Protein AF-0000000081660671 (afdb_homodimer)

Radius of gyration: 21.44 Å; Cα contacts (8 Å, |Δi|>4): 767; chains: 2; bounding box: 51×61×55 Å

InterPro domains:
  IPR004045 Glutathione S-transferase, N-terminal [PF02798] (5-84)
  IPR004045 Glutathione S-transferase, N-terminal [PS50404] (2-91)
  IPR004046 Glutathione S-transferase, C-terminal [PF14497] (116-215)
  IPR010987 Glutathione S-transferase, C-terminal-like [PS50405] (93-224)
  IPR036249 Thioredoxin-like superfamily [SSF52833] (4-87)
  IPR036282 Glutathione S-transferase, C-terminal domain superfamily [SSF47616] (89-216)
  IPR040079 Glutathione transferase family [SFLDS00019] (1-221)
  IPR050213 Glutathione S-transferase superfamily [PTHR11571] (1-218)

Organism: Saccoglossus kowalevskii (NCBI:txid10224)

Sequence (456 aa):
MSRYTLHYFDVPARGEAIRLAFYIGGIEYEDRIVSFSDLTEWQLMKQDVLTGKDKDVGKMPFLPWLEKDGKFISQSGAILRYIGRETGLCGANSWETAQVDNISDTIDDLITLGLSKVYHATSEEKPKVALTFFEGDFKNIVGALEKVLSANYGGKKFCVGKKLTYADLMVFVYLNMFDTMVAPHLKGKDPYKTIPLTKSLRDRVGSLPKVKEYYTVRENNNKPNSLTMSRYTLHYFDVPARGEAIRLAFYIGGIEYEDRIVSFSDLTEWQLMKQDVLTGKDKDVGKMPFLPWLEKDGKFISQSGAILRYIGRETGLCGANSWETAQVDNISDTIDDLITLGLSKVYHATSEEKPKVALTFFEGDFKNIVGALEKVLSANYGGKKFCVGKKLTYADLMVFVYLNMFDTMVAPHLKGKDPYKTIPLTKSLRDRVGSLPKVKEYYTVRENNNKPNSLT

Nearest PDB structures (foldseek):
  4q5r-assembly3_F  TM=8.660E-01  e=2.901E-11  Blattella germanica
  3vpq-assembly1_A  TM=8.264E-01  e=6.900E-11  Bombyx mori
  7dw2-assembly1_A  TM=7.382E-01  e=1.011E-07  Salix babylonica
  7dw4-assembly1_A  TM=7.381E-01  e=2.404E-07  Salix babylonica
  5g5e-assembly1_A  TM=7.511E-01  e=4.212E-07  Mangifera indica

Structure (mmCIF, N/CA/C/O backbone):
data_AF-0000000081660671-model_v1
#
loop_
_entity.id
_entity.type
_entity.pdbx_description
1 polymer 'S-crystallin 4-like'
#
loop_
_atom_site.group_PDB
_atom_site.id
_atom_site.type_symbol
_atom_site.label_atom_id
_atom_site.label_alt_id
_atom_site.label_comp_id
_atom_site.label_asym_id
_atom_site.label_entity_id
_atom_site.label_seq_id
_atom_site.pdbx_PDB_ins_code
_atom_site.Cartn_x
_atom_site.Cartn_y
_atom_site.Cartn_z
_atom_site.occupancy
_atom_site.B_iso_or_equiv
_atom_site.auth_seq_id
_atom_site.auth_comp_id
_atom_site.auth_asym_id
_atom_site.auth_atom_id
_atom_site.pdbx_PDB_model_num
ATOM 1 N N . MET A 1 1 ? 17.562 12.68 -21.531 1 57.34 1 MET A N 1
ATOM 2 C CA . MET A 1 1 ? 16.969 12.547 -20.219 1 57.34 1 MET A CA 1
ATOM 3 C C . MET A 1 1 ? 15.602 11.875 -20.297 1 57.34 1 MET A C 1
ATOM 5 O O . MET A 1 1 ? 14.891 12.031 -21.297 1 57.34 1 MET A O 1
ATOM 9 N N . SER A 1 2 ? 15.258 10.805 -19.375 1 71.5 2 SER A N 1
ATOM 10 C CA . SER A 1 2 ? 14.016 10.07 -19.547 1 71.5 2 SER A CA 1
ATOM 11 C C . SER A 1 2 ? 12.805 11 -19.453 1 71.5 2 SER A C 1
ATOM 13 O O . SER A 1 2 ? 12.836 11.992 -18.719 1 71.5 2 SER A O 1
ATOM 15 N N . ARG A 1 3 ? 12.008 10.867 -20.359 1 89.19 3 ARG A N 1
ATOM 16 C CA . ARG A 1 3 ? 10.766 11.633 -20.375 1 89.19 3 ARG A CA 1
ATOM 17 C C . ARG A 1 3 ? 9.703 10.953 -19.5 1 89.19 3 ARG A C 1
ATOM 19 O O . ARG A 1 3 ? 9.438 9.758 -19.672 1 89.19 3 ARG A O 1
ATOM 26 N N . TYR A 1 4 ? 9.234 11.688 -18.469 1 97.62 4 TYR A N 1
ATOM 27 C CA . TYR A 1 4 ? 8.18 11.203 -17.594 1 97.62 4 TYR A CA 1
ATOM 28 C C . TYR A 1 4 ? 6.84 11.836 -17.938 1 97.62 4 TYR A C 1
ATOM 30 O O . TYR A 1 4 ? 6.773 13.031 -18.25 1 97.62 4 TYR A O 1
ATOM 38 N N . THR A 1 5 ? 5.805 11 -17.969 1 98.31 5 THR A N 1
ATOM 39 C CA . THR A 1 5 ? 4.438 11.508 -18.031 1 98.31 5 THR A CA 1
ATOM 40 C C . THR A 1 5 ? 3.588 10.914 -16.906 1 98.31 5 THR A C 1
ATOM 42 O O . THR A 1 5 ? 3.523 9.695 -16.75 1 98.31 5 THR A O 1
ATOM 45 N N . LEU A 1 6 ? 3.014 11.789 -16.109 1 98.12 6 LEU A N 1
ATOM 46 C CA . LEU A 1 6 ? 2.08 11.367 -15.07 1 98.12 6 LEU A CA 1
ATOM 47 C C . LEU A 1 6 ? 0.638 11.586 -15.508 1 98.12 6 LEU A C 1
ATOM 49 O O . LEU A 1 6 ? 0.23 12.719 -15.781 1 98.12 6 LEU A O 1
ATOM 53 N N . HIS A 1 7 ? -0.074 10.5 -15.664 1 98.12 7 HIS A N 1
ATOM 54 C CA . HIS A 1 7 ? -1.498 10.555 -15.969 1 98.12 7 HIS A CA 1
ATOM 55 C C . HIS A 1 7 ? -2.342 10.508 -14.703 1 98.12 7 HIS A C 1
ATOM 57 O O . HIS A 1 7 ? -2.26 9.539 -13.938 1 98.12 7 HIS A O 1
ATOM 63 N N . TYR A 1 8 ? -3.102 11.539 -14.477 1 97.19 8 TYR A N 1
ATOM 64 C CA . TYR A 1 8 ? -3.994 11.547 -13.32 1 97.19 8 TYR A CA 1
ATOM 65 C C . TYR A 1 8 ? -5.109 12.562 -13.508 1 97.19 8 TYR A C 1
ATOM 67 O O . TYR A 1 8 ? -5.156 13.273 -14.516 1 97.19 8 TYR A O 1
ATOM 75 N N . PHE A 1 9 ? -6.043 12.586 -12.602 1 95.75 9 PHE A N 1
ATOM 76 C CA . PHE A 1 9 ? -7.191 13.484 -12.641 1 95.75 9 PHE A CA 1
ATOM 77 C C . PHE A 1 9 ? -6.789 14.898 -12.242 1 95.75 9 PHE A C 1
ATOM 79 O O . PHE A 1 9 ? -5.699 15.109 -11.703 1 95.75 9 PHE A O 1
ATOM 86 N N . ASP A 1 10 ? -7.676 15.797 -12.492 1 92.81 10 ASP A N 1
ATOM 87 C CA . ASP A 1 10 ? -7.457 17.188 -12.133 1 92.81 10 ASP A CA 1
ATOM 88 C C . ASP A 1 10 ? -7.84 17.453 -10.672 1 92.81 10 ASP A C 1
ATOM 90 O O . ASP A 1 10 ? -8.492 18.453 -10.367 1 92.81 10 ASP A O 1
ATOM 94 N N . VAL A 1 11 ? -7.543 16.547 -9.812 1 90.25 11 VAL A N 1
ATOM 95 C CA . VAL A 1 11 ? -7.699 16.641 -8.367 1 90.25 11 VAL A CA 1
ATOM 96 C C . VAL A 1 11 ? -6.398 16.234 -7.68 1 90.25 11 VAL A C 1
ATOM 98 O O . VAL A 1 11 ? -5.605 15.469 -8.242 1 90.25 11 VAL A O 1
ATOM 101 N N . PRO A 1 12 ? -6.059 16.75 -6.543 1 90.44 12 PRO A N 1
ATOM 102 C CA . PRO A 1 12 ? -4.824 16.391 -5.848 1 90.44 12 PRO A CA 1
ATOM 103 C C . PRO A 1 12 ? -4.738 14.891 -5.543 1 90.44 12 PRO A C 1
ATOM 105 O O . PRO A 1 12 ? -3.908 14.188 -6.121 1 90.44 12 PRO A O 1
ATOM 108 N N . ALA A 1 13 ? -5.633 14.359 -4.676 1 90.88 13 ALA A N 1
ATOM 109 C CA . ALA A 1 13 ? -5.785 12.969 -4.25 1 90.88 13 ALA A CA 1
ATOM 110 C C . ALA A 1 13 ? -4.477 12.203 -4.402 1 90.88 13 ALA A C 1
ATOM 112 O O . ALA A 1 13 ? -3.428 12.648 -3.93 1 90.88 13 ALA A O 1
ATOM 113 N N . ARG A 1 14 ? -4.441 11.07 -5.012 1 94 14 ARG A N 1
ATOM 114 C CA . ARG A 1 14 ? -3.311 10.141 -5.02 1 94 14 ARG A CA 1
ATOM 115 C C . ARG A 1 14 ? -2.178 10.672 -5.895 1 94 14 ARG A C 1
ATOM 117 O O . ARG A 1 14 ? -1.03 10.242 -5.758 1 94 14 ARG A O 1
ATOM 124 N N . GLY A 1 15 ? -2.451 11.609 -6.738 1 96 15 GLY A N 1
ATOM 125 C CA . GLY A 1 15 ? -1.432 12.133 -7.637 1 96 15 GLY A CA 1
ATOM 126 C C . GLY A 1 15 ? -0.639 13.281 -7.039 1 96 15 GLY A C 1
ATOM 127 O O . GLY A 1 15 ? 0.431 13.625 -7.543 1 96 15 GLY A O 1
ATOM 128 N N . GLU A 1 16 ? -1.134 13.844 -5.98 1 96.38 16 GLU A N 1
ATOM 129 C CA . GLU A 1 16 ? -0.596 15.117 -5.508 1 96.38 16 GLU A CA 1
ATOM 130 C C . GLU A 1 16 ? 0.787 14.938 -4.887 1 96.38 16 GLU A C 1
ATOM 132 O O . GLU A 1 16 ? 1.697 15.727 -5.148 1 96.38 16 GLU A O 1
ATOM 137 N N . ALA A 1 17 ? 0.953 13.953 -4.031 1 97.75 17 ALA A N 1
ATOM 138 C CA . ALA A 1 17 ? 2.262 13.711 -3.43 1 97.75 17 ALA A CA 1
ATOM 139 C C . ALA A 1 17 ? 3.311 13.414 -4.496 1 97.75 17 ALA A C 1
ATOM 141 O O . ALA A 1 17 ? 4.48 13.781 -4.348 1 97.75 17 ALA A O 1
ATOM 142 N N . ILE A 1 18 ? 2.902 12.734 -5.578 1 98.25 18 ILE A N 1
ATOM 143 C CA . ILE A 1 18 ? 3.791 12.414 -6.688 1 98.25 18 ILE A CA 1
ATOM 144 C C . ILE A 1 18 ? 4.219 13.695 -7.398 1 98.25 18 ILE A C 1
ATOM 146 O O . ILE A 1 18 ? 5.406 13.898 -7.66 1 98.25 18 ILE A O 1
ATOM 150 N N . ARG A 1 19 ? 3.26 14.562 -7.66 1 97.12 19 ARG A N 1
ATOM 151 C CA . ARG A 1 19 ? 3.553 15.836 -8.305 1 97.12 19 ARG A CA 1
ATOM 152 C C . ARG A 1 19 ? 4.523 16.656 -7.465 1 97.12 19 ARG A C 1
ATOM 154 O O . ARG A 1 19 ? 5.484 17.219 -7.992 1 97.12 19 ARG A O 1
ATOM 161 N N . LEU A 1 20 ? 4.246 16.719 -6.203 1 97.75 20 LEU A N 1
ATOM 162 C CA . LEU A 1 20 ? 5.117 17.453 -5.289 1 97.75 20 LEU A CA 1
ATOM 163 C C . LEU A 1 20 ? 6.527 16.875 -5.301 1 97.75 20 LEU A C 1
ATOM 165 O O . LEU A 1 20 ? 7.508 17.625 -5.312 1 97.75 20 LEU A O 1
ATOM 169 N N . ALA A 1 21 ? 6.652 15.555 -5.266 1 98.5 21 ALA A N 1
ATOM 170 C CA . ALA A 1 21 ? 7.957 14.906 -5.273 1 98.5 21 ALA A CA 1
ATOM 171 C C . ALA A 1 21 ? 8.734 15.25 -6.543 1 98.5 21 ALA A C 1
ATOM 173 O O . ALA A 1 21 ? 9.938 15.516 -6.492 1 98.5 21 ALA A O 1
ATOM 174 N N . PHE A 1 22 ? 8.039 15.211 -7.715 1 97.75 22 PHE A N 1
ATOM 175 C CA . PHE A 1 22 ? 8.664 15.617 -8.969 1 97.75 22 PHE A CA 1
ATOM 176 C C . PHE A 1 22 ? 9.211 17.031 -8.875 1 97.75 22 PHE A C 1
ATOM 178 O O . PHE A 1 22 ? 10.359 17.297 -9.242 1 97.75 22 PHE A O 1
ATOM 185 N N . TYR A 1 23 ? 8.375 17.875 -8.375 1 97 23 TYR A N 1
ATOM 186 C CA . TYR A 1 23 ? 8.711 19.297 -8.336 1 97 23 TYR A CA 1
ATOM 187 C C . TYR A 1 23 ? 9.875 19.562 -7.391 1 97 23 TYR A C 1
ATOM 189 O O . TYR A 1 23 ? 10.852 20.219 -7.762 1 97 23 TYR A O 1
ATOM 197 N N . ILE A 1 24 ? 9.812 19.078 -6.211 1 97.88 24 ILE A N 1
ATOM 198 C CA . ILE A 1 24 ? 10.836 19.25 -5.191 1 97.88 24 ILE A CA 1
ATOM 199 C C . ILE A 1 24 ? 12.148 18.641 -5.664 1 97.88 24 ILE A C 1
ATOM 201 O O . ILE A 1 24 ? 13.227 19.188 -5.43 1 97.88 24 ILE A O 1
ATOM 205 N N . GLY A 1 25 ? 12.062 17.484 -6.301 1 96.88 25 GLY A N 1
ATOM 206 C CA . GLY A 1 25 ? 13.234 16.766 -6.781 1 96.88 25 GLY A CA 1
ATOM 207 C C . GLY A 1 25 ? 13.844 17.375 -8.031 1 96.88 25 GLY A C 1
ATOM 208 O O . GLY A 1 25 ? 14.953 17.016 -8.422 1 96.88 25 GLY A O 1
ATOM 209 N N . GLY A 1 26 ? 13.117 18.234 -8.68 1 96.31 26 GLY A N 1
ATOM 210 C CA . GLY A 1 26 ? 13.625 18.906 -9.867 1 96.31 26 GLY A CA 1
ATOM 211 C C . GLY A 1 26 ? 13.609 18.031 -11.102 1 96.31 26 GLY A C 1
ATOM 212 O O . GLY A 1 26 ? 14.453 18.188 -11.992 1 96.31 26 GLY A O 1
ATOM 213 N N . ILE A 1 27 ? 12.766 17.062 -11.141 1 96.38 27 ILE A N 1
ATOM 214 C CA . ILE A 1 27 ? 12.641 16.203 -12.297 1 96.38 27 ILE A CA 1
ATOM 215 C C . ILE A 1 27 ? 11.523 16.703 -13.203 1 96.38 27 ILE A C 1
ATOM 217 O O . ILE A 1 27 ? 10.383 16.875 -12.766 1 96.38 27 ILE A O 1
ATOM 221 N N . GLU A 1 28 ? 11.875 16.953 -14.414 1 95.75 28 GLU A N 1
ATOM 222 C CA . GLU A 1 28 ? 10.875 17.391 -15.383 1 95.75 28 GLU A CA 1
ATOM 223 C C . GLU A 1 28 ? 9.945 16.234 -15.758 1 95.75 28 GLU A C 1
ATOM 225 O O . GLU A 1 28 ? 10.391 15.094 -15.922 1 95.75 28 GLU A O 1
ATOM 230 N N . TYR A 1 29 ? 8.641 16.609 -15.852 1 96.38 29 TYR A N 1
ATOM 231 C CA . TYR A 1 29 ? 7.652 15.633 -16.281 1 96.38 29 TYR A CA 1
ATOM 232 C C . TYR A 1 29 ? 6.461 16.312 -16.938 1 96.38 29 TYR A C 1
ATOM 234 O O . TYR A 1 29 ? 6.25 17.516 -16.766 1 96.38 29 TYR A O 1
ATOM 242 N N . GLU A 1 30 ? 5.766 15.547 -17.703 1 96.38 30 GLU A N 1
ATOM 243 C CA . GLU A 1 30 ? 4.484 16 -18.234 1 96.38 30 GLU A CA 1
ATOM 244 C C . GLU A 1 30 ? 3.328 15.594 -17.328 1 96.38 30 GLU A C 1
ATOM 246 O O . GLU A 1 30 ? 3.189 14.414 -16.984 1 96.38 30 GLU A O 1
ATOM 251 N N . ASP A 1 31 ? 2.543 16.547 -16.906 1 95.12 31 ASP A N 1
ATOM 252 C CA . ASP A 1 31 ? 1.334 16.297 -16.141 1 95.12 31 ASP A CA 1
ATOM 253 C C . ASP A 1 31 ? 0.119 16.141 -17.047 1 95.12 31 ASP A C 1
ATOM 255 O O . ASP A 1 31 ? -0.561 17.109 -17.359 1 95.12 31 ASP A O 1
ATOM 259 N N . ARG A 1 32 ? -0.138 14.93 -17.469 1 96.31 32 ARG A N 1
ATOM 260 C CA . ARG A 1 32 ? -1.295 14.664 -18.328 1 96.31 32 ARG A CA 1
ATOM 261 C C . ARG A 1 32 ? -2.57 14.562 -17.484 1 96.31 32 ARG A C 1
ATOM 263 O O . ARG A 1 32 ? -2.824 13.531 -16.859 1 96.31 32 ARG A O 1
ATOM 270 N N . ILE A 1 33 ? -3.406 15.555 -17.656 1 94.75 33 ILE A N 1
ATOM 271 C CA . ILE A 1 33 ? -4.582 15.68 -16.797 1 94.75 33 ILE A CA 1
ATOM 272 C C . ILE A 1 33 ? -5.785 15.031 -17.469 1 94.75 33 ILE A C 1
ATOM 274 O O . ILE A 1 33 ? -6.055 15.289 -18.656 1 94.75 33 ILE A O 1
ATOM 278 N N . VAL A 1 34 ? -6.387 14.164 -16.781 1 95.75 34 VAL A N 1
ATOM 279 C CA . VAL A 1 34 ? -7.68 13.594 -17.156 1 95.75 34 VAL A CA 1
ATOM 280 C C . VAL A 1 34 ? -8.789 14.258 -16.344 1 95.75 34 VAL A C 1
ATOM 282 O O . VAL A 1 34 ? -8.695 14.359 -15.125 1 95.75 34 VAL A O 1
ATOM 285 N N . SER A 1 35 ? -9.875 14.648 -16.984 1 93.5 35 SER A N 1
ATOM 286 C CA . SER A 1 35 ? -10.922 15.398 -16.297 1 93.5 35 SER A CA 1
ATOM 287 C C . SER A 1 35 ? -11.688 14.508 -15.32 1 93.5 35 SER A C 1
ATOM 289 O O . SER A 1 35 ? -12.18 13.445 -1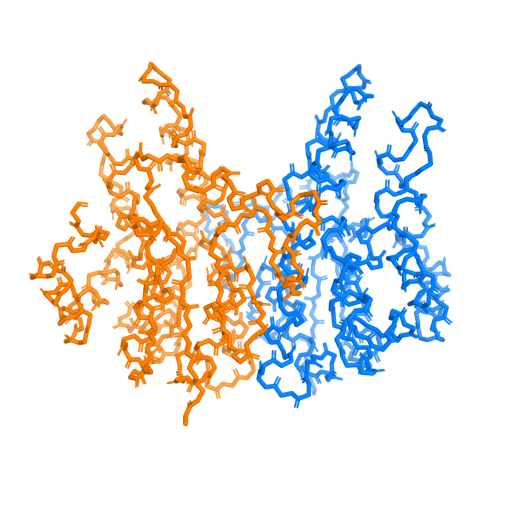5.703 1 93.5 35 SER A O 1
ATOM 291 N N . PHE A 1 36 ? -11.82 15.016 -14.141 1 90.31 36 PHE A N 1
ATOM 292 C CA . PHE A 1 36 ? -12.562 14.281 -13.125 1 90.31 36 PHE A CA 1
ATOM 293 C C . PHE A 1 36 ? -14.047 14.617 -13.195 1 90.31 36 PHE A C 1
ATOM 295 O O . PHE A 1 36 ? -14.891 13.797 -12.812 1 90.31 36 PHE A O 1
ATOM 302 N N . SER A 1 37 ? -14.344 15.789 -13.633 1 89.31 37 SER A N 1
ATOM 303 C CA . SER A 1 37 ? -15.734 16.219 -13.727 1 89.31 37 SER A CA 1
ATOM 304 C C . SER A 1 37 ? -16.422 15.602 -14.938 1 89.31 37 SER A C 1
ATOM 306 O O . SER A 1 37 ? -17.641 15.43 -14.953 1 89.31 37 SER A O 1
ATOM 308 N N . ASP A 1 38 ? -15.672 15.359 -15.961 1 91.81 38 ASP A N 1
ATOM 309 C CA . ASP A 1 38 ? -16.125 14.641 -17.141 1 91.81 38 ASP A CA 1
ATOM 310 C C . ASP A 1 38 ? -15.352 13.344 -17.328 1 91.81 38 ASP A C 1
ATOM 312 O O . ASP A 1 38 ? -14.25 13.344 -17.891 1 91.81 38 ASP A O 1
ATOM 316 N N . LEU A 1 39 ? -15.953 12.289 -17 1 93.69 39 LEU A N 1
ATOM 317 C CA . LEU A 1 39 ? -15.25 11.008 -16.922 1 93.69 39 LEU A CA 1
ATOM 318 C C . LEU A 1 39 ? -15.273 10.289 -18.266 1 93.69 39 LEU A C 1
ATOM 320 O O . LEU A 1 39 ? -14.836 9.141 -18.359 1 93.69 39 LEU A O 1
ATOM 324 N N . THR A 1 40 ? -15.711 10.914 -19.25 1 96.69 40 THR A N 1
ATOM 325 C CA . THR A 1 40 ? -15.828 10.289 -20.562 1 96.69 40 THR A CA 1
ATOM 326 C C . THR A 1 40 ? -14.477 9.797 -21.047 1 96.69 40 THR A C 1
ATOM 328 O O . THR A 1 40 ? -14.336 8.641 -21.453 1 96.69 40 THR A O 1
ATOM 331 N N . GLU A 1 41 ? -13.508 10.664 -20.984 1 97.06 41 GLU A N 1
ATOM 332 C CA . GLU A 1 41 ? -12.172 10.281 -21.406 1 97.06 41 GLU A CA 1
ATOM 333 C C . GLU A 1 41 ? -11.641 9.117 -20.578 1 97.06 41 GLU A C 1
ATOM 335 O O . GLU A 1 41 ? -11.102 8.148 -21.125 1 97.06 41 GLU A O 1
ATOM 340 N N . TRP A 1 42 ? -11.789 9.234 -19.312 1 97.12 42 TRP A N 1
ATOM 341 C CA . TRP A 1 42 ? -11.297 8.18 -18.422 1 97.12 42 TRP A CA 1
ATOM 342 C C . TRP A 1 42 ? -11.984 6.852 -18.719 1 97.12 42 TRP A C 1
ATOM 344 O O . TRP A 1 42 ? -11.336 5.801 -18.734 1 97.12 42 TRP A O 1
ATOM 354 N N . GLN A 1 43 ? -13.273 6.859 -18.922 1 97.06 43 GLN A N 1
ATOM 355 C CA . GLN A 1 43 ? -14.023 5.641 -19.203 1 97.06 43 GLN A CA 1
ATOM 356 C C . GLN A 1 43 ? -13.516 4.957 -20.469 1 97.06 43 GLN A C 1
ATOM 358 O O . GLN A 1 43 ? -13.414 3.73 -20.516 1 97.06 43 GLN A O 1
ATOM 363 N N . LEU A 1 44 ? -13.188 5.75 -21.438 1 97.56 44 LEU A N 1
ATOM 364 C CA . LEU A 1 44 ? -12.648 5.203 -22.672 1 97.56 44 LEU A CA 1
ATOM 365 C C . LEU A 1 44 ? -11.266 4.602 -22.438 1 97.56 44 LEU A C 1
ATOM 367 O O . LEU A 1 44 ? -10.977 3.496 -22.906 1 97.56 44 LEU A O 1
ATOM 371 N N . MET A 1 45 ? -10.43 5.344 -21.703 1 96.88 45 MET A N 1
ATOM 372 C CA . MET A 1 45 ? -9.102 4.855 -21.359 1 96.88 45 MET A CA 1
ATOM 373 C C . MET A 1 45 ? -9.188 3.541 -20.594 1 96.88 45 MET A C 1
ATOM 375 O O . MET A 1 45 ? -8.477 2.586 -20.906 1 96.88 45 MET A O 1
ATOM 379 N N . LYS A 1 46 ? -10.031 3.533 -19.641 1 96.19 46 LYS A N 1
ATOM 380 C CA . LYS A 1 46 ? -10.242 2.355 -18.797 1 96.19 46 LYS A CA 1
ATOM 381 C C . LYS A 1 46 ? -10.727 1.17 -19.625 1 96.19 46 LYS A C 1
ATOM 383 O O . LYS A 1 46 ? -10.242 0.049 -19.469 1 96.19 46 LYS A O 1
ATOM 388 N N . GLN A 1 47 ? -11.688 1.403 -20.5 1 96.12 47 GLN A N 1
ATOM 389 C CA . GLN A 1 47 ? -12.234 0.352 -21.344 1 96.12 47 GLN A CA 1
ATOM 390 C C . GLN A 1 47 ? -11.164 -0.237 -22.25 1 96.12 47 GLN A C 1
ATOM 392 O O . GLN A 1 47 ? -11.141 -1.446 -22.5 1 96.12 47 GLN A O 1
ATOM 397 N N . ASP A 1 48 ? -10.336 0.594 -22.75 1 96.31 48 ASP A N 1
ATOM 398 C CA . ASP A 1 48 ? -9.258 0.118 -23.609 1 96.31 48 ASP A CA 1
ATOM 399 C C . ASP A 1 48 ? -8.328 -0.83 -22.859 1 96.31 48 ASP A C 1
ATOM 401 O O . ASP A 1 48 ? -7.863 -1.825 -23.406 1 96.31 48 ASP A O 1
ATOM 405 N N . VAL A 1 49 ? -8.086 -0.536 -21.609 1 94.38 49 VAL A N 1
ATOM 406 C CA . VAL A 1 49 ? -7.25 -1.402 -20.781 1 94.38 49 VAL A CA 1
ATOM 407 C C . VAL A 1 49 ? -7.969 -2.729 -20.547 1 94.38 49 VAL A C 1
ATOM 409 O O . VAL A 1 49 ? -7.391 -3.799 -20.75 1 94.38 49 VAL A O 1
ATOM 412 N N . LEU A 1 50 ? -9.203 -2.67 -20.25 1 92.94 50 LEU A N 1
ATOM 413 C CA . LEU A 1 50 ? -9.984 -3.832 -19.828 1 92.94 50 LEU A CA 1
ATOM 414 C C . LEU A 1 50 ? -10.219 -4.77 -21.016 1 92.94 50 LEU A C 1
ATOM 416 O O . LEU A 1 50 ? -10.297 -5.988 -20.844 1 92.94 50 LEU A O 1
ATOM 420 N N . THR A 1 51 ? -10.273 -4.242 -22.188 1 92.56 51 THR A N 1
ATOM 421 C CA . THR A 1 51 ? -10.609 -5.047 -23.359 1 92.56 51 THR A CA 1
ATOM 422 C C . THR A 1 51 ? -9.352 -5.531 -24.078 1 92.56 51 THR A C 1
ATOM 424 O O . THR A 1 51 ? -9.422 -6.309 -25.016 1 92.56 51 THR A O 1
ATOM 427 N N . GLY A 1 52 ? -8.25 -5.008 -23.656 1 90.19 52 GLY A N 1
ATOM 428 C CA . GLY A 1 52 ? -7 -5.41 -24.297 1 90.19 52 GLY A CA 1
ATOM 429 C C . GLY A 1 52 ? -6.668 -4.59 -25.516 1 90.19 52 GLY A C 1
ATOM 430 O O . GLY A 1 52 ? -5.668 -4.852 -26.203 1 90.19 52 GLY A O 1
ATOM 431 N N . LYS A 1 53 ? -7.48 -3.582 -25.797 1 93.12 53 LYS A N 1
ATOM 432 C CA . LYS A 1 53 ? -7.188 -2.682 -26.906 1 93.12 53 LYS A CA 1
ATOM 433 C C . LYS A 1 53 ? -5.934 -1.857 -26.625 1 93.12 53 LYS A C 1
ATOM 435 O O . LYS A 1 53 ? -5.172 -1.546 -27.547 1 93.12 53 LYS A O 1
ATOM 440 N N . ASP A 1 54 ? -5.766 -1.475 -25.406 1 92.62 54 ASP A N 1
ATOM 441 C CA . ASP A 1 54 ? -4.523 -0.821 -25 1 92.62 54 ASP A CA 1
ATOM 442 C C . ASP A 1 54 ? -3.369 -1.816 -24.953 1 92.62 54 ASP A C 1
ATOM 444 O O . ASP A 1 54 ? -3.381 -2.752 -24.141 1 92.62 54 ASP A O 1
ATOM 448 N N . LYS A 1 55 ? -2.369 -1.62 -25.781 1 90.5 55 LYS A N 1
ATOM 449 C CA . LYS A 1 55 ? -1.272 -2.574 -25.906 1 90.5 55 LYS A CA 1
ATOM 450 C C . LYS A 1 55 ? -0.117 -2.221 -24.984 1 90.5 55 LYS A C 1
ATOM 452 O O . LYS A 1 55 ? 0.853 -2.973 -24.875 1 90.5 55 LYS A O 1
ATOM 457 N N . ASP A 1 56 ? -0.269 -1.082 -24.281 1 93.12 56 ASP A N 1
ATOM 458 C CA . ASP A 1 56 ? 0.781 -0.679 -23.344 1 93.12 56 ASP A CA 1
ATOM 459 C C . ASP A 1 56 ? 0.853 -1.631 -22.156 1 93.12 56 ASP A C 1
ATOM 461 O O . ASP A 1 56 ? -0.178 -2.076 -21.641 1 93.12 56 ASP A O 1
ATOM 465 N N . VAL A 1 57 ? 2.076 -1.966 -21.766 1 91.06 57 VAL A N 1
ATOM 466 C CA . VAL A 1 57 ? 2.295 -2.891 -20.656 1 91.06 57 VAL A CA 1
ATOM 467 C C . VAL A 1 57 ? 2.418 -2.109 -19.344 1 91.06 57 VAL A C 1
ATOM 469 O O . VAL A 1 57 ? 3.16 -1.128 -19.266 1 91.06 57 VAL A O 1
ATOM 472 N N . GLY A 1 58 ? 1.657 -2.561 -18.375 1 92.81 58 GLY A N 1
ATOM 473 C CA . GLY A 1 58 ? 1.803 -1.957 -17.062 1 92.81 58 GLY A CA 1
ATOM 474 C C . GLY A 1 58 ? 0.647 -1.046 -16.703 1 92.81 58 GLY A C 1
ATOM 475 O O . GLY A 1 58 ? 0.522 -0.629 -15.539 1 92.81 58 GLY A O 1
ATOM 476 N N . LYS A 1 59 ? -0.271 -0.749 -17.641 1 95.69 59 LYS A N 1
ATOM 477 C CA . LYS A 1 59 ? -1.446 0.059 -17.328 1 95.69 59 LYS A CA 1
ATOM 478 C C . LYS A 1 59 ? -2.506 -0.768 -16.609 1 95.69 59 LYS A C 1
ATOM 480 O O . LYS A 1 59 ? -2.732 -1.931 -16.938 1 95.69 59 LYS A O 1
ATOM 485 N N . MET A 1 60 ? -3.045 -0.188 -15.578 1 96 60 MET A N 1
ATOM 486 C CA . MET A 1 60 ? -4.148 -0.774 -14.828 1 96 60 MET A CA 1
ATOM 487 C C . MET A 1 60 ? -5.422 0.044 -15 1 96 60 MET A C 1
ATOM 489 O O . MET A 1 60 ? -5.375 1.193 -15.445 1 96 60 MET A O 1
ATOM 493 N N . PRO A 1 61 ? -6.566 -0.572 -14.758 1 94.62 61 PRO A N 1
ATOM 494 C CA . PRO A 1 61 ? -7.824 0.1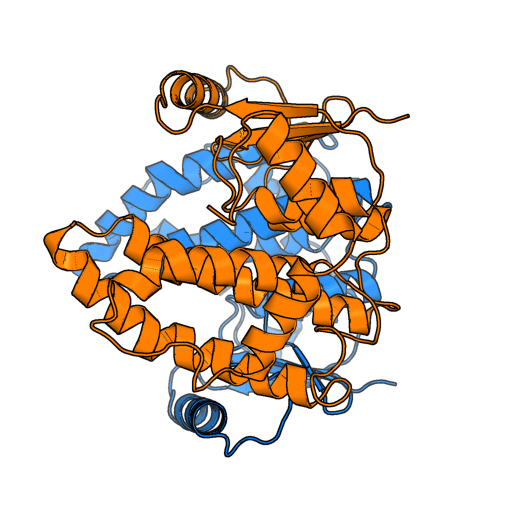55 -14.961 1 94.62 61 PRO A CA 1
ATOM 495 C C . PRO A 1 61 ? -8.117 1.149 -13.844 1 94.62 61 PRO A C 1
ATOM 497 O O . PRO A 1 61 ? -9.258 1.241 -13.375 1 94.62 61 PRO A O 1
ATOM 500 N N . PHE A 1 62 ? -7.09 1.762 -13.359 1 95 62 PHE A N 1
ATOM 501 C CA . PHE A 1 62 ? -7.184 2.871 -12.422 1 95 62 PHE A CA 1
ATOM 502 C C . PHE A 1 62 ? -6.008 3.828 -12.594 1 95 62 PHE A C 1
ATOM 504 O O . PHE A 1 62 ? -4.996 3.471 -13.203 1 95 62 PHE A O 1
ATOM 511 N N . LEU A 1 63 ? -6.137 5.02 -12.203 1 96.5 63 LEU A N 1
ATOM 512 C CA . LEU A 1 63 ? -5.098 6.043 -12.195 1 96.5 63 LEU A CA 1
ATOM 513 C C . LEU A 1 63 ? -4.582 6.281 -10.781 1 96.5 63 LEU A C 1
ATOM 515 O O . LEU A 1 63 ? -5.293 6.031 -9.805 1 96.5 63 LEU A O 1
ATOM 519 N N . PRO A 1 64 ? -3.262 6.66 -10.734 1 98.19 64 PRO A N 1
ATOM 520 C CA . PRO A 1 64 ? -2.363 7.266 -11.719 1 98.19 64 PRO A CA 1
ATOM 521 C C . PRO A 1 64 ? -1.575 6.23 -12.516 1 98.19 64 PRO A C 1
ATOM 523 O O . PRO A 1 64 ? -1.442 5.082 -12.086 1 98.19 64 PRO A O 1
ATOM 526 N N . TRP A 1 65 ? -1.104 6.676 -13.758 1 98.5 65 TRP A N 1
ATOM 527 C CA . TRP A 1 65 ? -0.067 6.008 -14.531 1 98.5 65 TRP A CA 1
ATOM 528 C C . TRP A 1 65 ? 1.18 6.879 -14.641 1 98.5 65 TRP A C 1
ATOM 530 O O . TRP A 1 65 ? 1.091 8.062 -14.984 1 98.5 65 TRP A O 1
ATOM 540 N N . LEU A 1 66 ? 2.312 6.344 -14.273 1 98.75 66 LEU A N 1
ATOM 541 C CA . LEU A 1 66 ? 3.58 6.965 -14.641 1 98.75 66 LEU A CA 1
ATOM 542 C C . LEU A 1 66 ? 4.195 6.273 -15.852 1 98.75 66 LEU A C 1
ATOM 544 O O . LEU A 1 66 ? 4.418 5.059 -15.828 1 98.75 66 LEU A O 1
ATOM 548 N N . GLU A 1 67 ? 4.395 7.027 -16.828 1 98.12 67 GLU A N 1
ATOM 549 C CA . GLU A 1 67 ? 5.012 6.527 -18.062 1 98.12 67 GLU A CA 1
ATOM 550 C C . GLU A 1 67 ? 6.477 6.941 -18.141 1 98.12 67 GLU A C 1
ATOM 552 O O . GLU A 1 67 ? 6.812 8.109 -17.938 1 98.12 67 GLU A O 1
ATOM 557 N N . LYS A 1 68 ? 7.348 6.02 -18.344 1 96.69 68 LYS A N 1
ATOM 558 C CA . LYS A 1 68 ? 8.758 6.254 -18.641 1 96.69 68 LYS A CA 1
ATOM 559 C C . LYS A 1 68 ? 9.227 5.395 -19.812 1 96.69 68 LYS A C 1
ATOM 561 O O . LYS A 1 68 ? 9.25 4.168 -19.719 1 96.69 68 LYS A O 1
ATOM 566 N N . ASP A 1 69 ? 9.586 5.973 -20.891 1 91.88 69 ASP A N 1
ATOM 567 C CA . ASP A 1 69 ? 10.125 5.285 -22.062 1 91.88 69 ASP A CA 1
ATOM 568 C C . ASP A 1 69 ? 9.188 4.172 -22.531 1 91.88 69 ASP A C 1
ATOM 570 O O . ASP A 1 69 ? 9.625 3.043 -22.766 1 91.88 69 ASP A O 1
ATOM 574 N N . GLY A 1 70 ? 7.93 4.473 -22.531 1 91.12 70 GLY A N 1
ATOM 575 C CA . GLY A 1 70 ? 6.938 3.553 -23.062 1 91.12 70 GLY A CA 1
ATOM 576 C C . GLY A 1 70 ? 6.512 2.494 -22.062 1 91.12 70 GLY A C 1
ATOM 577 O O . GLY A 1 70 ? 5.684 1.636 -22.375 1 91.12 70 GLY A O 1
ATOM 578 N N . LYS A 1 71 ? 7.027 2.525 -20.891 1 93.5 71 LYS A N 1
ATOM 579 C CA . LYS A 1 71 ? 6.652 1.596 -19.828 1 93.5 71 LYS A CA 1
ATOM 580 C C . LYS A 1 71 ? 5.852 2.299 -18.734 1 93.5 71 LYS A C 1
ATOM 582 O O . LYS A 1 71 ? 5.992 3.508 -18.531 1 93.5 71 LYS A O 1
ATOM 587 N N . PHE A 1 72 ? 5.027 1.502 -18 1 97.19 72 PHE A N 1
ATOM 588 C CA . PHE A 1 72 ? 4.082 2.152 -17.094 1 97.19 72 PHE A CA 1
ATOM 589 C C . PHE A 1 72 ? 4.148 1.536 -15.711 1 97.19 72 PHE A C 1
ATOM 591 O O . PHE A 1 72 ? 4.367 0.331 -15.57 1 97.19 72 PHE A O 1
ATOM 598 N N . ILE A 1 73 ? 3.967 2.404 -14.734 1 97.62 73 ILE A N 1
ATOM 599 C CA . ILE A 1 73 ? 3.639 2.057 -13.359 1 97.62 73 ILE A CA 1
ATOM 600 C C . ILE A 1 73 ? 2.293 2.668 -12.977 1 97.62 73 ILE A C 1
ATOM 602 O O . ILE A 1 73 ? 2.049 3.852 -13.227 1 97.62 73 ILE A O 1
ATOM 606 N N . SER A 1 74 ? 1.485 1.837 -12.297 1 98 74 SER A N 1
ATOM 607 C CA . SER A 1 74 ? 0.117 2.312 -12.117 1 98 74 SER A CA 1
ATOM 608 C C . SER A 1 74 ? -0.25 2.398 -10.641 1 98 74 SER A C 1
ATOM 610 O O . SER A 1 74 ? -1.393 2.709 -10.297 1 98 74 SER A O 1
ATOM 612 N N . GLN A 1 75 ? 0.61 2.143 -9.727 1 97.75 75 GLN A N 1
ATOM 613 C CA . GLN A 1 75 ? 0.344 2.262 -8.297 1 97.75 75 GLN A CA 1
ATOM 614 C C . GLN A 1 75 ? 0.964 3.533 -7.727 1 97.75 75 GLN A C 1
ATOM 616 O O . GLN A 1 75 ? 2.176 3.736 -7.824 1 97.75 75 GLN A O 1
ATOM 621 N N . SER A 1 76 ? 0.105 4.312 -7.078 1 98.19 76 SER A N 1
ATOM 622 C CA . SER A 1 76 ? 0.534 5.625 -6.598 1 98.19 76 SER A CA 1
ATOM 623 C C . SER A 1 76 ? 1.7 5.5 -5.625 1 98.19 76 SER A C 1
ATOM 625 O O . SER A 1 76 ? 2.654 6.273 -5.688 1 98.19 76 SER A O 1
ATOM 627 N N . GLY A 1 77 ? 1.601 4.496 -4.699 1 98.38 77 GLY A N 1
ATOM 628 C CA . GLY A 1 77 ? 2.695 4.297 -3.766 1 98.38 77 GLY A CA 1
ATOM 629 C C . GLY A 1 77 ? 3.996 3.91 -4.445 1 98.38 77 GLY A C 1
ATOM 630 O O . GLY A 1 77 ? 5.066 4.395 -4.066 1 98.38 77 GLY A O 1
ATOM 631 N N . ALA A 1 78 ? 3.91 3.049 -5.457 1 98.69 78 ALA A N 1
ATOM 632 C CA . ALA A 1 78 ? 5.086 2.625 -6.211 1 98.69 78 ALA A CA 1
ATOM 633 C C . ALA A 1 78 ? 5.719 3.803 -6.945 1 98.69 78 ALA A C 1
ATOM 635 O O . ALA A 1 78 ? 6.945 3.951 -6.953 1 98.69 78 ALA A O 1
ATOM 636 N N . ILE A 1 79 ? 4.867 4.637 -7.543 1 98.81 79 ILE A N 1
ATOM 637 C CA . ILE A 1 79 ? 5.34 5.816 -8.266 1 98.81 79 ILE A CA 1
ATOM 638 C C . ILE A 1 79 ? 6.047 6.762 -7.293 1 98.81 79 ILE A C 1
ATOM 640 O O . ILE A 1 79 ? 7.16 7.219 -7.57 1 98.81 79 ILE A O 1
ATOM 644 N N . LEU A 1 80 ? 5.438 6.977 -6.176 1 98.88 80 LEU A N 1
ATOM 645 C CA . LEU A 1 80 ? 5.984 7.906 -5.191 1 98.88 80 LEU A CA 1
ATOM 646 C C . LEU A 1 80 ? 7.324 7.41 -4.66 1 98.88 80 LEU A C 1
ATOM 648 O O . LEU A 1 80 ? 8.273 8.18 -4.543 1 98.88 80 LEU A O 1
ATOM 652 N N . ARG A 1 81 ? 7.414 6.137 -4.344 1 98.75 81 ARG A N 1
ATOM 653 C CA . ARG A 1 81 ? 8.664 5.559 -3.857 1 98.75 81 ARG A CA 1
ATOM 654 C C . ARG A 1 81 ? 9.75 5.633 -4.926 1 98.75 81 ARG A C 1
ATOM 656 O O . ARG A 1 81 ? 10.914 5.879 -4.613 1 98.75 81 ARG A O 1
ATOM 663 N N . TYR A 1 82 ? 9.398 5.445 -6.176 1 98.81 82 TYR A N 1
ATOM 664 C CA . TYR A 1 82 ? 10.344 5.539 -7.277 1 98.81 82 TYR A CA 1
ATOM 665 C C . TYR A 1 82 ? 10.93 6.945 -7.375 1 98.81 82 TYR A C 1
ATOM 667 O O . TYR A 1 82 ? 12.156 7.117 -7.391 1 98.81 82 TYR A O 1
ATOM 675 N N . ILE A 1 83 ? 10.055 7.926 -7.395 1 98.56 83 ILE A N 1
ATOM 676 C CA . ILE A 1 83 ? 10.523 9.305 -7.484 1 98.56 83 ILE A CA 1
ATOM 677 C C . ILE A 1 83 ? 11.32 9.672 -6.234 1 98.56 83 ILE A C 1
ATOM 679 O O . ILE A 1 83 ? 12.312 10.398 -6.312 1 98.56 83 ILE A O 1
ATOM 683 N N . GLY A 1 84 ? 10.836 9.172 -5.09 1 98.25 84 GLY A N 1
ATOM 684 C CA . GLY A 1 84 ? 11.578 9.383 -3.857 1 98.25 84 GLY A CA 1
ATOM 685 C C . GLY A 1 84 ? 13.016 8.906 -3.934 1 98.25 84 GLY A C 1
ATOM 686 O O . GLY A 1 84 ? 13.938 9.609 -3.52 1 98.25 84 GLY A O 1
ATOM 687 N N . ARG A 1 85 ? 13.203 7.703 -4.469 1 97.31 85 ARG A N 1
ATOM 688 C CA . ARG A 1 85 ? 14.547 7.156 -4.633 1 97.31 85 ARG A CA 1
ATOM 689 C C . ARG A 1 85 ? 15.367 8.008 -5.594 1 97.31 85 ARG A C 1
ATOM 691 O O . ARG A 1 85 ? 16.547 8.258 -5.352 1 97.31 85 ARG A O 1
ATOM 698 N N . GLU A 1 86 ? 14.742 8.445 -6.652 1 97.31 86 GLU A N 1
ATOM 699 C CA . GLU A 1 86 ? 15.438 9.18 -7.703 1 97.31 86 GLU A CA 1
ATOM 700 C C . GLU A 1 86 ? 15.844 10.57 -7.223 1 97.31 86 GLU A C 1
ATOM 702 O O . GLU A 1 86 ? 16.75 11.188 -7.785 1 97.31 86 GLU A O 1
ATOM 707 N N . THR A 1 87 ? 15.227 11.07 -6.188 1 97.19 87 THR A N 1
ATOM 708 C CA . THR A 1 87 ? 15.414 12.469 -5.824 1 97.19 87 THR A CA 1
ATOM 709 C C . THR A 1 87 ? 16 12.586 -4.422 1 97.19 87 THR A C 1
ATOM 711 O O . THR A 1 87 ? 16.266 13.695 -3.947 1 97.19 87 THR A O 1
ATOM 714 N N . GLY A 1 88 ? 16.047 11.492 -3.742 1 96.75 88 GLY A N 1
ATOM 715 C CA . GLY A 1 88 ? 16.594 11.516 -2.396 1 96.75 88 GLY A CA 1
ATOM 716 C C . GLY A 1 88 ? 15.562 11.828 -1.332 1 96.75 88 GLY A C 1
ATOM 717 O O . GLY A 1 88 ? 15.914 12.156 -0.195 1 96.75 88 GLY A O 1
ATOM 718 N N . LEU A 1 89 ? 14.328 11.758 -1.665 1 98.5 89 LEU A N 1
ATOM 719 C CA . LEU A 1 89 ? 13.234 11.953 -0.716 1 98.5 89 LEU A CA 1
ATOM 720 C C . LEU A 1 89 ? 12.914 10.656 0.013 1 98.5 89 LEU A C 1
ATOM 722 O O . LEU A 1 89 ? 11.742 10.289 0.153 1 98.5 89 LEU A O 1
ATOM 726 N N . CYS A 1 90 ? 13.844 9.906 0.36 1 97.69 90 CYS A N 1
ATOM 727 C CA . CYS A 1 90 ? 13.711 8.648 1.092 1 97.69 90 CYS A CA 1
ATOM 728 C C . CYS A 1 90 ? 14.617 8.633 2.316 1 97.69 90 CYS A C 1
ATOM 730 O O . CYS A 1 90 ? 15.211 9.656 2.67 1 97.69 90 CYS A O 1
ATOM 732 N N . GLY A 1 91 ? 14.641 7.547 3.082 1 97.44 91 GLY A N 1
ATOM 733 C CA . GLY A 1 91 ? 15.492 7.441 4.258 1 97.44 91 GLY A CA 1
ATOM 734 C C . GLY A 1 91 ? 16.969 7.406 3.922 1 97.44 91 GLY A C 1
ATOM 735 O O . GLY A 1 91 ? 17.344 7.109 2.785 1 97.44 91 GLY A O 1
ATOM 736 N N . ALA A 1 92 ? 17.812 7.68 4.871 1 97.06 92 ALA A N 1
ATOM 737 C CA . ALA A 1 92 ? 19.25 7.75 4.684 1 97.06 92 ALA A CA 1
ATOM 738 C C . ALA A 1 92 ? 19.859 6.355 4.551 1 97.06 92 ALA A C 1
ATOM 740 O O . ALA A 1 92 ? 20.984 6.203 4.086 1 97.06 92 ALA A O 1
ATOM 741 N N . ASN A 1 93 ? 19.203 5.379 5.047 1 96.94 93 ASN A N 1
ATOM 742 C CA . ASN A 1 93 ? 19.594 3.975 4.949 1 96.94 93 ASN A CA 1
ATOM 743 C C . ASN A 1 93 ? 18.375 3.062 4.82 1 96.94 93 ASN A C 1
ATOM 745 O O . ASN A 1 93 ? 17.234 3.539 4.777 1 96.94 93 ASN A O 1
ATOM 749 N N . SER A 1 94 ? 18.609 1.812 4.766 1 97 94 SER A N 1
ATOM 750 C CA . SER A 1 94 ? 17.562 0.839 4.5 1 97 94 SER A CA 1
ATOM 751 C C . SER A 1 94 ? 16.484 0.871 5.59 1 97 94 SER A C 1
ATOM 753 O O . SER A 1 94 ? 15.289 0.823 5.293 1 97 94 SER A O 1
ATOM 755 N N . TRP A 1 95 ? 16.922 0.965 6.816 1 97.12 95 TRP A N 1
ATOM 756 C CA . TRP A 1 95 ? 15.969 0.956 7.918 1 97.12 95 TRP A CA 1
ATOM 757 C C . TRP A 1 95 ? 15.156 2.248 7.953 1 97.12 95 TRP A C 1
ATOM 759 O O . TRP A 1 95 ? 13.945 2.223 8.156 1 97.12 95 TRP A O 1
ATOM 769 N N . GLU A 1 96 ? 15.805 3.391 7.75 1 97.75 96 GLU A N 1
ATOM 770 C CA . GLU A 1 96 ? 15.078 4.656 7.688 1 97.75 96 GLU A CA 1
ATOM 771 C C . GLU A 1 96 ? 14.086 4.668 6.523 1 97.75 96 GLU A C 1
ATOM 773 O O . GLU A 1 96 ? 12.977 5.188 6.648 1 97.75 96 GLU A O 1
ATOM 778 N N . THR A 1 97 ? 14.523 4.098 5.426 1 98.44 97 THR A N 1
ATOM 779 C CA . THR A 1 97 ? 13.609 4.008 4.293 1 98.44 97 THR A CA 1
ATOM 780 C C . THR A 1 97 ? 12.406 3.143 4.637 1 98.44 97 THR A C 1
ATOM 782 O O . THR A 1 97 ? 11.281 3.447 4.234 1 98.44 97 THR A O 1
ATOM 785 N N . ALA A 1 98 ? 12.609 2.119 5.391 1 98.38 98 ALA A N 1
ATOM 786 C CA . ALA A 1 98 ? 11.508 1.273 5.836 1 98.38 98 ALA A CA 1
ATOM 787 C C . ALA A 1 98 ? 10.555 2.049 6.742 1 98.38 98 ALA A C 1
ATOM 789 O O . ALA A 1 98 ? 9.336 1.852 6.688 1 98.38 98 ALA A O 1
ATOM 790 N N . GLN A 1 99 ? 11.133 2.891 7.566 1 98 99 GLN A N 1
ATOM 791 C CA . GLN A 1 99 ? 10.305 3.746 8.414 1 98 99 GLN A CA 1
ATOM 792 C C . GLN A 1 99 ? 9.492 4.727 7.574 1 98 99 GLN A C 1
ATOM 794 O O . GLN A 1 99 ? 8.32 4.973 7.867 1 98 99 GLN A O 1
ATOM 799 N N . VAL A 1 100 ? 10.109 5.258 6.543 1 98.56 100 VAL A N 1
ATOM 800 C CA . VAL A 1 100 ? 9.414 6.148 5.613 1 98.56 100 VAL A CA 1
ATOM 801 C C . VAL A 1 100 ? 8.266 5.402 4.945 1 98.56 100 VAL A C 1
ATOM 803 O O . VAL A 1 100 ? 7.141 5.902 4.891 1 98.56 100 VAL A O 1
ATOM 806 N N . ASP A 1 101 ? 8.531 4.18 4.5 1 98.62 101 ASP A N 1
ATOM 807 C CA . ASP A 1 101 ? 7.512 3.32 3.91 1 98.62 101 ASP A CA 1
ATOM 808 C C . ASP A 1 101 ? 6.367 3.074 4.891 1 98.62 101 ASP A C 1
ATOM 810 O O . ASP A 1 101 ? 5.199 3.111 4.508 1 98.62 101 ASP A O 1
ATOM 814 N N . ASN A 1 102 ? 6.746 2.82 6.082 1 98.12 102 ASN A N 1
ATOM 815 C CA . ASN A 1 102 ? 5.777 2.5 7.125 1 98.12 102 ASN A CA 1
ATOM 816 C C . ASN A 1 102 ? 4.766 3.627 7.316 1 98.12 102 ASN A C 1
ATOM 818 O O . ASN A 1 102 ? 3.557 3.385 7.324 1 98.12 102 ASN A O 1
ATOM 822 N N . ILE A 1 103 ? 5.246 4.797 7.434 1 98.06 103 ILE A N 1
ATOM 823 C CA . ILE A 1 103 ? 4.387 5.957 7.641 1 98.06 103 ILE A CA 1
ATOM 824 C C . ILE A 1 103 ? 3.57 6.227 6.379 1 98.06 103 ILE A C 1
ATOM 826 O O . ILE A 1 103 ? 2.355 6.426 6.445 1 98.06 103 ILE A O 1
ATOM 830 N N . SER A 1 104 ? 4.242 6.16 5.23 1 98.38 104 SER A N 1
ATOM 831 C CA . SER A 1 104 ? 3.578 6.422 3.957 1 98.38 104 SER A CA 1
ATOM 832 C C . SER A 1 104 ? 2.451 5.426 3.707 1 98.38 104 SER A C 1
ATOM 834 O O . SER A 1 104 ? 1.345 5.816 3.326 1 98.38 104 SER A O 1
ATOM 836 N N . ASP A 1 105 ? 2.736 4.16 3.91 1 97.75 105 ASP A N 1
ATOM 837 C CA . ASP A 1 105 ? 1.729 3.123 3.711 1 97.75 105 ASP A CA 1
ATOM 838 C C . ASP A 1 105 ? 0.571 3.285 4.695 1 97.75 105 ASP A C 1
ATOM 840 O O . ASP A 1 105 ? -0.577 2.98 4.367 1 97.75 105 ASP A O 1
ATOM 844 N N . THR A 1 106 ? 0.887 3.703 5.887 1 96.81 106 THR A N 1
ATOM 845 C CA . THR A 1 106 ? -0.145 3.922 6.895 1 96.81 106 THR A CA 1
ATOM 846 C C . THR A 1 106 ? -1.109 5.02 6.453 1 96.81 106 THR A C 1
ATOM 848 O O . THR A 1 106 ? -2.328 4.852 6.539 1 96.81 106 THR A O 1
ATOM 851 N N . ILE A 1 107 ? -0.561 6.062 5.984 1 96.19 107 ILE A N 1
ATOM 852 C CA . ILE A 1 107 ? -1.383 7.16 5.492 1 96.19 107 ILE A CA 1
ATOM 853 C C . ILE A 1 107 ? -2.201 6.695 4.289 1 96.19 107 ILE A C 1
ATOM 855 O O . ILE A 1 107 ? -3.385 7.02 4.172 1 96.19 107 ILE A O 1
ATOM 859 N N . ASP A 1 108 ? -1.59 5.926 3.41 1 95.62 108 ASP A N 1
ATOM 860 C CA . ASP A 1 108 ? -2.289 5.398 2.242 1 95.62 108 ASP A CA 1
ATOM 861 C C . ASP A 1 108 ? -3.494 4.559 2.656 1 95.62 108 ASP A C 1
ATOM 863 O O . ASP A 1 108 ? -4.555 4.637 2.037 1 95.62 108 ASP A O 1
ATOM 867 N N . ASP A 1 109 ? -3.336 3.75 3.652 1 93.06 109 ASP A N 1
ATOM 868 C CA . ASP A 1 109 ? -4.438 2.943 4.168 1 93.06 109 ASP A CA 1
ATOM 869 C C . ASP A 1 109 ? -5.574 3.828 4.676 1 93.06 109 ASP A C 1
ATOM 871 O O . ASP A 1 109 ? -6.75 3.508 4.492 1 93.06 109 ASP A O 1
ATOM 875 N N . LEU A 1 110 ? -5.219 4.891 5.332 1 92.38 110 LEU A N 1
ATOM 876 C CA . LEU A 1 110 ? -6.23 5.809 5.855 1 92.38 110 LEU A CA 1
ATOM 877 C C . LEU A 1 110 ? -7.02 6.449 4.719 1 92.38 110 LEU A C 1
ATOM 879 O O . LEU A 1 110 ? -8.227 6.652 4.836 1 92.38 110 LEU A O 1
ATOM 883 N N . ILE A 1 111 ? -6.293 6.727 3.641 1 87.56 111 ILE A N 1
ATOM 884 C CA . ILE A 1 111 ? -6.957 7.293 2.471 1 87.56 111 ILE A CA 1
ATOM 885 C C . ILE A 1 111 ? -7.902 6.258 1.864 1 87.56 111 ILE A C 1
ATOM 887 O O . ILE A 1 111 ? -9.086 6.535 1.654 1 87.56 111 ILE A O 1
ATOM 891 N N . THR A 1 112 ? -7.438 5.078 1.693 1 86.44 112 THR A N 1
ATOM 892 C CA . THR A 1 112 ? -8.148 4.02 0.988 1 86.44 112 THR A CA 1
ATOM 893 C C . THR A 1 112 ? -9.344 3.537 1.805 1 86.44 112 THR A C 1
ATOM 895 O O . THR A 1 112 ? -10.43 3.312 1.259 1 86.44 112 THR A O 1
ATOM 898 N N . LEU A 1 113 ? -9.156 3.434 3.078 1 82.38 113 LEU A N 1
ATOM 899 C CA . LEU A 1 113 ? -10.18 2.787 3.895 1 82.38 113 LEU A CA 1
ATOM 900 C C . LEU A 1 113 ? -11.047 3.824 4.598 1 82.38 113 LEU A C 1
ATOM 902 O O . LEU A 1 113 ? -12.195 3.541 4.953 1 82.38 113 LEU A O 1
ATOM 906 N N . GLY A 1 114 ? -10.539 5.039 4.777 1 84.62 114 GLY A N 1
ATOM 907 C CA . GLY A 1 114 ? -11.266 6.059 5.516 1 84.62 114 GLY A CA 1
ATOM 908 C C . GLY A 1 114 ? -11.852 7.141 4.625 1 84.62 114 GLY A C 1
ATOM 909 O O . GLY A 1 114 ? -13.062 7.215 4.445 1 84.62 114 GLY A O 1
ATOM 910 N N . LEU A 1 115 ? -10.945 7.785 3.961 1 83.56 115 LEU A N 1
ATOM 911 C CA . LEU A 1 115 ? -11.367 8.938 3.172 1 83.56 115 LEU A CA 1
ATOM 912 C C . LEU A 1 115 ? -12.234 8.508 1.999 1 83.56 115 LEU A C 1
ATOM 914 O O . LEU A 1 115 ? -13.156 9.234 1.604 1 83.56 115 LEU A O 1
ATOM 918 N N . SER A 1 116 ? -11.945 7.336 1.521 1 84.88 116 SER A N 1
ATOM 919 C CA . SER A 1 116 ? -12.727 6.82 0.406 1 84.88 116 SER A CA 1
ATOM 920 C C . SER A 1 116 ? -14.18 6.57 0.819 1 84.88 116 SER A C 1
ATOM 922 O O . SER A 1 116 ? -15.102 6.824 0.043 1 84.88 116 SER A O 1
ATOM 924 N N . LYS A 1 117 ? -14.398 6.141 2.043 1 87.12 117 LYS A N 1
ATOM 925 C CA . LYS A 1 117 ? -15.75 5.914 2.543 1 87.12 117 LYS A CA 1
ATOM 926 C C . LYS A 1 117 ? -16.516 7.23 2.674 1 87.12 117 LYS A C 1
ATOM 928 O O . LYS A 1 117 ? -17.703 7.301 2.336 1 87.12 117 LYS A O 1
ATOM 933 N N . VAL A 1 118 ? -15.867 8.234 3.123 1 89.75 118 VAL A N 1
ATOM 934 C CA . VAL A 1 118 ? -16.484 9.547 3.27 1 89.75 118 VAL A CA 1
ATOM 935 C C . VAL A 1 118 ? -16.812 10.117 1.893 1 89.75 118 VAL A C 1
ATOM 937 O O . VAL A 1 118 ? -17.906 10.664 1.681 1 89.75 118 VAL A O 1
ATOM 940 N N . TYR A 1 119 ? -15.891 9.938 0.982 1 85.62 119 TYR A N 1
ATOM 941 C CA . TYR A 1 119 ? -16.047 10.445 -0.373 1 85.62 119 TYR A CA 1
ATOM 942 C C . TYR A 1 119 ? -17.266 9.828 -1.048 1 85.62 119 TYR A C 1
ATOM 944 O O . TYR A 1 119 ? -18.016 10.516 -1.753 1 85.62 119 TYR A O 1
ATOM 952 N N . HIS A 1 120 ? -17.531 8.586 -0.853 1 88.88 120 HIS A N 1
ATOM 953 C CA . HIS A 1 120 ? -18.562 7.867 -1.574 1 88.88 120 HIS A CA 1
ATOM 954 C C . HIS A 1 120 ? -19.891 7.906 -0.814 1 88.88 120 HIS A C 1
ATOM 956 O O . HIS A 1 120 ? -20.922 7.441 -1.318 1 88.88 120 HIS A O 1
ATOM 962 N N . ALA A 1 121 ? -19.859 8.469 0.433 1 91.94 121 ALA A N 1
ATOM 963 C CA . ALA A 1 121 ? -21.078 8.562 1.22 1 91.94 121 ALA A CA 1
ATOM 964 C C . ALA A 1 121 ? -22.062 9.555 0.602 1 91.94 121 ALA A C 1
ATOM 966 O O . ALA A 1 121 ? -21.641 10.555 0.005 1 91.94 121 ALA A O 1
ATOM 967 N N . THR A 1 122 ? -23.344 9.25 0.747 1 93.12 122 THR A N 1
ATOM 968 C CA . THR A 1 122 ? -24.375 10.211 0.323 1 93.12 122 THR A CA 1
ATOM 969 C C . THR A 1 122 ? -24.328 11.461 1.198 1 93.12 122 THR A C 1
ATOM 971 O O . THR A 1 122 ? -23.797 11.43 2.305 1 93.12 122 THR A O 1
ATOM 974 N N . SER A 1 123 ? -24.953 12.469 0.641 1 91.56 123 SER A N 1
ATOM 975 C CA . SER A 1 123 ? -25 13.727 1.383 1 91.56 123 SER A CA 1
ATOM 976 C C . SER A 1 123 ? -25.625 13.539 2.76 1 91.56 123 SER A C 1
ATOM 978 O O . SER A 1 123 ? -25.188 14.148 3.736 1 91.56 123 SER A O 1
ATOM 980 N N . GLU A 1 124 ? -26.547 12.664 2.814 1 93.75 124 GLU A N 1
ATOM 981 C CA . GLU A 1 124 ? -27.266 12.422 4.066 1 93.75 124 GLU A CA 1
ATOM 982 C C . GLU A 1 124 ? -26.406 11.633 5.047 1 93.75 124 GLU A C 1
ATOM 984 O O . GLU A 1 124 ? -26.453 11.875 6.258 1 93.75 124 GLU A O 1
ATOM 989 N N . GLU A 1 125 ? -25.594 10.789 4.586 1 95.25 125 GLU A N 1
ATOM 990 C CA . GLU A 1 125 ? -24.828 9.875 5.418 1 95.25 125 GLU A CA 1
ATOM 991 C C . GLU A 1 125 ? -23.469 10.469 5.773 1 95.25 125 GLU A C 1
ATOM 993 O O . GLU A 1 125 ? -22.797 9.984 6.688 1 95.25 125 GLU A O 1
ATOM 998 N N . LYS A 1 126 ? -23.094 11.469 5.086 1 93.69 126 LYS A N 1
ATOM 999 C CA . LYS A 1 126 ? -21.719 11.961 5.137 1 93.69 126 LYS A CA 1
ATOM 1000 C C . LYS A 1 126 ? -21.344 12.398 6.551 1 93.69 126 LYS A C 1
ATOM 1002 O O . LYS A 1 126 ? -20.266 12.062 7.043 1 93.69 126 LYS A O 1
ATOM 1007 N N . PRO A 1 127 ? -22.234 13.164 7.258 1 94.06 127 PRO A N 1
ATOM 1008 C CA . PRO A 1 127 ? -21.859 13.562 8.617 1 94.06 127 PRO A CA 1
ATOM 1009 C C . PRO A 1 127 ? -21.609 12.367 9.531 1 94.06 127 PRO A C 1
ATOM 1011 O O . PRO A 1 127 ? -20.625 12.352 10.281 1 94.06 127 PRO A O 1
ATOM 1014 N N . LYS A 1 128 ? -22.422 11.391 9.398 1 95.38 128 LYS A N 1
ATOM 1015 C CA . LYS A 1 128 ? -22.266 10.203 10.234 1 95.38 128 LYS A CA 1
ATOM 1016 C C . LYS A 1 128 ? -21.016 9.422 9.859 1 95.38 128 LYS A C 1
ATOM 1018 O O . LYS A 1 128 ? -20.266 8.977 10.734 1 95.38 128 LYS A O 1
ATOM 1023 N N . VAL A 1 129 ? -20.75 9.266 8.602 1 95.56 129 VAL A N 1
ATOM 1024 C CA . VAL A 1 129 ? -19.594 8.516 8.109 1 95.56 129 VAL A CA 1
ATOM 1025 C C . VAL A 1 129 ? -18.312 9.242 8.484 1 95.56 129 VAL A C 1
ATOM 1027 O O . VAL A 1 129 ? -17.328 8.609 8.906 1 95.56 129 VAL A O 1
ATOM 1030 N N . ALA A 1 130 ? -18.359 10.523 8.336 1 94.88 130 ALA A N 1
ATOM 1031 C CA . ALA A 1 130 ? -17.188 11.344 8.68 1 94.88 130 ALA A CA 1
ATOM 1032 C C . ALA A 1 130 ? -16.875 11.25 10.164 1 94.88 130 ALA A C 1
ATOM 1034 O O . ALA A 1 130 ? -15.711 11.109 10.547 1 94.88 130 ALA A O 1
ATOM 1035 N N . LEU A 1 131 ? -17.875 11.305 10.977 1 94.62 131 LEU A N 1
ATOM 1036 C CA . LEU A 1 131 ? -17.688 11.234 12.422 1 94.62 131 LEU A CA 1
ATOM 1037 C C . LEU A 1 131 ? -17.156 9.867 12.844 1 94.62 131 LEU A C 1
ATOM 1039 O O . LEU A 1 131 ? -16.266 9.781 13.695 1 94.62 131 LEU A O 1
ATOM 1043 N N . THR A 1 132 ? -17.703 8.828 12.273 1 94.62 132 THR A N 1
ATOM 1044 C CA . THR A 1 132 ? -17.234 7.473 12.562 1 94.62 132 THR A CA 1
ATOM 1045 C C . THR A 1 132 ? -15.766 7.309 12.203 1 94.62 132 THR A C 1
ATOM 1047 O O . THR A 1 132 ? -14.992 6.73 12.969 1 94.62 132 THR A O 1
ATOM 1050 N N . PHE A 1 133 ? -15.445 7.848 11.062 1 94.75 133 PHE A N 1
ATOM 1051 C CA . PHE A 1 133 ? -14.055 7.797 10.617 1 94.75 133 PHE A CA 1
ATOM 1052 C C . PHE A 1 133 ? -13.156 8.586 11.562 1 94.75 133 PHE A C 1
ATOM 1054 O O . PHE A 1 133 ? -12.102 8.094 11.977 1 94.75 133 PHE A O 1
ATOM 1061 N N . PHE A 1 134 ? -13.539 9.742 11.898 1 94.5 134 PHE A N 1
ATOM 1062 C CA . PHE A 1 134 ? -12.766 10.656 12.734 1 94.5 134 PHE A CA 1
ATOM 1063 C C . PHE A 1 134 ? -12.539 10.062 14.117 1 94.5 134 PHE A C 1
ATOM 1065 O O . PHE A 1 134 ? -11.406 10.031 14.609 1 94.5 134 PHE A O 1
ATOM 1072 N N . GLU A 1 135 ? -13.531 9.484 14.727 1 93.56 135 GLU A N 1
ATOM 1073 C CA . GLU A 1 135 ? -13.461 8.984 16.094 1 93.56 135 GLU A CA 1
ATOM 1074 C C . GLU A 1 135 ? -12.867 7.582 16.156 1 93.56 135 GLU A C 1
ATOM 1076 O O . GLU A 1 135 ? -12.508 7.09 17.219 1 93.56 135 GLU A O 1
ATOM 1081 N N . GLY A 1 136 ? -12.711 6.977 15.031 1 92.5 136 GLY A N 1
ATOM 1082 C CA . GLY A 1 136 ? -12.156 5.633 14.93 1 92.5 136 GLY A CA 1
ATOM 1083 C C . GLY A 1 136 ? -10.75 5.609 14.359 1 92.5 136 GLY A C 1
ATOM 1084 O O . GLY A 1 136 ? -9.797 5.98 15.047 1 92.5 136 GLY A O 1
ATOM 1085 N N . ASP A 1 137 ? -10.719 5.348 13.07 1 91.81 137 ASP A N 1
ATOM 1086 C CA . ASP A 1 137 ? -9.438 5.098 12.414 1 91.81 137 ASP A CA 1
ATOM 1087 C C . ASP A 1 137 ? -8.547 6.336 12.461 1 91.81 137 ASP A C 1
ATOM 1089 O O . ASP A 1 137 ? -7.34 6.227 12.672 1 91.81 137 ASP A O 1
ATOM 1093 N N . PHE A 1 138 ? -9.078 7.48 12.195 1 93.56 138 PHE A N 1
ATOM 1094 C CA . PHE A 1 138 ? -8.266 8.695 12.203 1 93.56 138 PHE A CA 1
ATOM 1095 C C . PHE A 1 138 ? -7.629 8.914 13.57 1 93.56 138 PHE A C 1
ATOM 1097 O O . PHE A 1 138 ? -6.406 9.031 13.68 1 93.56 138 PHE A O 1
ATOM 1104 N N . LYS A 1 139 ? -8.438 8.906 14.586 1 91.94 139 LYS A N 1
ATOM 1105 C CA . LYS A 1 139 ? -7.953 9.109 15.945 1 91.94 139 LYS A CA 1
ATOM 1106 C C . LYS A 1 139 ? -6.922 8.055 16.328 1 91.94 139 LYS A C 1
ATOM 1108 O O . LYS A 1 139 ? -5.855 8.375 16.859 1 91.94 139 LYS A O 1
ATOM 1113 N N . ASN A 1 140 ? -7.203 6.82 16.078 1 91.94 140 ASN A N 1
ATOM 1114 C CA . ASN A 1 140 ? -6.355 5.711 16.5 1 91.94 140 ASN A CA 1
ATOM 1115 C C . ASN A 1 140 ? -5.023 5.703 15.75 1 91.94 140 ASN A C 1
ATOM 1117 O O . ASN A 1 140 ? -3.963 5.574 16.359 1 91.94 140 ASN A O 1
ATOM 1121 N N . ILE A 1 141 ? -5.09 5.859 14.453 1 92.75 141 ILE A N 1
ATOM 1122 C CA . ILE A 1 141 ? -3.902 5.699 13.617 1 92.75 141 ILE A CA 1
ATOM 1123 C C . ILE A 1 141 ? -3.074 6.984 13.648 1 92.75 141 ILE A C 1
ATOM 1125 O O . ILE A 1 141 ? -1.854 6.938 13.812 1 92.75 141 ILE A O 1
ATOM 1129 N N . VAL A 1 142 ? -3.693 8.133 13.508 1 93.56 142 VAL A N 1
ATOM 1130 C CA . VAL A 1 142 ? -2.957 9.398 13.531 1 93.56 142 VAL A CA 1
ATOM 1131 C C . VAL A 1 142 ? -2.447 9.672 14.938 1 93.56 142 VAL A C 1
ATOM 1133 O O . VAL A 1 142 ? -1.38 10.266 15.117 1 93.56 142 VAL A O 1
ATOM 1136 N N . GLY A 1 143 ? -3.24 9.164 15.938 1 90.56 143 GLY A N 1
ATOM 1137 C CA . GLY A 1 143 ? -2.725 9.219 17.297 1 90.56 143 GLY A CA 1
ATOM 1138 C C . GLY A 1 143 ? -1.424 8.453 17.469 1 90.56 143 GLY A C 1
ATOM 1139 O O . GLY A 1 143 ? -0.492 8.945 18.109 1 90.56 143 GLY A O 1
ATOM 1140 N N . ALA A 1 144 ? -1.365 7.285 16.891 1 90.81 144 ALA A N 1
ATOM 1141 C CA . ALA A 1 144 ? -0.141 6.492 16.938 1 90.81 144 ALA A CA 1
ATOM 1142 C C . ALA A 1 144 ? 0.99 7.184 16.188 1 90.81 144 ALA A C 1
ATOM 1144 O O . ALA A 1 144 ? 2.156 7.086 16.562 1 90.81 144 ALA A O 1
ATOM 1145 N N . LEU A 1 145 ? 0.637 7.895 15.117 1 93.06 145 LEU A N 1
ATOM 1146 C CA . LEU A 1 145 ? 1.623 8.648 14.352 1 93.06 145 LEU A CA 1
ATOM 1147 C C . LEU A 1 145 ? 2.23 9.766 15.188 1 93.06 145 LEU A C 1
ATOM 1149 O O . LEU A 1 145 ? 3.416 10.078 15.055 1 93.06 145 LEU A O 1
ATOM 1153 N N . GLU A 1 146 ? 1.45 10.352 16.078 1 93.88 146 GLU A N 1
ATOM 1154 C CA . GLU A 1 146 ? 1.938 11.383 17 1 93.88 146 GLU A CA 1
ATOM 1155 C C . GLU A 1 146 ? 3.105 10.875 17.828 1 93.88 146 GLU A C 1
ATOM 1157 O O . GLU A 1 146 ? 4.07 11.609 18.078 1 93.88 146 GLU A O 1
ATOM 1162 N N . LYS A 1 147 ? 2.979 9.688 18.219 1 92.56 147 LYS A N 1
ATOM 1163 C CA . LYS A 1 147 ? 4.035 9.07 19.016 1 92.56 147 LYS A CA 1
ATOM 1164 C C . LYS A 1 147 ? 5.309 8.891 18.188 1 92.56 147 LYS A C 1
ATOM 1166 O O . LYS A 1 147 ? 6.414 9.109 18.688 1 92.56 147 LYS A O 1
ATOM 1171 N N . VAL A 1 148 ? 5.121 8.5 17.016 1 93.88 148 VAL A N 1
ATOM 1172 C CA . VAL A 1 148 ? 6.25 8.312 16.094 1 93.88 148 VAL A CA 1
ATOM 1173 C C . VAL A 1 148 ? 6.957 9.648 15.875 1 93.88 148 VAL A C 1
ATOM 1175 O O . VAL A 1 148 ? 8.188 9.719 15.938 1 93.88 148 VAL A O 1
ATOM 1178 N N . LEU A 1 149 ? 6.211 10.664 15.641 1 96.38 149 LEU A N 1
ATOM 1179 C CA . LEU A 1 149 ? 6.773 11.992 15.406 1 96.38 149 LEU A CA 1
ATOM 1180 C C . LEU A 1 149 ? 7.492 12.5 16.641 1 96.38 149 LEU A C 1
ATOM 1182 O O . LEU A 1 149 ? 8.594 13.047 16.547 1 96.38 149 LEU A O 1
ATOM 1186 N N . SER A 1 150 ? 6.863 12.281 17.781 1 95.81 150 SER A N 1
ATOM 1187 C CA . SER A 1 150 ? 7.457 12.727 19.031 1 95.81 150 SER A CA 1
ATOM 1188 C C . SER A 1 150 ? 8.82 12.086 19.266 1 95.81 150 SER A C 1
ATOM 1190 O O . SER A 1 150 ? 9.742 12.727 19.766 1 95.81 150 SER A O 1
ATOM 1192 N N . ALA A 1 151 ? 9 10.914 18.812 1 94.75 151 ALA A N 1
ATOM 1193 C CA . ALA A 1 151 ? 10.227 10.156 19.031 1 94.75 151 ALA A CA 1
ATOM 1194 C C . ALA A 1 151 ? 11.32 10.586 18.062 1 94.75 151 ALA A C 1
ATOM 1196 O O . ALA A 1 151 ? 12.492 10.258 18.25 1 94.75 151 ALA A O 1
ATOM 1197 N N . ASN A 1 152 ? 10.906 11.242 16.984 1 96.44 152 ASN A N 1
ATOM 1198 C CA . ASN A 1 152 ? 11.859 11.758 16.016 1 96.44 152 ASN A CA 1
ATOM 1199 C C . ASN A 1 152 ? 12.133 13.242 16.234 1 96.44 152 ASN A C 1
ATOM 1201 O O . ASN A 1 152 ? 11.383 14.094 15.734 1 96.44 152 ASN A O 1
ATOM 1205 N N . TYR A 1 153 ? 13.117 13.625 16.922 1 96.56 153 TYR A N 1
ATOM 1206 C CA . TYR A 1 153 ? 13.531 15 17.203 1 96.56 153 TYR A CA 1
ATOM 1207 C C . TYR A 1 153 ? 12.406 15.789 17.859 1 96.56 153 TYR A C 1
ATOM 1209 O O . TYR A 1 153 ? 12.18 16.953 17.531 1 96.56 153 TYR A O 1
ATOM 1217 N N . GLY A 1 154 ? 11.617 15.086 18.719 1 95.75 154 GLY A N 1
ATOM 1218 C CA . GLY A 1 154 ? 10.57 15.758 19.469 1 95.75 154 GLY A CA 1
ATOM 1219 C C . GLY A 1 154 ? 9.445 16.266 18.578 1 95.75 154 GLY A C 1
ATOM 1220 O O . GLY A 1 154 ? 8.672 17.141 19 1 95.75 154 GLY A O 1
ATOM 1221 N N . GLY A 1 155 ? 9.445 15.805 17.391 1 96.5 155 GLY A N 1
ATOM 1222 C CA . GLY A 1 155 ? 8.406 16.234 16.453 1 96.5 155 GLY A CA 1
ATOM 1223 C C . GLY A 1 155 ? 8.727 17.547 15.781 1 96.5 155 GLY A C 1
ATOM 1224 O O . GLY A 1 155 ? 7.859 18.156 15.141 1 96.5 155 GLY A O 1
ATOM 1225 N N . LYS A 1 156 ? 9.938 17.953 15.883 1 96.44 156 LYS A N 1
ATOM 1226 C CA . LYS A 1 156 ? 10.289 19.297 15.422 1 96.44 156 LYS A CA 1
ATOM 1227 C C . LYS A 1 156 ? 10.945 19.25 14.047 1 96.44 156 LYS A C 1
ATOM 1229 O O . LYS A 1 156 ? 11.258 20.297 13.469 1 96.44 156 LYS A O 1
ATOM 1234 N N . LYS A 1 157 ? 11.211 18.094 13.539 1 97.19 157 LYS A N 1
ATOM 1235 C CA . LYS A 1 157 ? 11.758 17.953 12.195 1 97.19 157 LYS A CA 1
ATOM 1236 C C . LYS A 1 157 ? 10.758 17.281 11.266 1 97.19 157 LYS A C 1
ATOM 1238 O O . LYS A 1 157 ? 9.625 17.75 11.117 1 97.19 157 LYS A O 1
ATOM 1243 N N . PHE A 1 158 ? 11.156 16.219 10.641 1 98.25 158 PHE A N 1
ATOM 1244 C CA . PHE A 1 158 ? 10.273 15.531 9.703 1 98.25 158 PHE A CA 1
ATOM 1245 C C . PHE A 1 158 ? 9.875 14.164 10.234 1 98.25 158 PHE A C 1
ATOM 1247 O O . PHE A 1 158 ? 10.039 13.875 11.422 1 98.25 158 PHE A O 1
ATOM 1254 N N . CYS A 1 159 ? 9.141 13.359 9.43 1 98.06 159 CYS A N 1
ATOM 1255 C CA . CYS A 1 159 ? 8.633 12.062 9.867 1 98.06 159 CYS A CA 1
ATOM 1256 C C . CYS A 1 159 ? 9.773 11.141 10.289 1 98.06 159 CYS A C 1
ATOM 1258 O O . CYS A 1 159 ? 9.648 10.406 11.266 1 98.06 159 CYS A O 1
ATOM 1260 N N . VAL A 1 160 ? 10.82 11.141 9.484 1 97.88 160 VAL A N 1
ATOM 1261 C CA . VAL A 1 160 ? 11.961 10.258 9.703 1 97.88 160 VAL A CA 1
ATOM 1262 C C . VAL A 1 160 ? 13.266 11.039 9.539 1 97.88 160 VAL A C 1
ATOM 1264 O O . VAL A 1 160 ? 13.484 11.672 8.5 1 97.88 160 VAL A O 1
ATOM 1267 N N . GLY A 1 161 ? 14.102 11 10.516 1 96.88 161 GLY A N 1
ATOM 1268 C CA . GLY A 1 161 ? 15.352 11.727 10.422 1 96.88 161 GLY A CA 1
ATOM 1269 C C . GLY A 1 161 ? 15.164 13.234 10.352 1 96.88 161 GLY A C 1
ATOM 1270 O O . GLY A 1 161 ? 14.211 13.766 10.922 1 96.88 161 GLY A O 1
ATOM 1271 N N . LYS A 1 162 ? 16.109 13.883 9.727 1 96.62 162 LYS A N 1
ATOM 1272 C CA . LYS A 1 162 ? 16.109 15.336 9.75 1 96.62 162 LYS A CA 1
ATOM 1273 C C . LYS A 1 162 ? 15.688 15.914 8.398 1 96.62 162 LYS A C 1
ATOM 1275 O O . LYS A 1 162 ? 15.461 17.109 8.273 1 96.62 162 LYS A O 1
ATOM 1280 N N . LYS A 1 163 ? 15.586 15.07 7.465 1 96.88 163 LYS A N 1
ATOM 1281 C CA . LYS A 1 163 ? 15.352 15.578 6.113 1 96.88 163 LYS A CA 1
ATOM 1282 C C . LYS A 1 163 ? 13.953 15.219 5.629 1 96.88 163 LYS A C 1
ATOM 1284 O O . LYS A 1 163 ? 13.352 14.25 6.105 1 96.88 163 LYS A O 1
ATOM 1289 N N . LEU A 1 164 ? 13.5 15.977 4.613 1 98.62 164 LEU A N 1
ATOM 1290 C CA . LEU A 1 164 ? 12.219 15.742 3.967 1 98.62 164 LEU A CA 1
ATOM 1291 C C . LEU A 1 164 ? 12.227 14.406 3.23 1 98.62 164 LEU A C 1
ATOM 1293 O O . LEU A 1 164 ? 13.18 14.086 2.521 1 98.62 164 LEU A O 1
ATOM 1297 N N . THR A 1 165 ? 11.211 13.602 3.467 1 98.75 165 THR A N 1
ATOM 1298 C CA . THR A 1 165 ? 11 12.367 2.727 1 98.75 165 THR A CA 1
ATOM 1299 C C . THR A 1 165 ? 9.594 12.328 2.129 1 98.75 165 THR A C 1
ATOM 1301 O O . THR A 1 165 ? 8.773 13.211 2.398 1 98.75 165 THR A O 1
ATOM 1304 N N . TYR A 1 166 ? 9.266 11.328 1.339 1 98.75 166 TYR A N 1
ATOM 1305 C CA . TYR A 1 166 ? 7.938 11.258 0.734 1 98.75 166 TYR A CA 1
ATOM 1306 C C . TYR A 1 166 ? 6.879 10.922 1.778 1 98.75 166 TYR A C 1
ATOM 1308 O O . TYR A 1 166 ? 5.68 11.07 1.528 1 98.75 166 TYR A O 1
ATOM 1316 N N . ALA A 1 167 ? 7.258 10.414 2.949 1 98.75 167 ALA A N 1
ATOM 1317 C CA . ALA A 1 167 ? 6.293 10.25 4.035 1 98.75 167 ALA A CA 1
ATOM 1318 C C . ALA A 1 167 ? 5.719 11.594 4.465 1 98.75 167 ALA A C 1
ATOM 1320 O O . ALA A 1 167 ? 4.531 11.703 4.777 1 98.75 167 ALA A O 1
ATOM 1321 N N . ASP A 1 168 ? 6.574 12.602 4.531 1 98.81 168 ASP A N 1
ATOM 1322 C CA . ASP A 1 168 ? 6.125 13.938 4.91 1 98.81 168 ASP A CA 1
ATOM 1323 C C . ASP A 1 168 ? 5.129 14.492 3.898 1 98.81 168 ASP A C 1
ATOM 1325 O O . ASP A 1 168 ? 4.156 15.148 4.273 1 98.81 168 ASP A O 1
ATOM 1329 N N . LEU A 1 169 ? 5.398 14.234 2.648 1 98.69 169 LEU A N 1
ATOM 1330 C CA . LEU A 1 169 ? 4.496 14.68 1.595 1 98.69 169 LEU A CA 1
ATOM 1331 C C . LEU A 1 169 ? 3.139 14 1.71 1 98.69 169 LEU A C 1
ATOM 1333 O O . LEU A 1 169 ? 2.1 14.633 1.506 1 98.69 169 LEU A O 1
ATOM 1337 N N . MET A 1 170 ? 3.16 12.742 2.016 1 98.31 170 MET A N 1
ATOM 1338 C CA . MET A 1 170 ? 1.915 12 2.197 1 98.31 170 MET A CA 1
ATOM 1339 C C . MET A 1 170 ? 1.103 12.578 3.352 1 98.31 170 MET A C 1
ATOM 1341 O O . MET A 1 170 ? -0.108 12.773 3.229 1 98.31 170 MET A O 1
ATOM 1345 N N . VAL A 1 171 ? 1.772 12.836 4.469 1 97.62 171 VAL A N 1
ATOM 1346 C CA . VAL A 1 171 ? 1.083 13.406 5.621 1 97.62 171 VAL A CA 1
ATOM 1347 C C . VAL A 1 171 ? 0.494 14.766 5.254 1 97.62 171 VAL A C 1
ATOM 1349 O O . VAL A 1 171 ? -0.662 15.055 5.57 1 97.62 171 VAL A O 1
ATOM 1352 N N . PHE A 1 172 ? 1.284 15.547 4.551 1 98 172 PHE A N 1
ATOM 1353 C CA . PHE A 1 172 ? 0.864 16.891 4.145 1 98 172 PHE A CA 1
ATOM 1354 C C . PHE A 1 172 ? -0.381 16.812 3.268 1 98 172 PHE A C 1
ATOM 1356 O O . PHE A 1 172 ? -1.385 17.469 3.553 1 98 172 PHE A O 1
ATOM 1363 N N . VAL A 1 173 ? -0.371 15.992 2.266 1 96.38 173 VAL A N 1
ATOM 1364 C CA . VAL A 1 173 ? -1.448 15.906 1.286 1 96.38 173 VAL A CA 1
ATOM 1365 C C . VAL A 1 173 ? -2.701 15.336 1.944 1 96.38 173 VAL A C 1
ATOM 1367 O O . VAL A 1 173 ? -3.805 15.852 1.746 1 96.38 173 VAL A O 1
ATOM 1370 N N . TYR A 1 174 ? -2.512 14.305 2.715 1 94.44 174 TYR A N 1
ATOM 1371 C CA . TYR A 1 174 ? -3.646 13.641 3.348 1 94.44 174 TYR A CA 1
ATOM 1372 C C . TYR A 1 174 ? -4.359 14.578 4.316 1 94.44 174 TYR A C 1
ATOM 1374 O O . TYR A 1 174 ? -5.59 14.633 4.34 1 94.44 174 TYR A O 1
ATOM 1382 N N . LEU A 1 175 ? -3.6 15.297 5.141 1 94.56 175 LEU A N 1
ATOM 1383 C CA . LEU A 1 175 ? -4.23 16.188 6.105 1 94.56 175 LEU A CA 1
ATOM 1384 C C . LEU A 1 175 ? -4.977 17.312 5.398 1 94.56 175 LEU A C 1
ATOM 1386 O O . LEU A 1 175 ? -6.023 17.766 5.871 1 94.56 175 LEU A O 1
ATOM 1390 N N . ASN A 1 176 ? -4.422 17.781 4.312 1 93.81 176 ASN A N 1
ATOM 1391 C CA . ASN A 1 176 ? -5.152 18.766 3.525 1 93.81 176 ASN A CA 1
ATOM 1392 C C . ASN A 1 176 ? -6.461 18.203 2.986 1 93.81 176 ASN A C 1
ATOM 1394 O O . ASN A 1 176 ? -7.492 18.875 3.006 1 93.81 176 ASN A O 1
ATOM 1398 N N . MET A 1 177 ? -6.426 16.984 2.51 1 92.94 177 MET A N 1
ATOM 1399 C CA . MET A 1 177 ? -7.637 16.328 2.039 1 92.94 177 MET A CA 1
ATOM 1400 C C . MET A 1 177 ? -8.633 16.141 3.18 1 92.94 177 MET A C 1
ATOM 1402 O O . MET A 1 177 ? -9.836 16.344 3.002 1 92.94 177 MET A O 1
ATOM 1406 N N . PHE A 1 178 ? -8.102 15.711 4.316 1 92.69 178 PHE A N 1
ATOM 1407 C CA . PHE A 1 178 ? -8.93 15.555 5.504 1 92.69 178 PHE A CA 1
ATOM 1408 C C . PHE A 1 178 ? -9.664 16.859 5.828 1 92.69 178 PHE A C 1
ATOM 1410 O O . PHE A 1 178 ? -10.867 16.844 6.105 1 92.69 178 PHE A O 1
ATOM 1417 N N . ASP A 1 179 ? -8.992 17.953 5.75 1 91.94 179 ASP A N 1
ATOM 1418 C CA . ASP A 1 179 ? -9.555 19.266 6.07 1 91.94 179 ASP A CA 1
ATOM 1419 C C . ASP A 1 179 ? -10.695 19.609 5.125 1 91.94 179 ASP A C 1
ATOM 1421 O O . ASP A 1 179 ? -11.672 20.25 5.535 1 91.94 179 ASP A O 1
ATOM 1425 N N . THR A 1 180 ? -10.586 19.188 3.92 1 89.5 180 THR A N 1
ATOM 1426 C CA . THR A 1 180 ? -11.57 19.562 2.912 1 89.5 180 THR A CA 1
ATOM 1427 C C . THR A 1 180 ? -12.727 18.562 2.877 1 89.5 180 THR A C 1
ATOM 1429 O O . THR A 1 180 ? -13.875 18.938 2.656 1 89.5 180 THR A O 1
ATOM 1432 N N . MET A 1 181 ? -12.461 17.312 3.176 1 89.44 181 MET A N 1
ATOM 1433 C CA . MET A 1 181 ? -13.438 16.266 2.896 1 89.44 181 MET A CA 1
ATOM 1434 C C . MET A 1 181 ? -14.125 15.805 4.18 1 89.44 181 MET A C 1
ATOM 1436 O O . MET A 1 181 ? -15.258 15.32 4.141 1 89.44 181 MET A O 1
ATOM 1440 N N . VAL A 1 182 ? -13.406 15.953 5.285 1 92.62 182 VAL A N 1
ATOM 1441 C CA . VAL A 1 182 ? -13.914 15.344 6.508 1 92.62 182 VAL A CA 1
ATOM 1442 C C . VAL A 1 182 ? -14.25 16.438 7.523 1 92.62 182 VAL A C 1
ATOM 1444 O O . VAL A 1 182 ? -15.359 16.484 8.055 1 92.62 182 VAL A O 1
ATOM 1447 N N . ALA A 1 183 ? -13.391 17.359 7.719 1 91.81 183 ALA A N 1
ATOM 1448 C CA . ALA A 1 183 ? -13.461 18.344 8.797 1 91.81 183 ALA A CA 1
ATOM 1449 C C . ALA A 1 183 ? -14.766 19.125 8.742 1 91.81 183 ALA A C 1
ATOM 1451 O O . ALA A 1 183 ? -15.398 19.359 9.781 1 91.81 183 ALA A O 1
ATOM 1452 N N . PRO A 1 184 ? -15.242 19.484 7.559 1 92.06 184 PRO A N 1
ATOM 1453 C CA . PRO A 1 184 ? -16.484 20.266 7.5 1 92.06 184 PRO A CA 1
ATOM 1454 C C . PRO A 1 184 ? -17.688 19.5 8.039 1 92.06 184 PRO A C 1
ATOM 1456 O O . PRO A 1 184 ? -18.703 20.094 8.383 1 92.06 184 PRO A O 1
ATOM 1459 N N . HIS A 1 185 ? -17.578 18.203 8.164 1 93.25 185 HIS A N 1
ATOM 1460 C CA . HIS A 1 185 ? -18.703 17.375 8.555 1 93.25 185 HIS A CA 1
ATOM 1461 C C . HIS A 1 185 ? -18.625 16.984 10.023 1 93.25 185 HIS A C 1
ATOM 1463 O O . HIS A 1 185 ? -19.453 16.203 10.516 1 93.25 185 HIS A O 1
ATOM 1469 N N . LEU A 1 186 ? -17.688 17.422 10.773 1 92.94 186 LEU A N 1
ATOM 1470 C CA . LEU A 1 186 ? -17.438 17 12.148 1 92.94 186 LEU A CA 1
ATOM 1471 C C . LEU A 1 186 ? -18.172 17.906 13.133 1 92.94 186 L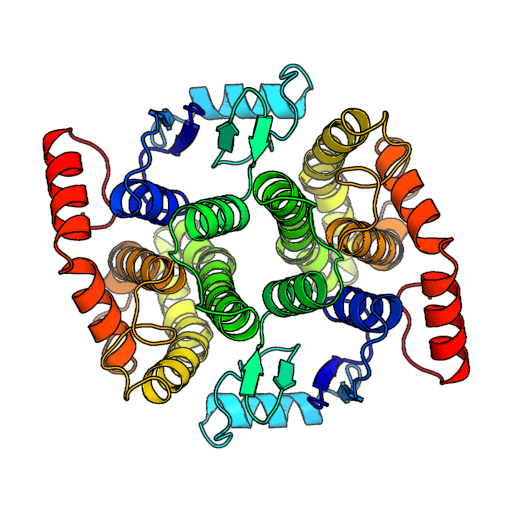EU A C 1
ATOM 1473 O O . LEU A 1 186 ? -17.953 17.812 14.344 1 92.94 186 LEU A O 1
ATOM 1477 N N . LYS A 1 187 ? -19.172 18.547 12.82 1 84.88 187 LYS A N 1
ATOM 1478 C CA . LYS A 1 187 ? -20.094 19.297 13.656 1 84.88 187 LYS A CA 1
ATOM 1479 C C . LYS A 1 187 ? -19.359 20.125 14.695 1 84.88 187 LYS A C 1
ATOM 1481 O O . LYS A 1 187 ? -19.656 20.062 15.891 1 84.88 187 LYS A O 1
ATOM 1486 N N . GLY A 1 188 ? -18.297 20.797 14.375 1 84.12 188 GLY A N 1
ATOM 1487 C CA . GLY A 1 188 ? -17.656 21.75 15.258 1 84.12 188 GLY A CA 1
ATOM 1488 C C . GLY A 1 188 ? -16.5 21.156 16.047 1 84.12 188 GLY A C 1
ATOM 1489 O O . GLY A 1 188 ? -15.844 21.859 16.812 1 84.12 188 GLY A O 1
ATOM 1490 N N . LYS A 1 189 ? -16.188 19.922 15.914 1 89.75 189 LYS A N 1
ATOM 1491 C CA . LYS A 1 189 ? -15.023 19.328 16.547 1 89.75 189 LYS A CA 1
ATOM 1492 C C . LYS A 1 189 ? -13.734 19.781 15.867 1 89.75 189 LYS A C 1
ATOM 1494 O O . LYS A 1 189 ? -13.688 19.891 14.641 1 89.75 189 LYS A O 1
ATOM 1499 N N . ASP A 1 190 ? -12.734 20.078 16.719 1 90 190 ASP A N 1
ATOM 1500 C CA . ASP A 1 190 ? -11.414 20.422 16.188 1 90 190 ASP A CA 1
ATOM 1501 C C . ASP A 1 190 ? -10.547 19.172 16.031 1 90 190 ASP A C 1
ATOM 1503 O O . ASP A 1 190 ? -10.086 18.594 17.016 1 90 190 ASP A O 1
ATOM 1507 N N . PRO A 1 191 ? -10.234 18.812 14.836 1 88.75 191 PRO A N 1
ATOM 1508 C CA . PRO A 1 191 ? -9.5 17.562 14.633 1 88.75 191 PRO A CA 1
ATOM 1509 C C . PRO A 1 191 ? -8.023 17.672 15.016 1 88.75 191 PRO A C 1
ATOM 1511 O O . PRO A 1 191 ? -7.34 16.656 15.141 1 88.75 191 PRO A O 1
ATOM 1514 N N . TYR A 1 192 ? -7.543 18.828 15.266 1 91.94 192 TYR A N 1
ATOM 1515 C CA . TYR A 1 192 ? -6.109 19.016 15.438 1 91.94 192 TYR A CA 1
ATOM 1516 C C . TYR A 1 192 ? -5.738 19.062 16.906 1 91.94 192 TYR A C 1
ATOM 1518 O O . TYR A 1 192 ? -4.555 19.078 17.266 1 91.94 192 TYR A O 1
ATOM 1526 N N . LYS A 1 193 ? -6.723 19.047 17.766 1 91.25 193 LYS A N 1
ATOM 1527 C CA . LYS A 1 193 ? -6.473 19.125 19.203 1 91.25 193 LYS A CA 1
ATOM 1528 C C . LYS A 1 193 ? -5.645 17.938 19.688 1 91.25 193 LYS A C 1
ATOM 1530 O O . LYS A 1 193 ? -4.773 18.094 20.547 1 91.25 193 LYS A O 1
ATOM 1535 N N . THR A 1 194 ? -5.887 16.812 19.109 1 88.62 194 THR A N 1
ATOM 1536 C CA . THR A 1 194 ? -5.262 15.594 19.625 1 88.62 194 THR A CA 1
ATOM 1537 C C . THR A 1 194 ? -4.062 15.203 18.766 1 88.62 194 THR A C 1
ATOM 1539 O O . THR A 1 194 ? -3.383 14.219 19.047 1 88.62 194 THR A O 1
ATOM 1542 N N . ILE A 1 195 ? -3.762 15.977 17.719 1 93.94 195 ILE A N 1
ATOM 1543 C CA . ILE A 1 195 ? -2.66 15.609 16.828 1 93.94 195 ILE A CA 1
ATOM 1544 C C . ILE A 1 195 ? -1.816 16.844 16.516 1 93.94 195 ILE A C 1
ATOM 1546 O O . ILE A 1 195 ? -1.547 17.141 15.359 1 93.94 195 ILE A O 1
ATOM 1550 N N . PRO A 1 196 ? -1.334 17.484 17.562 1 96.56 196 PRO A N 1
ATOM 1551 C CA . PRO A 1 196 ? -0.619 18.734 17.359 1 96.56 196 PRO A CA 1
ATOM 1552 C C . PRO A 1 196 ? 0.678 18.562 16.578 1 96.56 196 PRO A C 1
ATOM 1554 O O . PRO A 1 196 ? 1.063 19.438 15.805 1 96.56 196 PRO A O 1
ATOM 1557 N N . LEU A 1 197 ? 1.416 17.547 16.781 1 97.56 197 LEU A N 1
ATOM 1558 C CA . LEU A 1 197 ? 2.676 17.344 16.062 1 97.56 197 LEU A CA 1
ATOM 1559 C C . LEU A 1 197 ? 2.432 17.078 14.586 1 97.56 197 LEU A C 1
ATOM 1561 O O . LEU A 1 197 ? 3.174 17.562 13.734 1 97.56 197 LEU A O 1
ATOM 1565 N N . THR A 1 198 ? 1.395 16.297 14.328 1 97.38 198 THR A N 1
ATOM 1566 C CA . THR A 1 198 ? 1.041 16.016 12.945 1 97.38 198 THR A CA 1
ATOM 1567 C C . THR A 1 198 ? 0.625 17.297 12.227 1 97.38 198 THR A C 1
ATOM 1569 O O . THR A 1 198 ? 1.002 17.531 11.078 1 97.38 198 THR A O 1
ATOM 1572 N N . LYS A 1 199 ? -0.155 18.109 12.906 1 96.81 199 LYS A N 1
ATOM 1573 C CA . LYS A 1 199 ? -0.537 19.406 12.352 1 96.81 199 LYS A CA 1
ATOM 1574 C C . LYS A 1 199 ? 0.691 20.266 12.086 1 96.81 199 LYS A C 1
ATOM 1576 O O . LYS A 1 199 ? 0.803 20.891 11.031 1 96.81 199 LYS A O 1
ATOM 1581 N N . SER A 1 200 ? 1.541 20.297 13.047 1 97.75 200 SER A N 1
ATOM 1582 C CA . SER A 1 200 ? 2.76 21.094 12.906 1 97.75 200 SER A CA 1
ATOM 1583 C C . SER A 1 200 ? 3.596 20.609 11.727 1 97.75 200 SER A C 1
ATOM 1585 O O . SER A 1 200 ? 4.184 21.422 11.008 1 97.75 200 SER A O 1
ATOM 1587 N N . LEU A 1 201 ? 3.717 19.328 11.562 1 98.19 201 LEU A N 1
ATOM 1588 C CA . LEU A 1 201 ? 4.441 18.766 10.43 1 98.19 201 LEU A CA 1
ATOM 1589 C C . LEU A 1 201 ? 3.816 19.219 9.109 1 98.19 201 LEU A C 1
ATOM 1591 O O . LEU A 1 201 ? 4.527 19.625 8.188 1 98.19 201 LEU A O 1
ATOM 1595 N N . ARG A 1 202 ? 2.5 19.109 9.031 1 97.19 202 ARG A N 1
ATOM 1596 C CA . ARG A 1 202 ? 1.787 19.562 7.84 1 97.19 202 ARG A CA 1
ATOM 1597 C C . ARG A 1 202 ? 2.092 21.031 7.535 1 97.19 202 ARG A C 1
ATOM 1599 O O . ARG A 1 202 ? 2.385 21.375 6.395 1 97.19 202 ARG A O 1
ATOM 1606 N N . ASP A 1 203 ? 2.023 21.859 8.531 1 97.38 203 ASP A N 1
ATOM 1607 C CA . ASP A 1 203 ? 2.295 23.281 8.359 1 97.38 203 ASP A CA 1
ATOM 1608 C C . ASP A 1 203 ? 3.744 23.516 7.934 1 97.38 203 ASP A C 1
ATOM 1610 O O . ASP A 1 203 ? 4.02 24.375 7.098 1 97.38 203 ASP A O 1
ATOM 1614 N N . ARG A 1 204 ? 4.656 22.781 8.516 1 97.94 204 ARG A N 1
ATOM 1615 C CA . ARG A 1 204 ? 6.074 22.891 8.172 1 97.94 204 ARG A CA 1
ATOM 1616 C C . ARG A 1 204 ? 6.312 22.516 6.715 1 97.94 204 ARG A C 1
ATOM 1618 O O . ARG A 1 204 ? 7.016 23.219 5.996 1 97.94 204 ARG A O 1
ATOM 1625 N N . VAL A 1 205 ? 5.766 21.438 6.281 1 98.31 205 VAL A N 1
ATOM 1626 C CA . VAL A 1 205 ? 5.93 21 4.898 1 98.31 205 VAL A CA 1
ATOM 1627 C C . VAL A 1 205 ? 5.328 22.047 3.955 1 98.31 205 VAL A C 1
ATOM 1629 O O . VAL A 1 205 ? 5.938 22.406 2.945 1 98.31 205 VAL A O 1
ATOM 1632 N N . GLY A 1 206 ? 4.16 22.547 4.285 1 97.25 206 GLY A N 1
ATOM 1633 C CA . GLY A 1 206 ? 3.504 23.562 3.471 1 97.25 206 GLY A CA 1
ATOM 1634 C C . GLY A 1 206 ? 4.285 24.844 3.377 1 97.25 206 GLY A C 1
ATOM 1635 O O . GLY A 1 206 ? 4.105 25.625 2.438 1 97.25 206 GLY A O 1
ATOM 1636 N N . SER A 1 207 ? 5.16 25.078 4.316 1 97.38 207 SER A N 1
ATOM 1637 C CA . SER A 1 207 ? 5.906 26.344 4.383 1 97.38 207 SER A CA 1
ATOM 1638 C C . SER A 1 207 ? 7.254 26.219 3.674 1 97.38 207 SER A C 1
ATOM 1640 O O . SER A 1 207 ? 7.977 27.203 3.529 1 97.38 207 SER A O 1
ATOM 1642 N N . LEU A 1 208 ? 7.637 25.016 3.297 1 97.94 208 LEU A N 1
ATOM 1643 C CA . LEU A 1 208 ? 8.883 24.859 2.562 1 97.94 208 LEU A CA 1
ATOM 1644 C C . LEU A 1 208 ? 8.875 25.672 1.276 1 97.94 208 LEU A C 1
ATOM 1646 O O . LEU A 1 208 ? 7.859 25.719 0.572 1 97.94 208 LEU A O 1
ATOM 1650 N N . PRO A 1 209 ? 9.945 26.312 0.938 1 97.75 209 PRO A N 1
ATOM 1651 C CA . PRO A 1 209 ? 9.977 27.188 -0.234 1 97.75 209 PRO A CA 1
ATOM 1652 C C . PRO A 1 209 ? 9.547 26.484 -1.517 1 97.75 209 PRO A C 1
ATOM 1654 O O . PRO A 1 209 ? 8.742 27.016 -2.281 1 97.75 209 PRO A O 1
ATOM 1657 N N . LYS A 1 210 ? 10.023 25.312 -1.748 1 97.25 210 LYS A N 1
ATOM 1658 C CA . LYS A 1 210 ? 9.711 24.594 -2.982 1 97.25 210 LYS A CA 1
ATOM 1659 C C . LYS A 1 210 ? 8.234 24.188 -3.021 1 97.25 210 LYS A C 1
ATOM 1661 O O . LYS A 1 210 ? 7.637 24.125 -4.094 1 97.25 210 LYS A O 1
ATOM 1666 N N . VAL A 1 211 ? 7.637 23.891 -1.888 1 97.38 211 VAL A N 1
ATOM 1667 C CA . VAL A 1 211 ? 6.223 23.531 -1.829 1 97.38 211 VAL A CA 1
ATOM 1668 C C . VAL A 1 211 ? 5.367 24.766 -2.117 1 97.38 211 VAL A C 1
ATOM 1670 O O . VAL A 1 211 ? 4.418 24.688 -2.904 1 97.38 211 VAL A O 1
ATOM 1673 N N . LYS A 1 212 ? 5.719 25.859 -1.517 1 96.44 212 LYS A N 1
ATOM 1674 C CA . LYS A 1 212 ? 5.004 27.109 -1.785 1 96.44 212 LYS A CA 1
ATOM 1675 C C . LYS A 1 212 ? 5.09 27.484 -3.264 1 96.44 212 LYS A C 1
ATOM 1677 O O . LYS A 1 212 ? 4.086 27.875 -3.867 1 96.44 212 LYS A O 1
ATOM 1682 N N . GLU A 1 213 ? 6.297 27.406 -3.75 1 96.19 213 GLU A N 1
ATOM 1683 C CA . GLU A 1 213 ? 6.504 27.703 -5.164 1 96.19 213 GLU A CA 1
ATOM 1684 C C . GLU A 1 213 ? 5.633 26.828 -6.051 1 96.19 213 GLU A C 1
ATOM 1686 O O . GLU A 1 213 ? 5.023 27.297 -7.012 1 96.19 213 GLU A O 1
ATOM 1691 N N . TYR A 1 214 ? 5.586 25.531 -5.738 1 95.75 214 TYR A N 1
ATOM 1692 C CA . TYR A 1 214 ? 4.781 24.578 -6.488 1 95.75 214 TYR A CA 1
ATOM 1693 C C . TYR A 1 214 ? 3.328 25.031 -6.562 1 95.75 214 TYR A C 1
ATOM 1695 O O . TYR A 1 214 ? 2.734 25.047 -7.641 1 95.75 214 TYR A O 1
ATOM 1703 N N . TYR A 1 215 ? 2.738 25.375 -5.473 1 94.44 215 TYR A N 1
ATOM 1704 C CA . TYR A 1 215 ? 1.321 25.719 -5.438 1 94.44 215 TYR A CA 1
ATOM 1705 C C . TYR A 1 215 ? 1.075 27.078 -6.086 1 94.44 215 TYR A C 1
ATOM 1707 O O . TYR A 1 215 ? 0.025 27.297 -6.695 1 94.44 215 TYR A O 1
ATOM 1715 N N . THR A 1 216 ? 2.059 27.984 -6.004 1 92.81 216 THR A N 1
ATOM 1716 C CA . THR A 1 216 ? 1.95 29.266 -6.695 1 92.81 216 THR A CA 1
ATOM 1717 C C . THR A 1 216 ? 1.934 29.062 -8.211 1 92.81 216 THR A C 1
ATOM 1719 O O . THR A 1 216 ? 1.107 29.641 -8.906 1 92.81 216 THR A O 1
ATOM 1722 N N . VAL A 1 217 ? 2.857 28.234 -8.641 1 90.31 217 VAL A N 1
ATOM 1723 C CA . VAL A 1 217 ? 2.959 27.938 -10.062 1 90.31 217 VAL A CA 1
ATOM 1724 C C . VAL A 1 217 ? 1.676 27.266 -10.547 1 90.31 217 VAL A C 1
ATOM 1726 O O . VAL A 1 217 ? 1.169 27.594 -11.625 1 90.31 217 VAL A O 1
ATOM 1729 N N . ARG A 1 218 ? 1.179 26.359 -9.781 1 88.69 218 ARG A N 1
ATOM 1730 C CA . ARG A 1 218 ? -0.032 25.625 -10.164 1 88.69 218 ARG A CA 1
ATOM 1731 C C . ARG A 1 218 ? -1.235 26.562 -10.211 1 88.69 218 ARG A C 1
ATOM 1733 O O . ARG A 1 218 ? -2.064 26.469 -11.117 1 88.69 218 ARG A O 1
ATOM 1740 N N . GLU A 1 219 ? -1.336 27.422 -9.219 1 83.56 219 GLU A N 1
ATOM 1741 C CA . GLU A 1 219 ? -2.414 28.406 -9.18 1 83.56 219 GLU A CA 1
ATOM 1742 C C . GLU A 1 219 ? -2.35 29.344 -10.383 1 83.56 219 GLU A C 1
ATOM 1744 O O . GLU A 1 219 ? -3.375 29.641 -11 1 83.56 219 GLU A O 1
ATOM 1749 N N . ASN A 1 220 ? -1.198 29.703 -10.727 1 82.44 220 ASN A N 1
ATOM 1750 C CA . ASN A 1 220 ? -1.005 30.625 -11.844 1 82.44 220 ASN A CA 1
ATOM 1751 C C . ASN A 1 220 ? -1.353 29.969 -13.172 1 82.44 220 ASN A C 1
ATOM 1753 O O . ASN A 1 220 ? -1.737 30.641 -14.125 1 82.44 220 ASN A O 1
ATOM 1757 N N . ASN A 1 221 ? -1.198 28.594 -13.172 1 80.5 221 ASN A N 1
ATOM 1758 C CA . ASN A 1 221 ? -1.461 27.859 -14.406 1 80.5 221 ASN A CA 1
ATOM 1759 C C . ASN A 1 221 ? -2.844 27.219 -14.391 1 80.5 221 ASN A C 1
ATOM 1761 O O . ASN A 1 221 ? -3.139 26.344 -15.219 1 80.5 221 ASN A O 1
ATOM 1765 N N . ASN A 1 222 ? -3.734 27.609 -13.414 1 72.19 222 ASN A N 1
ATOM 1766 C CA . ASN A 1 222 ? -5.105 27.125 -13.266 1 72.19 222 ASN A CA 1
ATOM 1767 C C . ASN A 1 222 ? -5.164 25.609 -13.141 1 72.19 222 ASN A C 1
ATOM 1769 O O . ASN A 1 222 ? -6.016 24.969 -13.758 1 72.19 222 ASN A O 1
ATOM 1773 N N . LYS A 1 223 ? -4.188 25.156 -12.57 1 72.56 223 LYS A N 1
ATOM 1774 C CA . LYS A 1 223 ? -4.176 23.719 -12.32 1 72.56 223 LYS A CA 1
ATOM 1775 C C . LYS A 1 223 ? -4.754 23.406 -10.945 1 72.56 223 LYS A C 1
ATOM 1777 O O . LYS A 1 223 ? -4.633 24.203 -10.008 1 72.56 223 LYS A O 1
ATOM 1782 N N . PRO A 1 224 ? -5.48 22.219 -10.766 1 64.81 224 PRO A N 1
ATOM 1783 C CA . PRO A 1 224 ? -6.094 21.844 -9.484 1 64.81 224 PRO A CA 1
ATOM 1784 C C . PRO A 1 224 ? -5.074 21.719 -8.359 1 64.81 224 PRO A C 1
ATOM 1786 O O . PRO A 1 224 ? -3.953 21.25 -8.586 1 64.81 224 PRO A O 1
ATOM 1789 N N . ASN A 1 225 ? -5.332 22.328 -7.211 1 63.31 225 ASN A N 1
ATOM 1790 C CA . ASN A 1 225 ? -4.414 22.266 -6.082 1 63.31 225 ASN A CA 1
ATOM 1791 C C . ASN A 1 225 ? -5.133 21.859 -4.797 1 63.31 225 ASN A C 1
ATOM 1793 O O . ASN A 1 225 ? -6.363 21.875 -4.738 1 63.31 225 ASN A O 1
ATOM 1797 N N . SER A 1 226 ? -4.395 20.938 -3.928 1 56.91 226 SER A N 1
ATOM 1798 C CA . SER A 1 226 ? -4.93 20.375 -2.689 1 56.91 226 SER A CA 1
ATOM 1799 C C . SER A 1 226 ? -5.164 21.453 -1.646 1 56.91 226 SER A C 1
ATOM 1801 O O . SER A 1 226 ? -5.68 21.188 -0.561 1 56.91 226 SER A O 1
ATOM 1803 N N . LEU A 1 227 ? -4.625 22.578 -1.803 1 48.25 227 LEU A N 1
ATOM 1804 C CA . LEU A 1 227 ? -4.672 23.609 -0.772 1 48.25 227 LEU A CA 1
ATOM 1805 C C . LEU A 1 227 ? -5.969 24.406 -0.859 1 48.25 227 LEU A C 1
ATOM 1807 O O . LEU A 1 227 ? -6.281 25.203 0.038 1 48.25 227 LEU A O 1
ATOM 1811 N N . THR A 1 228 ? -6.707 24.141 -2.037 1 47.06 228 THR A N 1
ATOM 1812 C CA . THR A 1 228 ? -7.906 24.953 -2.209 1 47.06 228 THR A CA 1
ATOM 1813 C C . THR A 1 228 ? -9.109 24.078 -2.535 1 47.06 228 THR A C 1
ATOM 1815 O O . THR A 1 228 ? -8.961 23 -3.107 1 47.06 228 THR A O 1
ATOM 1818 N N . MET B 1 1 ? 24.516 -9.414 15.445 1 57.94 1 MET B N 1
ATOM 1819 C CA . MET B 1 1 ? 23.547 -9.398 14.344 1 57.94 1 MET B CA 1
ATOM 1820 C C . MET B 1 1 ? 22.172 -8.938 14.812 1 57.94 1 MET B C 1
ATOM 1822 O O . MET B 1 1 ? 21.797 -9.188 15.961 1 57.94 1 MET B O 1
ATOM 1826 N N . SER B 1 2 ? 21.438 -7.957 14.039 1 71.56 2 SER B N 1
ATOM 1827 C CA . SER B 1 2 ? 20.188 -7.422 14.562 1 71.56 2 SER B CA 1
ATOM 1828 C C . SER B 1 2 ? 19.156 -8.531 14.773 1 71.56 2 SER B C 1
ATOM 1830 O O . SER B 1 2 ? 19.141 -9.516 14.039 1 71.56 2 SER B O 1
ATOM 1832 N N . ARG B 1 3 ? 18.625 -8.523 15.867 1 89 3 ARG B N 1
ATOM 1833 C CA . ARG B 1 3 ? 17.562 -9.469 16.188 1 89 3 ARG B CA 1
ATOM 1834 C C . ARG B 1 3 ? 16.219 -8.984 15.656 1 89 3 ARG B C 1
ATOM 1836 O O . ARG B 1 3 ? 15.82 -7.844 15.922 1 89 3 ARG B O 1
ATOM 1843 N N . TYR B 1 4 ? 15.617 -9.805 14.789 1 97.62 4 TYR B N 1
ATOM 1844 C CA . TYR B 1 4 ? 14.297 -9.508 14.242 1 97.62 4 TYR B CA 1
ATOM 1845 C C . TYR B 1 4 ? 13.219 -10.336 14.93 1 97.62 4 TYR B C 1
ATOM 1847 O O . TYR B 1 4 ? 13.422 -11.523 15.203 1 97.62 4 TYR B O 1
ATOM 1855 N N . THR B 1 5 ? 12.117 -9.672 15.242 1 98.38 5 THR B N 1
ATOM 1856 C CA . THR B 1 5 ? 10.914 -10.383 15.672 1 98.38 5 THR B CA 1
ATOM 1857 C C . THR B 1 5 ? 9.711 -9.953 14.836 1 98.38 5 THR B C 1
ATOM 1859 O O . THR B 1 5 ? 9.414 -8.766 14.727 1 98.38 5 THR B O 1
ATOM 1862 N N . LEU B 1 6 ? 9.086 -10.922 14.203 1 98.19 6 LEU B N 1
ATOM 1863 C CA . LEU B 1 6 ? 7.848 -10.68 13.469 1 98.19 6 LEU B CA 1
ATOM 1864 C C . LEU B 1 6 ? 6.633 -11.102 14.289 1 98.19 6 LEU B C 1
ATOM 1866 O O . LEU B 1 6 ? 6.496 -12.281 14.633 1 98.19 6 LEU B O 1
ATOM 1870 N N . HIS B 1 7 ? 5.828 -10.141 14.648 1 98.25 7 HIS B N 1
ATOM 1871 C CA . HIS B 1 7 ? 4.57 -10.414 15.336 1 98.25 7 HIS B CA 1
ATOM 1872 C C . HIS B 1 7 ? 3.414 -10.523 14.344 1 98.25 7 HIS B C 1
ATOM 1874 O O . HIS B 1 7 ? 3.131 -9.57 13.609 1 98.25 7 HIS B O 1
ATOM 1880 N N . TYR B 1 8 ? 2.793 -11.656 14.32 1 97.31 8 TYR B N 1
ATOM 1881 C CA . TYR B 1 8 ? 1.633 -11.828 13.453 1 97.31 8 TYR B CA 1
ATOM 1882 C C . TYR B 1 8 ? 0.78 -13.008 13.906 1 97.31 8 TYR B C 1
ATOM 1884 O O . TYR B 1 8 ? 1.126 -13.695 14.875 1 97.31 8 TYR B O 1
ATOM 1892 N N . PHE B 1 9 ? -0.344 -13.195 13.297 1 96.06 9 PHE B N 1
ATOM 1893 C CA . PHE B 1 9 ? -1.283 -14.258 13.633 1 96.06 9 PHE B CA 1
ATOM 1894 C C . PHE B 1 9 ? -0.786 -15.602 13.109 1 96.06 9 PHE B C 1
ATOM 1896 O O . PHE B 1 9 ? 0.134 -15.648 12.289 1 96.06 9 PHE B O 1
ATOM 1903 N N . ASP B 1 10 ? -1.426 -16.625 13.57 1 93.38 10 ASP B N 1
ATOM 1904 C CA . ASP B 1 10 ? -1.092 -17.984 13.125 1 93.38 10 ASP B CA 1
ATOM 1905 C C . ASP B 1 10 ? -1.814 -18.328 11.828 1 93.38 10 ASP B C 1
ATOM 1907 O O . ASP B 1 10 ? -2.348 -19.438 11.688 1 93.38 10 ASP B O 1
ATOM 1911 N N . VAL B 1 11 ? -1.91 -17.406 10.938 1 90.69 11 VAL B N 1
ATOM 1912 C CA . VAL B 1 11 ? -2.438 -17.562 9.586 1 90.69 11 VAL B CA 1
ATOM 1913 C C . VAL B 1 11 ? -1.454 -16.953 8.586 1 90.69 11 VAL B C 1
ATOM 1915 O O . VAL B 1 11 ? -0.666 -16.078 8.93 1 90.69 11 VAL B O 1
ATOM 1918 N N . PRO B 1 12 ? -1.351 -17.438 7.391 1 91.06 12 PRO B N 1
ATOM 1919 C CA . PRO B 1 12 ? -0.422 -16.891 6.395 1 91.06 12 PRO B CA 1
ATOM 1920 C C . PRO B 1 12 ? -0.662 -15.414 6.109 1 91.06 12 PRO B C 1
ATOM 1922 O O . PRO B 1 12 ? 0.171 -14.57 6.457 1 91.06 12 PRO B O 1
ATOM 1925 N N . ALA B 1 13 ? -1.828 -15.062 5.508 1 91.31 13 ALA B N 1
ATOM 1926 C CA . ALA B 1 13 ? -2.311 -13.727 5.164 1 91.31 13 ALA B CA 1
ATOM 1927 C C . ALA B 1 13 ? -1.146 -12.758 4.969 1 91.31 13 ALA B C 1
ATOM 1929 O O . ALA B 1 13 ? -0.208 -13.055 4.223 1 91.31 13 ALA B O 1
ATOM 1930 N N . ARG B 1 14 ? -1.126 -11.617 5.559 1 94.25 14 ARG B N 1
ATOM 1931 C CA . ARG B 1 14 ? -0.196 -10.531 5.281 1 94.25 14 ARG B CA 1
ATOM 1932 C C . ARG B 1 14 ? 1.199 -10.852 5.801 1 94.25 14 ARG B C 1
ATOM 1934 O O . ARG B 1 14 ? 2.186 -10.258 5.363 1 94.25 14 ARG B O 1
ATOM 1941 N N . GLY B 1 15 ? 1.308 -11.789 6.68 1 96.25 15 GLY B N 1
ATOM 1942 C CA . GLY B 1 15 ? 2.602 -12.117 7.254 1 96.25 15 GLY B CA 1
ATOM 1943 C C . GLY B 1 15 ? 3.371 -13.148 6.445 1 96.25 15 GLY B C 1
ATOM 1944 O O . GLY B 1 15 ? 4.578 -13.312 6.633 1 96.25 15 GLY B O 1
ATOM 1945 N N . GLU B 1 16 ? 2.705 -13.805 5.555 1 96.62 16 GLU B N 1
ATOM 1946 C CA . GLU B 1 16 ? 3.287 -14.984 4.93 1 96.62 16 GLU B CA 1
ATOM 1947 C C . GLU B 1 16 ? 4.398 -14.609 3.953 1 96.62 16 GLU B C 1
ATOM 1949 O O . GLU B 1 16 ? 5.457 -15.242 3.936 1 96.62 16 GLU B O 1
ATOM 1954 N N . ALA B 1 17 ? 4.168 -13.641 3.111 1 97.81 17 ALA B N 1
ATOM 1955 C CA . ALA B 1 17 ? 5.207 -13.211 2.178 1 97.81 17 ALA B CA 1
ATOM 1956 C C . ALA B 1 17 ? 6.449 -12.734 2.922 1 97.81 17 ALA B C 1
ATOM 1958 O O . ALA B 1 17 ? 7.574 -12.922 2.451 1 97.81 17 ALA B O 1
ATOM 1959 N N . ILE B 1 18 ? 6.254 -12.102 4.09 1 98.31 18 ILE B N 1
ATOM 1960 C CA . ILE B 1 18 ? 7.348 -11.617 4.922 1 98.31 18 ILE B CA 1
ATOM 1961 C C . ILE B 1 18 ? 8.148 -12.797 5.461 1 98.31 18 ILE B C 1
ATOM 1963 O O . ILE B 1 18 ? 9.383 -12.812 5.387 1 98.31 18 ILE B O 1
ATOM 1967 N N . ARG B 1 19 ? 7.445 -13.797 5.949 1 97.19 19 ARG B N 1
ATOM 1968 C CA . ARG B 1 19 ? 8.102 -14.992 6.457 1 97.19 19 ARG B CA 1
ATOM 1969 C C . ARG B 1 19 ? 8.922 -15.672 5.367 1 97.19 19 ARG B C 1
ATOM 1971 O O . ARG B 1 19 ? 10.07 -16.062 5.602 1 97.19 19 ARG B O 1
ATOM 1978 N N . LEU B 1 20 ? 8.336 -15.812 4.234 1 97.88 20 LEU B N 1
ATOM 1979 C CA . LEU B 1 20 ? 9.023 -16.422 3.1 1 97.88 20 LEU B CA 1
ATOM 1980 C C . LEU B 1 20 ? 10.273 -15.625 2.74 1 97.88 20 LEU B C 1
ATOM 1982 O O . LEU B 1 20 ? 11.328 -16.203 2.467 1 97.88 20 LEU B O 1
ATOM 1986 N N . ALA B 1 21 ? 10.172 -14.305 2.703 1 98.56 21 ALA B N 1
ATOM 1987 C CA . ALA B 1 21 ? 11.312 -13.453 2.369 1 98.56 21 ALA B CA 1
ATOM 1988 C C . ALA B 1 21 ? 12.445 -13.648 3.371 1 98.56 21 ALA B C 1
ATOM 1990 O O . ALA B 1 21 ? 13.617 -13.719 2.986 1 98.56 21 ALA B O 1
ATOM 1991 N N . PHE B 1 22 ? 12.102 -13.688 4.68 1 97.75 22 PHE B N 1
ATOM 1992 C CA . PHE B 1 22 ? 13.102 -13.969 5.707 1 97.75 22 PHE B CA 1
ATOM 1993 C C . PHE B 1 22 ? 13.812 -15.281 5.43 1 97.75 22 PHE B C 1
ATOM 1995 O O . PHE B 1 22 ? 15.039 -15.352 5.461 1 97.75 22 PHE B O 1
ATOM 2002 N N . TYR B 1 23 ? 13.023 -16.266 5.16 1 97.06 23 TYR B N 1
ATOM 2003 C CA . TYR B 1 23 ? 13.547 -17.625 5.008 1 97.06 23 TYR B CA 1
ATOM 2004 C C . TYR B 1 23 ? 14.43 -17.719 3.77 1 97.06 23 TYR B C 1
ATOM 2006 O O . TYR B 1 23 ? 15.57 -18.203 3.848 1 97.06 23 TYR B O 1
ATOM 2014 N N . ILE B 1 24 ? 13.977 -17.266 2.674 1 97.88 24 ILE B N 1
ATOM 2015 C CA . ILE B 1 24 ? 14.703 -17.312 1.409 1 97.88 24 ILE B CA 1
ATOM 2016 C C . ILE B 1 24 ? 15.977 -16.484 1.516 1 97.88 24 ILE B C 1
ATOM 2018 O O . ILE B 1 24 ? 17.016 -16.859 0.986 1 97.88 24 ILE B O 1
ATOM 2022 N N . GLY B 1 25 ? 15.891 -15.352 2.17 1 96.88 25 GLY B N 1
ATOM 2023 C CA . GLY B 1 25 ? 17.016 -14.445 2.326 1 96.88 25 GLY B CA 1
ATOM 2024 C C . GLY B 1 25 ? 18.031 -14.922 3.346 1 96.88 25 GLY B C 1
ATOM 2025 O O . GLY B 1 25 ? 19.141 -14.391 3.426 1 96.88 25 GLY B O 1
ATOM 2026 N N . GLY B 1 26 ? 17.656 -15.875 4.164 1 96.38 26 GLY B N 1
ATOM 2027 C CA . GLY B 1 26 ? 18.578 -16.438 5.152 1 96.38 26 GLY B CA 1
ATOM 2028 C C . GLY B 1 26 ? 18.766 -15.531 6.359 1 96.38 26 GLY B C 1
ATOM 2029 O O . GLY B 1 26 ? 19.828 -15.531 6.98 1 96.38 26 GLY B O 1
ATOM 2030 N N . ILE B 1 27 ? 17.812 -14.719 6.641 1 96.38 27 ILE B N 1
ATOM 2031 C CA . ILE B 1 27 ? 17.875 -13.852 7.812 1 96.38 27 ILE B CA 1
ATOM 2032 C C . ILE B 1 27 ? 17.141 -14.508 8.977 1 96.38 27 ILE B C 1
ATOM 2034 O O . ILE B 1 27 ? 15.961 -14.859 8.859 1 96.38 27 ILE B O 1
ATOM 2038 N N . GLU B 1 28 ? 17.844 -14.664 10.031 1 95.81 28 GLU B N 1
ATOM 2039 C CA . GLU B 1 28 ? 17.234 -15.227 11.234 1 95.81 28 GLU B CA 1
ATOM 2040 C C . GLU B 1 28 ? 16.266 -14.227 11.867 1 95.81 28 GLU B C 1
ATOM 2042 O O . GLU B 1 28 ? 16.547 -13.031 11.93 1 95.81 28 GLU B O 1
ATOM 2047 N N . TYR B 1 29 ? 15.102 -14.805 12.312 1 96.5 29 TYR B N 1
ATOM 2048 C CA . TYR B 1 29 ? 14.125 -13.984 13.016 1 96.5 29 TYR B CA 1
ATOM 2049 C C . TYR B 1 29 ? 13.281 -14.828 13.961 1 96.5 29 TYR B C 1
ATOM 2051 O O . TYR B 1 29 ? 13.219 -16.047 13.812 1 96.5 29 TYR B O 1
ATOM 2059 N N . GLU B 1 30 ? 12.711 -14.164 14.898 1 96.56 30 GLU B N 1
ATOM 2060 C CA . GLU B 1 30 ? 11.719 -14.797 15.758 1 96.56 30 GLU B CA 1
ATOM 2061 C C . GLU B 1 30 ? 10.312 -14.594 15.211 1 96.56 30 GLU B C 1
ATOM 2063 O O . GLU B 1 30 ? 9.898 -13.469 14.938 1 96.56 30 GLU B O 1
ATOM 2068 N N . ASP B 1 31 ? 9.594 -15.672 15.008 1 95.31 31 ASP B N 1
ATOM 2069 C CA . ASP B 1 31 ? 8.188 -15.625 14.602 1 95.31 31 ASP B CA 1
ATOM 2070 C C . ASP B 1 31 ? 7.266 -15.641 15.82 1 95.31 31 ASP B C 1
ATOM 2072 O O . ASP B 1 31 ? 6.867 -16.703 16.297 1 95.31 31 ASP B O 1
ATOM 2076 N N . ARG B 1 32 ? 6.945 -14.477 16.312 1 96.62 32 ARG B N 1
ATOM 2077 C CA . ARG B 1 32 ? 6.035 -14.375 17.453 1 96.62 32 ARG B CA 1
ATOM 2078 C C . ARG B 1 32 ? 4.582 -14.492 17.016 1 96.62 32 ARG B C 1
ATOM 2080 O O . ARG B 1 32 ? 4.004 -13.523 16.5 1 96.62 32 ARG B O 1
ATOM 2087 N N . ILE B 1 33 ? 4.004 -15.602 17.375 1 95.19 33 ILE B N 1
ATOM 2088 C CA . ILE B 1 33 ? 2.674 -15.93 16.859 1 95.19 33 ILE B CA 1
ATOM 2089 C C . ILE B 1 33 ? 1.614 -15.461 17.859 1 95.19 33 ILE B C 1
ATOM 2091 O O . ILE B 1 33 ? 1.717 -15.727 19.062 1 95.19 33 ILE B O 1
ATOM 2095 N N . VAL B 1 34 ? 0.704 -14.719 17.375 1 96.19 34 VAL B N 1
ATOM 2096 C CA . VAL B 1 34 ? -0.508 -14.344 18.094 1 96.19 34 VAL B CA 1
ATOM 2097 C C . VAL B 1 34 ? -1.681 -15.195 17.609 1 96.19 34 VAL B C 1
ATOM 2099 O O . VAL B 1 34 ? -1.912 -15.305 16.391 1 96.19 34 VAL B O 1
ATOM 2102 N N . SER B 1 35 ? -2.475 -15.734 18.5 1 94 35 SER B N 1
ATOM 2103 C CA . SER B 1 35 ? -3.541 -16.641 18.109 1 94 35 SER B CA 1
ATOM 2104 C C . SER B 1 35 ? -4.672 -15.906 17.391 1 94 35 SER B C 1
ATOM 2106 O O . SER B 1 35 ? -5.199 -14.93 17.906 1 94 35 SER B O 1
ATOM 2108 N N . PHE B 1 36 ? -5.027 -16.453 16.281 1 90.62 36 PHE B N 1
ATOM 2109 C CA . PHE B 1 36 ? -6.121 -15.867 15.523 1 90.62 36 PHE B CA 1
ATOM 2110 C C . PHE B 1 36 ? -7.461 -16.422 15.984 1 90.62 36 PHE B C 1
ATOM 2112 O O . PHE B 1 36 ? -8.492 -15.758 15.859 1 90.62 36 PHE B O 1
ATOM 2119 N N . SER B 1 37 ? -7.438 -17.625 16.453 1 89.75 37 SER B N 1
ATOM 2120 C CA . SER B 1 37 ? -8.664 -18.266 16.922 1 89.75 37 SER B CA 1
ATOM 2121 C C . SER B 1 37 ? -9.086 -17.719 18.281 1 89.75 37 SER B C 1
ATOM 2123 O O . SER B 1 37 ? -10.266 -17.734 18.625 1 89.75 37 SER B O 1
ATOM 2125 N N . ASP B 1 38 ? -8.141 -17.359 19.078 1 92.19 38 ASP B N 1
ATOM 2126 C CA . ASP B 1 38 ? -8.359 -16.703 20.359 1 92.19 38 ASP B CA 1
ATOM 2127 C C . ASP B 1 38 ? -7.77 -15.289 20.344 1 92.19 38 ASP B C 1
ATOM 2129 O O . ASP B 1 38 ? -6.574 -15.109 20.594 1 92.19 38 ASP B O 1
ATOM 2133 N N . LEU B 1 39 ? -8.602 -14.352 20.219 1 94 39 LEU B N 1
ATOM 2134 C CA . LEU B 1 39 ? -8.156 -12.984 19.969 1 94 39 LEU B CA 1
ATOM 2135 C C . LEU B 1 39 ? -7.926 -12.242 21.281 1 94 39 LEU B C 1
ATOM 2137 O O . LEU B 1 39 ? -7.656 -11.039 21.281 1 94 39 LEU B O 1
ATOM 2141 N N . THR B 1 40 ? -7.965 -12.914 22.344 1 96.94 40 THR B N 1
ATOM 2142 C CA . THR B 1 40 ? -7.824 -12.281 23.656 1 96.94 40 THR B CA 1
ATOM 2143 C C . THR B 1 40 ? -6.477 -11.57 23.766 1 96.94 40 THR B C 1
ATOM 2145 O O . THR B 1 40 ? -6.418 -10.398 24.156 1 96.94 40 THR B O 1
ATOM 2148 N N . GLU B 1 41 ? -5.453 -12.281 23.422 1 97.38 41 GLU B N 1
ATOM 2149 C CA . GLU B 1 41 ? -4.121 -11.68 23.484 1 97.38 41 GLU B CA 1
ATOM 2150 C C . GLU B 1 41 ? -4.023 -10.461 22.562 1 97.38 41 GLU B C 1
ATOM 2152 O O . GLU B 1 41 ? -3.51 -9.414 22.953 1 97.38 41 GLU B O 1
ATOM 2157 N N . TRP B 1 42 ? -4.496 -10.625 21.375 1 97.31 42 TRP B N 1
ATOM 2158 C CA . TRP B 1 42 ? -4.43 -9.531 20.406 1 97.31 42 TRP B CA 1
ATOM 2159 C C . TRP B 1 42 ? -5.211 -8.32 20.906 1 97.31 42 TRP B C 1
ATOM 2161 O O . TRP B 1 42 ? -4.762 -7.18 20.766 1 97.31 42 TRP B O 1
ATOM 2171 N N . GLN B 1 43 ? -6.383 -8.531 21.453 1 97.12 43 GLN B N 1
ATOM 2172 C CA . GLN B 1 43 ? -7.211 -7.438 21.953 1 97.12 43 GLN B CA 1
ATOM 2173 C C . GLN B 1 43 ? -6.488 -6.66 23.047 1 97.12 43 GLN B C 1
ATOM 2175 O O . GLN B 1 43 ? -6.57 -5.43 23.094 1 97.12 43 GLN B O 1
ATOM 2180 N N . LEU B 1 44 ? -5.789 -7.375 23.875 1 97.62 44 LEU B N 1
ATOM 2181 C CA . LEU B 1 44 ? -5.02 -6.723 24.938 1 97.62 44 LEU B CA 1
ATOM 2182 C C . LEU B 1 44 ? -3.865 -5.918 24.344 1 97.62 44 LEU B C 1
ATOM 2184 O O . LEU B 1 44 ? -3.635 -4.773 24.75 1 97.62 44 LEU B O 1
ATOM 2188 N N . MET B 1 45 ? -3.16 -6.539 23.391 1 96.94 45 MET B N 1
ATOM 2189 C CA . MET B 1 45 ? -2.066 -5.852 22.703 1 96.94 45 MET B CA 1
ATOM 2190 C C . MET B 1 45 ? -2.562 -4.586 22.016 1 96.94 45 MET B C 1
ATOM 2192 O O . MET B 1 45 ? -1.95 -3.523 22.141 1 96.94 45 MET B O 1
ATOM 2196 N N . LYS B 1 46 ? -3.627 -4.727 21.328 1 96.19 46 LYS B N 1
ATOM 2197 C CA . LYS B 1 46 ? -4.234 -3.613 20.609 1 96.19 46 LYS B CA 1
ATOM 2198 C C . LYS B 1 46 ? -4.656 -2.502 21.562 1 96.19 46 LYS B C 1
ATOM 2200 O O . LYS B 1 46 ? -4.418 -1.322 21.297 1 96.19 46 LYS B O 1
ATOM 2205 N N . GLN B 1 47 ? -5.293 -2.867 22.656 1 96.19 47 GLN B N 1
ATOM 2206 C CA . GLN B 1 47 ? -5.75 -1.898 23.656 1 96.19 47 GLN B CA 1
ATOM 2207 C C . GLN B 1 47 ? -4.574 -1.13 24.25 1 96.19 47 GLN B C 1
ATOM 2209 O O . GLN B 1 47 ? -4.68 0.072 24.5 1 96.19 47 GLN B O 1
ATOM 2214 N N . ASP B 1 48 ? -3.525 -1.807 24.469 1 96.31 48 ASP B N 1
ATOM 2215 C CA . ASP B 1 48 ? -2.344 -1.149 25.016 1 96.31 48 ASP B CA 1
ATOM 2216 C C . ASP B 1 48 ? -1.815 -0.083 24.062 1 96.31 48 ASP B C 1
ATOM 2218 O O . ASP B 1 48 ? -1.379 0.986 24.5 1 96.31 48 ASP B O 1
ATOM 2222 N N . VAL B 1 49 ? -1.882 -0.362 22.797 1 94.38 49 VAL B N 1
ATOM 2223 C CA . VAL B 1 49 ? -1.453 0.606 21.797 1 94.38 49 VAL B CA 1
ATOM 2224 C C . VAL B 1 49 ? -2.41 1.797 21.781 1 94.38 49 VAL B C 1
ATOM 2226 O O . VAL B 1 49 ? -1.978 2.949 21.844 1 94.38 49 VAL B O 1
ATOM 2229 N N . LEU B 1 50 ? -3.65 1.54 21.844 1 92.88 50 LEU B N 1
ATOM 2230 C CA . LEU B 1 50 ? -4.684 2.557 21.672 1 92.88 50 LEU B CA 1
ATOM 2231 C C . LEU B 1 50 ? -4.742 3.471 22.891 1 92.88 50 LEU B C 1
ATOM 2233 O O . LEU B 1 50 ? -5.055 4.656 22.766 1 92.88 50 LEU B O 1
ATOM 2237 N N . THR B 1 51 ? -4.387 2.973 24.016 1 92.56 51 THR B N 1
ATOM 2238 C CA . THR B 1 51 ? -4.52 3.742 25.25 1 92.56 51 THR B CA 1
ATOM 2239 C C . THR B 1 51 ? -3.205 4.426 25.609 1 92.56 51 THR B C 1
ATOM 2241 O O . THR B 1 51 ? -3.141 5.203 26.562 1 92.56 51 THR B O 1
ATOM 2244 N N . GLY B 1 52 ? -2.193 4.078 24.906 1 90.06 52 GLY B N 1
ATOM 2245 C CA . GLY B 1 52 ? -0.901 4.684 25.172 1 90.06 52 GLY B CA 1
ATOM 2246 C C . GLY B 1 52 ? -0.12 3.953 26.25 1 90.06 52 GLY B C 1
ATOM 2247 O O . GLY B 1 52 ? 0.969 4.387 26.641 1 90.06 52 GLY B O 1
ATOM 2248 N N . LYS B 1 53 ? -0.646 2.838 26.719 1 93.12 53 LYS B N 1
ATOM 2249 C CA . LYS B 1 53 ? 0.077 2.02 27.688 1 93.12 53 LYS B CA 1
ATOM 2250 C C . LYS B 1 53 ? 1.32 1.395 27.047 1 93.12 53 LYS B C 1
ATOM 2252 O O . LYS B 1 53 ? 2.342 1.226 27.719 1 93.12 53 LYS B O 1
ATOM 2257 N N . ASP B 1 54 ? 1.203 1.017 25.828 1 92.62 54 ASP B N 1
ATOM 2258 C CA . ASP B 1 54 ? 2.371 0.555 25.078 1 92.62 54 ASP B CA 1
ATOM 2259 C C . ASP B 1 54 ? 3.303 1.717 24.75 1 92.62 54 ASP B C 1
ATOM 2261 O O . ASP B 1 54 ? 2.928 2.623 24 1 92.62 54 ASP B O 1
ATOM 2265 N N . LYS B 1 55 ? 4.504 1.688 25.266 1 90.38 55 LYS B N 1
ATOM 2266 C CA . LYS B 1 55 ? 5.434 2.805 25.125 1 90.38 55 LYS B CA 1
ATOM 2267 C C . LYS B 1 55 ? 6.336 2.613 23.906 1 90.38 55 LYS B C 1
ATOM 2269 O O . LYS B 1 55 ? 7.105 3.508 23.547 1 90.38 55 LYS B O 1
ATOM 2274 N N . ASP B 1 56 ? 6.191 1.456 23.25 1 93.19 56 ASP B N 1
ATOM 2275 C CA . ASP B 1 56 ? 6.996 1.203 22.062 1 93.19 56 ASP B CA 1
ATOM 2276 C C . ASP B 1 56 ? 6.59 2.127 20.906 1 93.19 56 ASP B C 1
ATOM 2278 O O . ASP B 1 56 ? 5.402 2.391 20.719 1 93.19 56 ASP B O 1
ATOM 2282 N N . VAL B 1 57 ? 7.59 2.633 20.203 1 91 57 VAL B N 1
ATOM 2283 C CA . VAL B 1 57 ? 7.348 3.555 19.109 1 91 57 VAL B CA 1
ATOM 2284 C C . VAL B 1 57 ? 7.23 2.775 17.797 1 91 57 VAL B C 1
ATOM 2286 O O . VAL B 1 57 ? 8.07 1.921 17.5 1 91 57 VAL B O 1
ATOM 2289 N N . GLY B 1 58 ? 6.176 3.082 17.078 1 92.88 58 GLY B N 1
ATOM 2290 C CA . GLY B 1 58 ? 6.051 2.479 15.766 1 92.88 58 GLY B CA 1
ATOM 2291 C C . GLY B 1 58 ? 4.996 1.39 15.703 1 92.88 58 GLY B C 1
ATOM 2292 O O . GLY B 1 58 ? 4.629 0.934 14.617 1 92.88 58 GLY B O 1
ATOM 2293 N N . LYS B 1 59 ? 4.418 0.974 16.859 1 95.75 59 LYS B N 1
ATOM 2294 C CA . LYS B 1 59 ? 3.346 -0.016 16.859 1 95.75 59 LYS B CA 1
ATOM 2295 C C . LYS B 1 59 ? 2.014 0.617 16.469 1 95.75 59 LYS B C 1
ATOM 2297 O O . LYS B 1 59 ? 1.707 1.736 16.891 1 95.75 59 LYS B O 1
ATOM 2302 N N . MET B 1 60 ? 1.312 -0.062 15.617 1 96.06 60 MET B N 1
ATOM 2303 C CA . MET B 1 60 ? -0.033 0.328 15.203 1 96.06 60 MET B CA 1
ATOM 2304 C C . MET B 1 60 ? -1.067 -0.677 15.703 1 96.06 60 MET B C 1
ATOM 2306 O O . MET B 1 60 ? -0.72 -1.794 16.078 1 96.06 60 MET B O 1
ATOM 2310 N N . PRO B 1 61 ? -2.314 -0.252 15.789 1 94.69 61 PRO B N 1
ATOM 2311 C CA . PRO B 1 61 ? -3.336 -1.163 16.312 1 94.69 61 PRO B CA 1
ATOM 2312 C C . PRO B 1 61 ? -3.766 -2.215 15.289 1 94.69 61 PRO B C 1
ATOM 2314 O O . PRO B 1 61 ? -4.961 -2.492 15.148 1 94.69 61 PRO B O 1
ATOM 2317 N N . PHE B 1 62 ? -2.83 -2.666 14.539 1 95.06 62 PHE B N 1
ATOM 2318 C CA . PHE B 1 62 ? -2.998 -3.797 13.633 1 95.06 62 PHE B CA 1
ATOM 2319 C C . PHE B 1 62 ? -1.685 -4.551 13.461 1 95.06 62 PHE B C 1
ATOM 2321 O O . PHE B 1 62 ? -0.614 -4.023 13.773 1 95.06 62 PHE B O 1
ATOM 2328 N N . LEU B 1 63 ? -1.728 -5.754 13.094 1 96.69 63 LEU B N 1
ATOM 2329 C CA . LEU B 1 63 ? -0.582 -6.602 12.781 1 96.69 63 LEU B CA 1
ATOM 2330 C C . LEU B 1 63 ? -0.441 -6.789 11.273 1 96.69 63 LEU B C 1
ATOM 2332 O O . LEU B 1 63 ? -1.422 -6.672 10.531 1 96.69 63 LEU B O 1
ATOM 2336 N N . PRO B 1 64 ? 0.858 -6.957 10.852 1 98.19 64 PRO B N 1
ATOM 2337 C CA . PRO B 1 64 ? 2.074 -7.395 11.539 1 98.19 64 PRO B CA 1
ATOM 2338 C C . PRO B 1 64 ? 2.879 -6.23 12.117 1 98.19 64 PRO B C 1
ATOM 2340 O O . PRO B 1 64 ? 2.707 -5.086 11.688 1 98.19 64 PRO B O 1
ATOM 2343 N N . TRP B 1 65 ? 3.734 -6.57 13.172 1 98.5 65 TRP B N 1
ATOM 2344 C CA . TRP B 1 65 ? 4.828 -5.727 13.648 1 98.5 65 TRP B CA 1
ATOM 2345 C C . TRP B 1 65 ? 6.176 -6.391 13.398 1 98.5 65 TRP B C 1
ATOM 2347 O O . TRP B 1 65 ? 6.371 -7.562 13.727 1 98.5 65 TRP B O 1
ATOM 2357 N N . LEU B 1 66 ? 7.07 -5.699 12.742 1 98.81 66 LEU B N 1
ATOM 2358 C CA . LEU B 1 66 ? 8.469 -6.105 12.742 1 98.81 66 LEU B CA 1
ATOM 2359 C C . LEU B 1 66 ? 9.273 -5.297 13.75 1 98.81 66 LEU B C 1
ATOM 2361 O O . LEU B 1 66 ? 9.289 -4.066 13.695 1 98.81 66 LEU B O 1
ATOM 2365 N N . GLU B 1 67 ? 9.852 -5.984 14.625 1 98.12 67 GLU B N 1
ATOM 2366 C CA . GLU B 1 67 ? 10.695 -5.367 15.648 1 98.12 67 GLU B CA 1
ATOM 2367 C C . GLU B 1 67 ? 12.172 -5.547 15.32 1 98.12 67 GLU B C 1
ATOM 2369 O O . GLU B 1 67 ? 12.617 -6.652 15.016 1 98.12 67 GLU B O 1
ATOM 2374 N N . LYS B 1 68 ? 12.906 -4.5 15.297 1 96.62 68 LYS B N 1
ATOM 2375 C CA . LYS B 1 68 ? 14.367 -4.5 15.188 1 96.62 68 LYS B CA 1
ATOM 2376 C C . LYS B 1 68 ? 14.992 -3.557 16.203 1 96.62 68 LYS B C 1
ATOM 2378 O O . LYS B 1 68 ? 14.797 -2.342 16.141 1 96.62 68 LYS B O 1
ATOM 2383 N N . ASP B 1 69 ? 15.719 -4.047 17.141 1 91.75 69 ASP B N 1
ATOM 2384 C CA . ASP B 1 69 ? 16.438 -3.262 18.141 1 91.75 69 ASP B CA 1
ATOM 2385 C C . ASP B 1 69 ? 15.508 -2.297 18.859 1 91.75 69 ASP B C 1
ATOM 2387 O O . ASP B 1 69 ? 15.812 -1.108 18.984 1 91.75 69 ASP B O 1
ATOM 2391 N N . GLY B 1 70 ? 14.367 -2.789 19.203 1 91 70 GLY B N 1
ATOM 2392 C CA . GLY B 1 70 ? 13.422 -2.021 20 1 91 70 GLY B CA 1
ATOM 2393 C C . GLY B 1 70 ? 12.578 -1.068 19.172 1 91 70 GLY B C 1
ATOM 2394 O O . GLY B 1 70 ? 11.734 -0.349 19.719 1 91 70 GLY B O 1
ATOM 2395 N N . LYS B 1 71 ? 12.75 -1.044 17.891 1 93.38 71 LYS B N 1
ATOM 2396 C CA . LYS B 1 71 ? 11.961 -0.208 17 1 93.38 71 LYS B CA 1
ATOM 2397 C C . LYS B 1 71 ? 11.016 -1.053 16.156 1 93.38 71 LYS B C 1
ATOM 2399 O O . LYS B 1 71 ? 11.289 -2.227 15.891 1 93.38 71 LYS B O 1
ATOM 2404 N N . PHE B 1 72 ? 9.906 -0.406 15.695 1 97.19 72 PHE B N 1
ATOM 2405 C CA . PHE B 1 72 ? 8.859 -1.217 15.078 1 97.19 72 PHE B CA 1
ATOM 2406 C C . PHE B 1 72 ? 8.453 -0.63 13.727 1 97.19 72 PHE B C 1
ATOM 2408 O O . PHE B 1 72 ? 8.43 0.59 13.562 1 97.19 72 PHE B O 1
ATOM 2415 N N . ILE B 1 73 ? 8.148 -1.54 12.82 1 97.62 73 ILE B N 1
ATOM 2416 C CA . ILE B 1 73 ? 7.406 -1.28 11.594 1 97.62 73 ILE B CA 1
ATOM 2417 C C . ILE B 1 73 ? 6.117 -2.102 11.586 1 97.62 73 ILE B C 1
ATOM 2419 O O . ILE B 1 73 ? 6.141 -3.303 11.859 1 97.62 73 ILE B O 1
ATOM 2423 N N . SER B 1 74 ? 5.035 -1.418 11.164 1 98 74 SER B N 1
ATOM 2424 C CA . SER B 1 74 ? 3.762 -2.104 11.359 1 98 74 SER B CA 1
ATOM 2425 C C . SER B 1 74 ? 3.021 -2.279 10.039 1 98 74 SER B C 1
ATOM 2427 O O . SER B 1 74 ? 1.892 -2.771 10.016 1 98 74 SER B O 1
ATOM 2429 N N . GLN B 1 75 ? 3.559 -1.919 8.938 1 97.75 75 GLN B N 1
ATOM 2430 C CA . GLN B 1 75 ? 2.932 -2.111 7.637 1 97.75 75 GLN B CA 1
ATOM 2431 C C . GLN B 1 75 ? 3.566 -3.279 6.887 1 97.75 75 GLN B C 1
ATOM 2433 O O . GLN B 1 75 ? 4.773 -3.285 6.641 1 97.75 75 GLN B O 1
ATOM 2438 N N . SER B 1 76 ? 2.693 -4.195 6.484 1 98.25 76 SER B N 1
ATOM 2439 C CA . SER B 1 76 ? 3.176 -5.43 5.875 1 98.25 76 SER B CA 1
ATOM 2440 C C . SER B 1 76 ? 3.998 -5.145 4.621 1 98.25 76 SER B C 1
ATOM 2442 O O . SER B 1 76 ? 5.047 -5.758 4.406 1 98.25 76 SER B O 1
ATOM 2444 N N . GLY B 1 77 ? 3.488 -4.191 3.789 1 98.44 77 GLY B N 1
ATOM 2445 C CA . GLY B 1 77 ? 4.242 -3.844 2.594 1 98.44 77 GLY B CA 1
ATOM 2446 C C . GLY B 1 77 ? 5.602 -3.242 2.9 1 98.44 77 GLY B C 1
ATOM 2447 O O . GLY B 1 77 ? 6.59 -3.562 2.236 1 98.44 77 GLY B O 1
ATOM 2448 N N . ALA B 1 78 ? 5.66 -2.383 3.912 1 98.69 78 ALA B N 1
ATOM 2449 C CA . ALA B 1 78 ? 6.918 -1.763 4.328 1 98.69 78 ALA B CA 1
ATOM 2450 C C . ALA B 1 78 ? 7.902 -2.811 4.832 1 98.69 78 ALA B C 1
ATOM 2452 O O . ALA B 1 78 ? 9.094 -2.764 4.5 1 98.69 78 ALA B O 1
ATOM 2453 N N . ILE B 1 79 ? 7.387 -3.752 5.625 1 98.81 79 ILE B N 1
ATOM 2454 C CA . ILE B 1 79 ? 8.219 -4.828 6.156 1 98.81 79 ILE B CA 1
ATOM 2455 C C . ILE B 1 79 ? 8.773 -5.668 5.008 1 98.81 79 ILE B C 1
ATOM 2457 O O . ILE B 1 79 ? 9.977 -5.941 4.957 1 98.81 79 ILE B O 1
ATOM 2461 N N . LEU B 1 80 ? 7.922 -6.008 4.094 1 98.88 80 LEU B N 1
ATOM 2462 C CA . LEU B 1 80 ? 8.312 -6.859 2.979 1 98.88 80 LEU B CA 1
ATOM 2463 C C . LEU B 1 80 ? 9.359 -6.168 2.109 1 98.88 80 LEU B C 1
ATOM 2465 O O . LEU B 1 80 ? 10.359 -6.785 1.72 1 98.88 80 LEU B O 1
ATOM 2469 N N . ARG B 1 81 ? 9.164 -4.902 1.806 1 98.75 81 ARG B N 1
ATOM 2470 C CA . ARG B 1 81 ? 10.125 -4.148 1.013 1 98.75 81 ARG B CA 1
ATOM 2471 C C . ARG B 1 81 ? 11.461 -4.027 1.739 1 98.75 81 ARG B C 1
ATOM 2473 O O . ARG B 1 81 ? 12.523 -4.098 1.116 1 98.75 81 ARG B O 1
ATOM 2480 N N . TYR B 1 82 ? 11.445 -3.869 3.039 1 98.81 82 TYR B N 1
ATOM 2481 C CA . TYR B 1 82 ? 12.664 -3.791 3.84 1 98.81 82 TYR B CA 1
ATOM 2482 C C . TYR B 1 82 ? 13.461 -5.086 3.742 1 98.81 8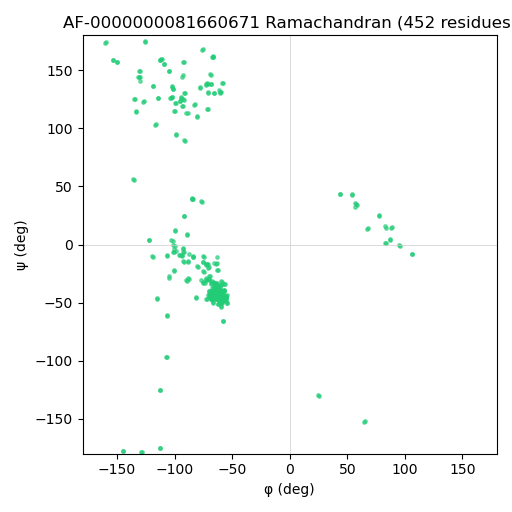2 TYR B C 1
ATOM 2484 O O . TYR B 1 82 ? 14.648 -5.062 3.416 1 98.81 82 TYR B O 1
ATOM 2492 N N . ILE B 1 83 ? 12.789 -6.195 3.977 1 98.56 83 ILE B N 1
ATOM 2493 C CA . ILE B 1 83 ? 13.469 -7.484 3.908 1 98.56 83 ILE B CA 1
ATOM 2494 C C . ILE B 1 83 ? 13.938 -7.742 2.479 1 98.56 83 ILE B C 1
ATOM 2496 O O . ILE B 1 83 ? 15.016 -8.305 2.266 1 98.56 83 ILE B O 1
ATOM 2500 N N . GLY B 1 84 ? 13.086 -7.352 1.521 1 98.25 84 GLY B N 1
ATOM 2501 C CA . GLY B 1 84 ? 13.484 -7.477 0.13 1 98.25 84 GLY B CA 1
ATOM 2502 C C . GLY B 1 84 ? 14.797 -6.773 -0.179 1 98.25 84 GLY B C 1
ATOM 2503 O O . GLY B 1 84 ? 15.664 -7.34 -0.848 1 98.25 84 GLY B O 1
ATOM 2504 N N . ARG B 1 85 ? 14.938 -5.547 0.316 1 97.31 85 ARG B N 1
ATOM 2505 C CA . ARG B 1 85 ? 16.172 -4.793 0.118 1 97.31 85 ARG B CA 1
ATOM 2506 C C . ARG B 1 85 ? 17.344 -5.484 0.798 1 97.31 85 ARG B C 1
ATOM 2508 O O . ARG B 1 85 ? 18.438 -5.555 0.235 1 97.31 85 ARG B O 1
ATOM 2515 N N . GLU B 1 86 ? 17.109 -5.992 1.979 1 97.31 86 GLU B N 1
ATOM 2516 C CA . GLU B 1 86 ? 18.172 -6.586 2.779 1 97.31 86 GLU B CA 1
ATOM 2517 C C . GLU B 1 86 ? 18.641 -7.906 2.178 1 97.31 86 GLU B C 1
ATOM 2519 O O . GLU B 1 86 ? 19.766 -8.359 2.449 1 97.31 86 GLU B O 1
ATOM 2524 N N . THR B 1 87 ? 17.844 -8.523 1.346 1 97.19 87 THR B N 1
ATOM 2525 C CA . THR B 1 87 ? 18.141 -9.883 0.914 1 97.19 87 THR B CA 1
ATOM 2526 C C . THR B 1 87 ? 18.344 -9.945 -0.599 1 97.19 87 THR B C 1
ATOM 2528 O O . THR B 1 87 ? 18.641 -11 -1.151 1 97.19 87 THR B O 1
ATOM 2531 N N . GLY B 1 88 ? 18.016 -8.867 -1.24 1 96.81 88 GLY B N 1
ATOM 2532 C CA . GLY B 1 88 ? 18.172 -8.828 -2.686 1 96.81 88 GLY B CA 1
ATOM 2533 C C . GLY B 1 88 ? 16.953 -9.328 -3.434 1 96.81 88 GLY B C 1
ATOM 2534 O O . GLY B 1 88 ? 17.031 -9.617 -4.629 1 96.81 88 GLY B O 1
ATOM 2535 N N . LEU B 1 89 ? 15.859 -9.445 -2.781 1 98.5 89 LEU B N 1
ATOM 2536 C CA . LEU B 1 89 ? 14.594 -9.828 -3.4 1 98.5 89 LEU B CA 1
ATOM 2537 C C . LEU B 1 89 ? 13.883 -8.617 -3.984 1 98.5 89 LEU B C 1
ATOM 2539 O O . LEU B 1 89 ? 12.68 -8.445 -3.791 1 98.5 89 LEU B O 1
ATOM 2543 N N . CYS B 1 90 ? 14.562 -7.742 -4.559 1 97.75 90 CYS B N 1
ATOM 2544 C CA . CYS B 1 90 ? 14.039 -6.539 -5.199 1 97.75 90 CYS B CA 1
ATOM 2545 C C . CYS B 1 90 ? 14.578 -6.402 -6.617 1 97.75 90 CYS B C 1
ATOM 2547 O O . CYS B 1 90 ? 15.203 -7.328 -7.141 1 97.75 90 CYS B O 1
ATOM 2549 N N . GLY B 1 91 ? 14.219 -5.34 -7.332 1 97.5 91 GLY B N 1
ATOM 2550 C CA . GLY B 1 91 ? 14.695 -5.125 -8.688 1 97.5 91 GLY B CA 1
ATOM 2551 C C . GLY B 1 91 ? 16.188 -4.848 -8.766 1 97.5 91 GLY B C 1
ATOM 2552 O O . GLY B 1 91 ? 16.812 -4.48 -7.766 1 97.5 91 GLY B O 1
ATOM 2553 N N . ALA B 1 92 ? 16.766 -5.008 -9.914 1 97.06 92 ALA B N 1
ATOM 2554 C CA . ALA B 1 92 ? 18.188 -4.844 -10.125 1 97.06 92 ALA B CA 1
ATOM 2555 C C . ALA B 1 92 ? 18.578 -3.365 -10.125 1 97.06 92 ALA B C 1
ATOM 2557 O O . ALA B 1 92 ? 19.75 -3.025 -9.977 1 97.06 92 ALA B O 1
ATOM 2558 N N . ASN B 1 93 ? 17.672 -2.512 -10.406 1 97 93 ASN B N 1
ATOM 2559 C CA . ASN B 1 93 ? 17.844 -1.063 -10.391 1 97 93 ASN B CA 1
ATOM 2560 C C . ASN B 1 93 ? 16.578 -0.355 -9.914 1 97 93 ASN B C 1
ATOM 2562 O O . ASN B 1 93 ? 15.586 -1.005 -9.57 1 97 93 ASN B O 1
ATOM 2566 N N . SER B 1 94 ? 16.625 0.924 -9.906 1 97.06 94 SER B N 1
ATOM 2567 C CA . SER B 1 94 ? 15.539 1.724 -9.344 1 97.06 94 SER B CA 1
ATOM 2568 C C . SER B 1 94 ? 14.234 1.501 -10.102 1 97.06 94 SER B C 1
ATOM 2570 O O . SER B 1 94 ? 13.172 1.364 -9.484 1 97.06 94 SER B O 1
ATOM 2572 N N . TRP B 1 95 ? 14.32 1.443 -11.398 1 97.25 95 TRP B N 1
ATOM 2573 C CA . TRP B 1 95 ? 13.117 1.278 -12.203 1 97.25 95 TRP B CA 1
ATOM 2574 C C . TRP B 1 95 ? 12.547 -0.126 -12.039 1 97.25 95 TRP B C 1
ATOM 2576 O O . TRP B 1 95 ? 11.328 -0.298 -11.906 1 97.25 95 TRP B O 1
ATOM 2586 N N . GLU B 1 96 ? 13.391 -1.149 -12.055 1 97.81 96 GLU B N 1
ATOM 2587 C CA . GLU B 1 96 ? 12.914 -2.512 -11.82 1 97.81 96 GLU B CA 1
ATOM 2588 C C . GLU B 1 96 ? 12.297 -2.652 -10.43 1 97.81 96 GLU B C 1
ATOM 2590 O O . GLU B 1 96 ? 11.289 -3.34 -10.266 1 97.81 96 GLU B O 1
ATOM 2595 N N . THR B 1 97 ? 12.922 -1.997 -9.484 1 98.44 97 THR B N 1
ATOM 2596 C CA . THR B 1 97 ? 12.352 -2.029 -8.141 1 98.44 97 THR B CA 1
ATOM 2597 C C . THR B 1 97 ? 10.969 -1.369 -8.125 1 98.44 97 THR B C 1
ATOM 2599 O O . THR B 1 97 ? 10.062 -1.837 -7.434 1 98.44 97 THR B O 1
ATOM 2602 N N . ALA B 1 98 ? 10.805 -0.342 -8.875 1 98.38 98 ALA B N 1
ATOM 2603 C CA . ALA B 1 98 ? 9.5 0.309 -8.984 1 98.38 98 ALA B CA 1
ATOM 2604 C C . ALA B 1 98 ? 8.469 -0.626 -9.609 1 98.38 98 ALA B C 1
ATOM 2606 O O . ALA B 1 98 ? 7.301 -0.622 -9.227 1 98.38 98 ALA B O 1
ATOM 2607 N N . GLN B 1 99 ? 8.922 -1.385 -10.578 1 98.06 99 GLN B N 1
ATOM 2608 C CA . GLN B 1 99 ? 8.047 -2.377 -11.188 1 98.06 99 GLN B CA 1
ATOM 2609 C C . GLN B 1 99 ? 7.652 -3.455 -10.18 1 98.06 99 GLN B C 1
ATOM 2611 O O . GLN B 1 99 ? 6.5 -3.891 -10.148 1 98.06 99 GLN B O 1
ATOM 2616 N N . VAL B 1 100 ? 8.602 -3.857 -9.375 1 98.62 100 VAL B N 1
ATOM 2617 C CA . VAL B 1 100 ? 8.344 -4.824 -8.312 1 98.62 100 VAL B CA 1
ATOM 2618 C C . VAL B 1 100 ? 7.312 -4.254 -7.336 1 98.62 100 VAL B C 1
ATOM 2620 O O . VAL B 1 100 ? 6.336 -4.926 -6.992 1 98.62 100 VAL B O 1
ATOM 2623 N N . ASP B 1 101 ? 7.504 -2.996 -6.953 1 98.62 101 ASP B N 1
ATOM 2624 C CA . ASP B 1 101 ? 6.562 -2.297 -6.09 1 98.62 101 ASP B CA 1
ATOM 2625 C C . ASP B 1 101 ? 5.168 -2.252 -6.715 1 98.62 101 ASP B C 1
ATOM 2627 O O . ASP B 1 101 ? 4.168 -2.459 -6.027 1 98.62 101 ASP B O 1
ATOM 2631 N N . ASN B 1 102 ? 5.164 -1.971 -7.957 1 98.12 102 ASN B N 1
ATOM 2632 C CA . ASN B 1 102 ? 3.908 -1.83 -8.688 1 98.12 102 ASN B CA 1
ATOM 2633 C C . ASN B 1 102 ? 3.072 -3.104 -8.617 1 98.12 102 ASN B C 1
ATOM 2635 O O . ASN B 1 102 ? 1.885 -3.055 -8.289 1 98.12 102 ASN B O 1
ATOM 2639 N N . ILE B 1 103 ? 3.68 -4.191 -8.891 1 98.06 103 ILE B N 1
ATOM 2640 C CA . ILE B 1 103 ? 2.99 -5.477 -8.875 1 98.06 103 ILE B CA 1
ATOM 2641 C C . ILE B 1 103 ? 2.602 -5.84 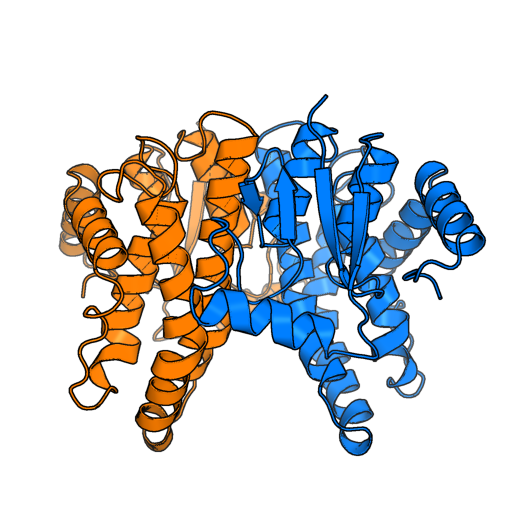-7.445 1 98.06 103 ILE B C 1
ATOM 2643 O O . ILE B 1 103 ? 1.459 -6.223 -7.184 1 98.06 103 ILE B O 1
ATOM 2647 N N . SER B 1 104 ? 3.537 -5.645 -6.527 1 98.38 104 SER B N 1
ATOM 2648 C CA . SER B 1 104 ? 3.297 -5.977 -5.125 1 98.38 104 SER B CA 1
ATOM 2649 C C . SER B 1 104 ? 2.141 -5.164 -4.555 1 98.38 104 SER B C 1
ATOM 2651 O O . SER B 1 104 ? 1.259 -5.711 -3.891 1 98.38 104 SER B O 1
ATOM 2653 N N . ASP B 1 105 ? 2.158 -3.871 -4.801 1 97.75 105 ASP B N 1
ATOM 2654 C CA . ASP B 1 105 ? 1.096 -3 -4.305 1 97.75 105 ASP B CA 1
ATOM 2655 C C . ASP B 1 105 ? -0.247 -3.363 -4.938 1 97.75 105 ASP B C 1
ATOM 2657 O O . ASP B 1 105 ? -1.294 -3.234 -4.297 1 97.75 105 ASP B O 1
ATOM 2661 N N . THR B 1 106 ? -0.209 -3.754 -6.18 1 96.88 106 THR B N 1
ATOM 2662 C CA . THR B 1 106 ? -1.431 -4.156 -6.867 1 96.88 106 THR B CA 1
ATOM 2663 C C . THR B 1 106 ? -2.051 -5.379 -6.199 1 96.88 106 THR B C 1
ATOM 2665 O O . THR B 1 106 ? -3.258 -5.41 -5.945 1 96.88 106 THR B O 1
ATOM 2668 N N . ILE B 1 107 ? -1.232 -6.312 -5.926 1 96.38 107 ILE B N 1
ATOM 2669 C CA . ILE B 1 107 ? -1.702 -7.516 -5.246 1 96.38 107 ILE B CA 1
ATOM 2670 C C . ILE B 1 107 ? -2.223 -7.156 -3.857 1 96.38 107 ILE B C 1
ATOM 2672 O O . ILE B 1 107 ? -3.262 -7.66 -3.428 1 96.38 107 ILE B O 1
ATOM 2676 N N . ASP B 1 108 ? -1.523 -6.281 -3.168 1 95.75 108 ASP B N 1
ATOM 2677 C CA . ASP B 1 108 ? -1.953 -5.844 -1.844 1 95.75 108 ASP B CA 1
ATOM 2678 C C . ASP B 1 108 ? -3.344 -5.215 -1.898 1 95.75 108 ASP B C 1
ATOM 2680 O O . ASP B 1 108 ? -4.168 -5.441 -1.013 1 95.75 108 ASP B O 1
ATOM 2684 N N . ASP B 1 109 ? -3.596 -4.414 -2.885 1 93.19 109 ASP B N 1
ATOM 2685 C CA . ASP B 1 109 ? -4.91 -3.807 -3.066 1 93.19 109 ASP B CA 1
ATOM 2686 C C . ASP B 1 109 ? -5.984 -4.875 -3.26 1 93.19 109 ASP B C 1
ATOM 2688 O O . ASP B 1 109 ? -7.102 -4.738 -2.754 1 93.19 109 ASP B O 1
ATOM 2692 N N . LEU B 1 110 ? -5.66 -5.895 -4.008 1 92.75 110 LEU B N 1
ATOM 2693 C CA . LEU B 1 110 ? -6.613 -6.977 -4.246 1 92.75 110 LEU B CA 1
ATOM 2694 C C . LEU B 1 110 ? -6.953 -7.699 -2.947 1 92.75 110 LEU B C 1
ATOM 2696 O O . LEU B 1 110 ? -8.102 -8.094 -2.736 1 92.75 110 LEU B O 1
ATOM 2700 N N . ILE B 1 111 ? -5.922 -7.816 -2.117 1 88.31 111 ILE B N 1
ATOM 2701 C CA . ILE B 1 111 ? -6.145 -8.445 -0.819 1 88.31 111 ILE B CA 1
ATOM 2702 C C . ILE B 1 111 ? -7.039 -7.551 0.039 1 88.31 111 ILE B C 1
ATOM 2704 O O . ILE B 1 111 ? -8.062 -8.008 0.563 1 88.31 111 ILE B O 1
ATOM 2708 N N . THR B 1 112 ? -6.738 -6.305 0.091 1 86.88 112 THR B N 1
ATOM 2709 C CA . THR B 1 112 ? -7.395 -5.355 0.983 1 86.88 112 THR B CA 1
ATOM 2710 C C . THR B 1 112 ? -8.828 -5.09 0.534 1 86.88 112 THR B C 1
ATOM 2712 O O . THR B 1 112 ? -9.742 -5.027 1.358 1 86.88 112 THR B O 1
ATOM 2715 N N . LEU B 1 113 ? -9.016 -4.992 -0.738 1 82.56 113 LEU B N 1
ATOM 2716 C CA . LEU B 1 113 ? -10.305 -4.531 -1.233 1 82.56 113 LEU B CA 1
ATOM 2717 C C . LEU B 1 113 ? -11.164 -5.707 -1.704 1 82.56 113 LEU B C 1
ATOM 2719 O O . LEU B 1 113 ? -12.391 -5.609 -1.742 1 82.56 113 LEU B O 1
ATOM 2723 N N . GLY B 1 114 ? -10.531 -6.832 -2.031 1 85.31 114 GLY B N 1
ATOM 2724 C CA . GLY B 1 114 ? -11.258 -7.969 -2.57 1 85.31 114 GLY B CA 1
ATOM 2725 C C . GLY B 1 114 ? -11.406 -9.109 -1.58 1 85.31 114 GLY B C 1
ATOM 2726 O O . GLY B 1 114 ? -12.5 -9.359 -1.073 1 85.31 114 GLY B O 1
ATOM 2727 N N . LEU B 1 115 ? -10.266 -9.602 -1.205 1 84.31 115 LEU B N 1
ATOM 2728 C CA . LEU B 1 115 ? -10.273 -10.789 -0.358 1 84.31 115 LEU B CA 1
ATOM 2729 C C . LEU B 1 115 ? -10.852 -10.477 1.016 1 84.31 115 LEU B C 1
ATOM 2731 O O . LEU B 1 115 ? -11.508 -11.32 1.629 1 84.31 115 LEU B O 1
ATOM 2735 N N . SER B 1 116 ? -10.617 -9.258 1.42 1 85.25 116 SER B N 1
ATOM 2736 C CA . SER B 1 116 ? -11.141 -8.844 2.719 1 85.25 116 SER B CA 1
ATOM 2737 C C . SER B 1 116 ? -12.664 -8.828 2.721 1 85.25 116 SER B C 1
ATOM 2739 O O . SER B 1 116 ? -13.289 -9.203 3.715 1 85.25 116 SER B O 1
ATOM 2741 N N . LYS B 1 117 ? -13.273 -8.477 1.606 1 87.38 117 LYS B N 1
ATOM 2742 C CA . LYS B 1 117 ? -14.734 -8.469 1.497 1 87.38 117 LYS B CA 1
ATOM 2743 C C . LYS B 1 117 ? -15.289 -9.891 1.555 1 87.38 117 LYS B C 1
ATOM 2745 O O . LYS B 1 117 ? -16.312 -10.133 2.199 1 87.38 117 LYS B O 1
ATOM 2750 N N . VAL B 1 118 ? -14.633 -10.797 0.929 1 90.19 118 VAL B N 1
ATOM 2751 C CA . VAL B 1 118 ? -15.062 -12.195 0.934 1 90.19 118 VAL B CA 1
ATOM 2752 C C . VAL B 1 118 ? -14.906 -12.773 2.336 1 90.19 118 VAL B C 1
ATOM 2754 O O . VAL B 1 118 ? -15.805 -13.477 2.828 1 90.19 118 VAL B O 1
ATOM 2757 N N . TYR B 1 119 ? -13.812 -12.422 2.969 1 85.94 119 TYR B N 1
ATOM 2758 C CA . TYR B 1 119 ? -13.516 -12.914 4.309 1 85.94 119 TYR B CA 1
ATOM 2759 C C . TYR B 1 119 ? -14.586 -12.477 5.301 1 85.94 119 TYR B C 1
ATOM 2761 O O . TYR B 1 119 ? -14.992 -13.25 6.172 1 85.94 119 TYR B O 1
ATOM 2769 N N . HIS B 1 120 ? -15.07 -11.305 5.203 1 89.19 120 HIS B N 1
ATOM 2770 C CA . HIS B 1 120 ? -15.977 -10.734 6.195 1 89.19 120 HIS B CA 1
ATOM 2771 C C . HIS B 1 120 ? -17.438 -11 5.824 1 89.19 120 HIS B C 1
ATOM 2773 O O . HIS B 1 120 ? -18.344 -10.688 6.598 1 89.19 120 HIS B O 1
ATOM 2779 N N . ALA B 1 121 ? -17.656 -11.586 4.605 1 92.25 121 ALA B N 1
ATOM 2780 C CA . ALA B 1 121 ? -19.016 -11.883 4.18 1 92.25 121 ALA B CA 1
ATOM 2781 C C . ALA B 1 121 ? -19.625 -13.008 5.02 1 92.25 121 ALA B C 1
ATOM 2783 O O . ALA B 1 121 ? -18.906 -13.914 5.457 1 92.25 121 ALA B O 1
ATOM 2784 N N . THR B 1 122 ? -20.953 -12.906 5.23 1 93.19 122 THR B N 1
ATOM 2785 C CA . THR B 1 122 ? -21.656 -14 5.898 1 93.19 122 THR B CA 1
ATOM 2786 C C . THR B 1 122 ? -21.656 -15.25 5.02 1 93.19 122 THR B C 1
ATOM 2788 O O . THR B 1 122 ? -21.453 -15.164 3.807 1 93.19 122 THR B O 1
ATOM 2791 N N . SER B 1 123 ? -21.922 -16.344 5.711 1 91.75 123 SER B N 1
ATOM 2792 C CA . SER B 1 123 ? -21.969 -17.609 4.98 1 91.75 123 SER B CA 1
ATOM 2793 C C . SER B 1 123 ? -22.984 -17.547 3.834 1 91.75 123 SER B C 1
ATOM 2795 O O . SER B 1 123 ? -22.734 -18.109 2.762 1 91.75 123 SER B O 1
ATOM 2797 N N . GLU B 1 124 ? -24.016 -16.844 4.059 1 93.88 124 GLU B N 1
ATOM 2798 C CA . GLU B 1 124 ? -25.062 -16.734 3.055 1 93.88 124 GLU B CA 1
ATOM 2799 C C . GLU B 1 124 ? -24.641 -15.844 1.895 1 93.88 124 GLU B C 1
ATOM 2801 O O . GLU B 1 124 ? -24.969 -16.109 0.739 1 93.88 124 GLU B O 1
ATOM 2806 N N . GLU B 1 125 ? -23.875 -14.875 2.135 1 95.38 125 GLU B N 1
ATOM 2807 C CA . GLU B 1 125 ? -23.516 -13.867 1.143 1 95.38 125 GLU B CA 1
ATOM 2808 C C . GLU B 1 125 ? -22.234 -14.242 0.42 1 95.38 125 GLU B C 1
ATOM 2810 O O . GLU B 1 125 ? -21.922 -13.68 -0.635 1 95.38 125 GLU B O 1
ATOM 2815 N N . LYS B 1 126 ? -21.531 -15.164 0.947 1 93.94 126 LYS B N 1
ATOM 2816 C CA . LYS B 1 126 ? -20.156 -15.43 0.513 1 93.94 126 LYS B CA 1
ATOM 2817 C C . LYS B 1 126 ? -20.125 -15.836 -0.958 1 93.94 126 LYS B C 1
ATOM 2819 O O . LYS B 1 126 ? -19.297 -15.344 -1.721 1 93.94 126 LYS B O 1
ATOM 2824 N N . PRO B 1 127 ? -21.047 -16.75 -1.406 1 94.19 127 PRO B N 1
ATOM 2825 C CA . PRO B 1 127 ? -20.984 -17.125 -2.824 1 94.19 127 PRO B CA 1
ATOM 2826 C C . PRO B 1 127 ? -21.188 -15.922 -3.748 1 94.19 127 PRO B C 1
ATOM 2828 O O . PRO B 1 127 ? -20.469 -15.766 -4.734 1 94.19 127 PRO B O 1
ATOM 2831 N N . LYS B 1 128 ? -22.078 -15.078 -3.379 1 95.44 128 LYS B N 1
ATOM 2832 C CA . LYS B 1 128 ? -22.359 -13.898 -4.199 1 95.44 128 LYS B CA 1
ATOM 2833 C C . LYS B 1 128 ? -21.188 -12.922 -4.16 1 95.44 128 LYS B C 1
ATOM 2835 O O . LYS B 1 128 ? -20.797 -12.383 -5.199 1 95.44 128 LYS B O 1
ATOM 2840 N N . VAL B 1 129 ? -20.609 -12.695 -3.018 1 95.75 129 VAL B N 1
ATOM 2841 C CA . VAL B 1 129 ? -19.516 -11.758 -2.844 1 95.75 129 VAL B CA 1
ATOM 2842 C C . VAL B 1 129 ? -18.266 -12.281 -3.57 1 95.75 129 VAL B C 1
ATOM 2844 O O . VAL B 1 129 ? -17.562 -11.516 -4.227 1 95.75 129 VAL B O 1
ATOM 2847 N N . ALA B 1 130 ? -18.062 -13.555 -3.449 1 95.12 130 ALA B N 1
ATOM 2848 C CA . ALA B 1 130 ? -16.938 -14.188 -4.109 1 95.12 130 ALA B CA 1
ATOM 2849 C C . ALA B 1 130 ? -17.047 -14.078 -5.629 1 95.12 130 ALA B C 1
ATOM 2851 O O . ALA B 1 130 ? -16.078 -13.766 -6.312 1 95.12 130 ALA B O 1
ATOM 2852 N N . LEU B 1 131 ? -18.219 -14.312 -6.137 1 94.75 131 LEU B N 1
ATOM 2853 C CA . LEU B 1 131 ? -18.453 -14.242 -7.574 1 94.75 131 LEU B CA 1
ATOM 2854 C C . LEU B 1 131 ? -18.266 -12.82 -8.094 1 94.75 131 LEU B C 1
ATOM 2856 O O . LEU B 1 131 ? -17.672 -12.617 -9.156 1 94.75 131 LEU B O 1
ATOM 2860 N N . THR B 1 132 ? -18.797 -11.867 -7.367 1 94.75 132 THR B N 1
ATOM 2861 C CA . THR B 1 132 ? -18.656 -10.461 -7.738 1 94.75 132 THR B CA 1
ATOM 2862 C C . THR B 1 132 ? -17.172 -10.055 -7.789 1 94.75 132 THR B C 1
ATOM 2864 O O . THR B 1 132 ? -16.75 -9.383 -8.727 1 94.75 132 THR B O 1
ATOM 2867 N N . PHE B 1 133 ? -16.469 -10.508 -6.797 1 94.94 133 PHE B N 1
ATOM 2868 C CA . PHE B 1 133 ? -15.039 -10.234 -6.742 1 94.94 133 PHE B CA 1
ATOM 2869 C C . PHE B 1 133 ? -14.32 -10.891 -7.914 1 94.94 133 PHE B C 1
ATOM 2871 O O . PHE B 1 133 ? -13.508 -10.25 -8.586 1 94.94 133 PHE B O 1
ATOM 2878 N N . PHE B 1 134 ? -14.602 -12.109 -8.172 1 94.69 134 PHE B N 1
ATOM 2879 C CA . PHE B 1 134 ? -13.953 -12.906 -9.203 1 94.69 134 PHE B CA 1
ATOM 2880 C C . PHE B 1 134 ? -14.203 -12.312 -10.586 1 94.69 134 PHE B C 1
ATOM 2882 O O . PHE B 1 134 ? -13.258 -12.117 -11.359 1 94.69 134 PHE B O 1
ATOM 2889 N N . GLU B 1 135 ? -15.398 -11.914 -10.891 1 93.69 135 GLU B N 1
ATOM 2890 C CA . GLU B 1 135 ? -15.781 -11.438 -12.219 1 93.69 135 GLU B CA 1
ATOM 2891 C C . GLU B 1 135 ? -15.445 -9.961 -12.398 1 93.69 135 GLU B C 1
ATOM 2893 O O . GLU B 1 135 ? -15.469 -9.445 -13.516 1 93.69 135 GLU B O 1
ATOM 2898 N N . GLY B 1 136 ? -15.102 -9.312 -11.336 1 92.69 136 GLY B N 1
ATOM 2899 C CA . GLY B 1 136 ? -14.766 -7.898 -11.367 1 92.69 136 GLY B CA 1
ATOM 2900 C C . GLY B 1 136 ? -13.281 -7.637 -11.203 1 92.69 136 GLY B C 1
ATOM 2901 O O . GLY B 1 136 ? -12.5 -7.875 -12.125 1 92.69 136 GLY B O 1
ATOM 2902 N N . ASP B 1 137 ? -12.938 -7.344 -9.961 1 92 137 ASP B N 1
ATOM 2903 C CA . ASP B 1 137 ? -11.578 -6.883 -9.672 1 92 137 ASP B CA 1
ATOM 2904 C C . ASP B 1 137 ? -10.547 -7.965 -9.984 1 92 137 ASP B C 1
ATOM 2906 O O . ASP B 1 137 ? -9.477 -7.672 -10.516 1 92 137 ASP B O 1
ATOM 2910 N N . PHE B 1 138 ? -10.797 -9.18 -9.617 1 93.75 138 PHE B N 1
ATOM 2911 C CA . PHE B 1 138 ? -9.836 -10.25 -9.875 1 93.75 138 PHE B CA 1
ATOM 2912 C C . PHE B 1 138 ? -9.57 -10.391 -11.367 1 93.75 138 PHE B C 1
ATOM 2914 O O . PHE B 1 138 ? -8.422 -10.328 -11.805 1 93.75 138 PHE B O 1
ATOM 2921 N N . LYS B 1 139 ? -10.617 -10.547 -12.117 1 92.12 139 LYS B N 1
ATOM 2922 C CA . LYS B 1 139 ? -10.5 -10.703 -13.562 1 92.12 139 LYS B CA 1
ATOM 2923 C C . LYS B 1 139 ? -9.797 -9.508 -14.195 1 92.12 139 LYS B C 1
ATOM 2925 O O . LYS B 1 139 ? -8.875 -9.672 -15 1 92.12 139 LYS B O 1
ATOM 2930 N N . ASN B 1 140 ? -10.18 -8.32 -13.844 1 92.19 140 ASN B N 1
ATOM 2931 C CA . ASN B 1 140 ? -9.664 -7.105 -14.461 1 92.19 140 ASN B CA 1
ATOM 2932 C C . ASN B 1 140 ? -8.195 -6.875 -14.109 1 92.19 140 ASN B C 1
ATOM 2934 O O 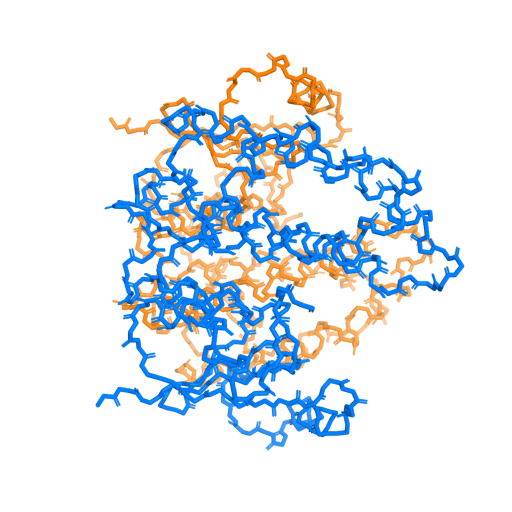. ASN B 1 140 ? -7.379 -6.605 -14.984 1 92.19 140 ASN B O 1
ATOM 2938 N N . ILE B 1 141 ? -7.879 -7.008 -12.844 1 93.06 141 ILE B N 1
ATOM 2939 C CA . ILE B 1 141 ? -6.551 -6.645 -12.359 1 93.06 141 ILE B CA 1
ATOM 2940 C C . ILE B 1 141 ? -5.574 -7.781 -12.641 1 93.06 141 ILE B C 1
ATOM 2942 O O . ILE B 1 141 ? -4.465 -7.555 -13.133 1 93.06 141 ILE B O 1
ATOM 2946 N N . VAL B 1 142 ? -5.941 -9.016 -12.359 1 93.75 142 VAL B N 1
ATOM 2947 C CA . VAL B 1 142 ? -5.051 -10.148 -12.609 1 93.75 142 VAL B CA 1
ATOM 2948 C C . VAL B 1 142 ? -4.914 -10.375 -14.109 1 93.75 142 VAL B C 1
ATOM 2950 O O . VAL B 1 142 ? -3.855 -10.805 -14.586 1 93.75 142 VAL B O 1
ATOM 2953 N N . GLY B 1 143 ? -6.016 -10.016 -14.844 1 90.75 143 GLY B N 1
ATOM 2954 C CA . GLY B 1 143 ? -5.891 -10.016 -16.297 1 90.75 143 GLY B CA 1
ATOM 2955 C C . GLY B 1 143 ? -4.82 -9.07 -16.797 1 90.75 143 GLY B C 1
ATOM 2956 O O . GLY B 1 143 ? -4.039 -9.422 -17.688 1 90.75 143 GLY B O 1
ATOM 2957 N N . ALA B 1 144 ? -4.785 -7.891 -16.234 1 91.06 144 ALA B N 1
ATOM 2958 C CA . ALA B 1 144 ? -3.76 -6.918 -16.594 1 91.06 144 ALA B CA 1
ATOM 2959 C C . ALA B 1 144 ? -2.373 -7.41 -16.188 1 91.06 144 ALA B C 1
ATOM 2961 O O . ALA B 1 144 ? -1.386 -7.141 -16.875 1 91.06 144 ALA B O 1
ATOM 2962 N N . LEU B 1 145 ? -2.305 -8.148 -15.086 1 93.19 145 LEU B N 1
ATOM 2963 C CA . LEU B 1 145 ? -1.042 -8.719 -14.633 1 93.19 145 LEU B CA 1
ATOM 2964 C C . LEU B 1 145 ? -0.521 -9.75 -15.625 1 93.19 145 LEU B C 1
ATOM 2966 O O . LEU B 1 145 ? 0.689 -9.867 -15.828 1 93.19 145 LEU B O 1
ATOM 2970 N N . GLU B 1 146 ? -1.421 -10.477 -16.281 1 94 146 GLU B N 1
ATOM 2971 C CA . GLU B 1 146 ? -1.047 -11.438 -17.312 1 94 146 GLU B CA 1
ATOM 2972 C C . GLU B 1 146 ? -0.247 -10.766 -18.438 1 94 146 GLU B C 1
ATOM 2974 O O . GLU B 1 146 ? 0.719 -11.344 -18.938 1 94 146 GLU B O 1
ATOM 2979 N N . LYS B 1 147 ? -0.667 -9.625 -18.734 1 92.69 147 LYS B N 1
ATOM 2980 C CA . LYS B 1 147 ? 0.02 -8.859 -19.781 1 92.69 147 LYS B CA 1
ATOM 2981 C C . LYS B 1 147 ? 1.425 -8.469 -19.328 1 92.69 147 LYS B C 1
ATOM 2983 O O . LYS B 1 147 ? 2.369 -8.516 -20.125 1 92.69 147 LYS B O 1
ATOM 2988 N N . VAL B 1 148 ? 1.518 -8.078 -18.141 1 94 148 VAL B N 1
ATOM 2989 C CA . VAL B 1 148 ? 2.805 -7.688 -17.578 1 94 148 VAL B CA 1
ATOM 2990 C C . VAL B 1 148 ? 3.754 -8.883 -17.578 1 94 148 VAL B C 1
ATOM 2992 O O . VAL B 1 148 ? 4.914 -8.766 -17.984 1 94 148 VAL B O 1
ATOM 2995 N N . LEU B 1 149 ? 3.27 -10.008 -17.172 1 96.5 149 LEU B N 1
ATOM 2996 C CA . LEU B 1 149 ? 4.078 -11.219 -17.125 1 96.5 149 LEU B CA 1
ATOM 2997 C C . LEU B 1 149 ? 4.504 -11.641 -18.531 1 96.5 149 LEU B C 1
ATOM 2999 O O . LEU B 1 149 ? 5.664 -12 -18.75 1 96.5 149 LEU B O 1
ATOM 3003 N N . SER B 1 150 ? 3.561 -11.555 -19.453 1 95.88 150 SER B N 1
ATOM 3004 C CA . SER B 1 150 ? 3.852 -11.922 -20.828 1 95.88 150 SER B CA 1
ATOM 3005 C C . SER B 1 150 ? 4.984 -11.078 -21.406 1 95.88 150 SER B C 1
ATOM 3007 O O . SER B 1 150 ? 5.816 -11.578 -22.156 1 95.88 150 SER B O 1
ATOM 3009 N N . ALA B 1 151 ? 5.082 -9.891 -21 1 94.81 151 ALA B N 1
ATOM 3010 C CA . ALA B 1 151 ? 6.066 -8.945 -21.531 1 94.81 151 ALA B CA 1
ATOM 3011 C C . ALA B 1 151 ? 7.438 -9.18 -20.906 1 94.81 151 ALA B C 1
ATOM 3013 O O . ALA B 1 151 ? 8.445 -8.672 -21.391 1 94.81 151 ALA B O 1
ATOM 3014 N N . ASN B 1 152 ? 7.449 -9.867 -19.766 1 96.5 152 ASN B N 1
ATOM 3015 C CA . ASN B 1 152 ? 8.703 -10.203 -19.109 1 96.5 152 ASN B CA 1
ATOM 3016 C C . ASN B 1 152 ? 9.141 -11.633 -19.406 1 96.5 152 ASN B C 1
ATOM 3018 O O . ASN B 1 152 ? 8.703 -12.578 -18.75 1 96.5 152 ASN B O 1
ATOM 3022 N N . TYR B 1 153 ? 9.938 -11.875 -20.359 1 96.62 153 TYR B N 1
ATOM 3023 C CA . TYR B 1 153 ? 10.469 -13.172 -20.781 1 96.62 153 TYR B CA 1
ATOM 3024 C C . TYR B 1 153 ? 9.352 -14.141 -21.125 1 96.62 153 TYR B C 1
ATOM 3026 O O . TYR B 1 153 ? 9.414 -15.32 -20.766 1 96.62 153 TYR B O 1
ATOM 3034 N N . GLY B 1 154 ? 8.258 -13.602 -21.703 1 95.81 154 GLY B N 1
ATOM 3035 C CA . GLY B 1 154 ? 7.164 -14.445 -22.141 1 95.81 154 GLY B CA 1
ATOM 3036 C C . GLY B 1 154 ? 6.414 -15.109 -21 1 95.81 154 GLY B C 1
ATOM 3037 O O . GLY B 1 154 ? 5.703 -16.094 -21.203 1 95.81 154 GLY B O 1
ATOM 3038 N N . GLY B 1 155 ? 6.664 -14.609 -19.844 1 96.56 155 GLY B N 1
ATOM 3039 C CA . GLY B 1 155 ? 6 -15.18 -18.672 1 96.56 155 GLY B CA 1
ATOM 3040 C C . GLY B 1 155 ? 6.691 -16.422 -18.141 1 96.56 155 GLY B C 1
ATOM 3041 O O . GLY B 1 155 ? 6.137 -17.125 -17.297 1 96.56 155 GLY B O 1
ATOM 3042 N N . LYS B 1 156 ? 7.879 -16.609 -18.562 1 96.44 156 LYS B N 1
ATOM 3043 C CA . LYS B 1 156 ? 8.547 -17.875 -18.25 1 96.44 156 LYS B CA 1
ATOM 3044 C C . LYS B 1 156 ? 9.531 -17.703 -17.109 1 96.44 156 LYS B C 1
ATOM 3046 O O . LYS B 1 156 ? 10.141 -18.688 -16.656 1 96.44 156 LYS B O 1
ATOM 3051 N N . LYS B 1 157 ? 9.75 -16.516 -16.672 1 97.19 157 LYS B N 1
ATOM 3052 C CA . LYS B 1 157 ? 10.609 -16.266 -15.523 1 97.19 157 LYS B CA 1
ATOM 3053 C C . LYS B 1 157 ? 9.805 -15.727 -14.336 1 97.19 157 LYS B C 1
ATOM 3055 O O . LYS B 1 157 ? 8.836 -16.359 -13.906 1 97.19 157 LYS B O 1
ATOM 3060 N N . PHE B 1 158 ? 10.195 -14.609 -13.828 1 98.25 158 PHE B N 1
ATOM 3061 C CA . PHE B 1 158 ? 9.508 -14.055 -12.672 1 98.25 158 PHE B CA 1
ATOM 3062 C C . PHE B 1 158 ? 8.766 -12.773 -13.047 1 98.25 158 PHE B C 1
ATOM 3064 O O . PHE B 1 158 ? 8.555 -12.492 -14.227 1 98.25 158 PHE B O 1
ATOM 3071 N N . CYS B 1 159 ? 8.164 -12.078 -12.062 1 98.06 159 CYS B N 1
ATOM 3072 C CA . CYS B 1 159 ? 7.359 -10.891 -12.312 1 98.06 159 CYS B CA 1
ATOM 3073 C C . CYS B 1 159 ? 8.188 -9.812 -13.008 1 98.06 159 CYS B C 1
ATOM 3075 O O . CYS B 1 159 ? 7.691 -9.125 -13.906 1 98.06 159 CYS B O 1
ATOM 3077 N N . VAL B 1 160 ? 9.414 -9.633 -12.523 1 97.94 160 VAL B N 1
ATOM 3078 C CA . VAL B 1 160 ? 10.297 -8.586 -13.023 1 97.94 160 VAL B CA 1
ATOM 3079 C C . VAL B 1 160 ? 11.695 -9.148 -13.234 1 97.94 160 VAL B C 1
ATOM 3081 O O . VAL B 1 160 ? 12.289 -9.727 -12.312 1 97.94 160 VAL B O 1
ATOM 3084 N N . GLY B 1 161 ? 12.219 -9 -14.398 1 96.88 161 GLY B N 1
ATOM 3085 C CA . GLY B 1 161 ? 13.555 -9.523 -14.664 1 96.88 161 GLY B CA 1
ATOM 3086 C C . GLY B 1 161 ? 13.625 -11.031 -14.586 1 96.88 161 GLY B C 1
ATOM 3087 O O . GLY B 1 161 ? 12.648 -11.727 -14.891 1 96.88 161 GLY B O 1
ATOM 3088 N N . LYS B 1 162 ? 14.789 -11.508 -14.25 1 96.62 162 LYS B N 1
ATOM 3089 C CA . LYS B 1 162 ? 15.016 -12.953 -14.312 1 96.62 162 LYS B CA 1
ATOM 3090 C C . LYS B 1 162 ? 15.062 -13.555 -12.906 1 96.62 162 LYS B C 1
ATOM 3092 O O . LYS B 1 162 ? 15.047 -14.781 -12.758 1 96.62 162 LYS B O 1
ATOM 3097 N N . LYS B 1 163 ? 15.094 -12.711 -11.953 1 96.94 163 LYS B N 1
ATOM 3098 C CA . LYS B 1 163 ? 15.32 -13.227 -10.602 1 96.94 163 LYS B CA 1
ATOM 3099 C C . LYS B 1 163 ? 14.062 -13.07 -9.742 1 96.94 163 LYS B C 1
ATOM 3101 O O . LYS B 1 163 ? 13.219 -12.219 -10.016 1 96.94 163 LYS B O 1
ATOM 3106 N N . LEU B 1 164 ? 14.039 -13.875 -8.672 1 98.62 164 LEU B N 1
ATOM 3107 C CA . LEU B 1 164 ? 12.953 -13.828 -7.691 1 98.62 164 LEU B CA 1
ATOM 3108 C C . LEU B 1 164 ? 12.953 -12.484 -6.957 1 98.62 164 LEU B C 1
ATOM 3110 O O . LEU B 1 164 ? 14 -12 -6.531 1 98.62 164 LEU B O 1
ATOM 3114 N N . THR B 1 165 ? 11.797 -11.859 -6.895 1 98.75 165 THR B N 1
ATOM 3115 C CA . THR B 1 165 ? 11.594 -10.648 -6.098 1 98.75 165 THR B CA 1
ATOM 3116 C C . THR B 1 165 ? 10.422 -10.82 -5.137 1 98.75 165 THR B C 1
ATOM 3118 O O . THR B 1 165 ? 9.711 -11.828 -5.191 1 98.75 165 THR B O 1
ATOM 3121 N N . TYR B 1 166 ? 10.172 -9.875 -4.262 1 98.75 166 TYR B N 1
ATOM 3122 C CA . TYR B 1 166 ? 9.062 -10 -3.318 1 98.75 166 TYR B CA 1
ATOM 3123 C C . TYR B 1 166 ? 7.723 -9.852 -4.027 1 98.75 166 TYR B C 1
ATOM 3125 O O . TYR B 1 166 ? 6.676 -10.18 -3.463 1 98.75 166 TYR B O 1
ATOM 3133 N N . ALA B 1 167 ? 7.688 -9.32 -5.25 1 98.75 167 ALA B N 1
ATOM 3134 C CA . ALA B 1 167 ? 6.453 -9.336 -6.031 1 98.75 167 ALA B CA 1
ATOM 3135 C C . ALA B 1 167 ? 5.996 -10.766 -6.316 1 98.75 167 ALA B C 1
ATOM 3137 O O . ALA B 1 167 ? 4.797 -11.055 -6.285 1 98.75 167 ALA B O 1
ATOM 3138 N N . ASP B 1 168 ? 6.945 -11.625 -6.629 1 98.81 168 ASP B N 1
ATOM 3139 C CA . ASP B 1 168 ? 6.625 -13.023 -6.898 1 98.81 168 ASP B CA 1
ATOM 3140 C C . ASP B 1 168 ? 6.039 -13.703 -5.664 1 98.81 168 ASP B C 1
ATOM 3142 O O . ASP B 1 168 ? 5.117 -14.516 -5.773 1 98.81 168 ASP B O 1
ATOM 3146 N N . LEU B 1 169 ? 6.594 -13.367 -4.531 1 98.69 169 LEU B N 1
ATOM 3147 C CA . LEU B 1 169 ? 6.098 -13.93 -3.279 1 98.69 169 LEU B CA 1
ATOM 3148 C C . LEU B 1 169 ? 4.672 -13.469 -3.004 1 98.69 169 LEU B C 1
ATOM 3150 O O . LEU B 1 169 ? 3.84 -14.25 -2.537 1 98.69 169 LEU B O 1
ATOM 3154 N N . MET B 1 170 ? 4.41 -12.234 -3.277 1 98.38 170 MET B N 1
ATOM 3155 C CA . MET B 1 170 ? 3.062 -11.703 -3.094 1 98.38 170 MET B CA 1
ATOM 3156 C C . MET B 1 170 ? 2.064 -12.422 -3.994 1 98.38 170 MET B C 1
ATOM 3158 O O . MET B 1 170 ? 0.976 -12.789 -3.553 1 98.38 170 MET B O 1
ATOM 3162 N N . VAL B 1 171 ? 2.438 -12.609 -5.258 1 97.75 171 VAL B N 1
ATOM 3163 C CA . VAL B 1 171 ? 1.558 -13.305 -6.188 1 97.75 171 VAL B CA 1
ATOM 3164 C C . VAL B 1 171 ? 1.311 -14.727 -5.703 1 97.75 171 VAL B C 1
ATOM 3166 O O . VAL B 1 171 ? 0.172 -15.203 -5.695 1 97.75 171 VAL B O 1
ATOM 3169 N N . PHE B 1 172 ? 2.369 -15.359 -5.262 1 98 172 PHE B N 1
ATOM 3170 C CA . PHE B 1 172 ? 2.291 -16.734 -4.777 1 98 172 PHE B CA 1
ATOM 3171 C C . PHE B 1 172 ? 1.338 -16.844 -3.596 1 98 172 PHE B C 1
ATOM 3173 O O . PHE B 1 172 ? 0.409 -17.656 -3.609 1 98 172 PHE B O 1
ATOM 3180 N N . VAL B 1 173 ? 1.502 -15.992 -2.625 1 96.5 173 VAL B N 1
ATOM 3181 C CA . VAL B 1 173 ? 0.73 -16.062 -1.389 1 96.5 173 VAL B CA 1
ATOM 3182 C C . VAL B 1 173 ? -0.727 -15.695 -1.671 1 96.5 173 VAL B C 1
ATOM 3184 O O . VAL B 1 173 ? -1.643 -16.375 -1.188 1 96.5 173 VAL B O 1
ATOM 3187 N N . TYR B 1 174 ? -0.926 -14.68 -2.439 1 94.62 174 TYR B N 1
ATOM 3188 C CA . TYR B 1 174 ? -2.277 -14.211 -2.738 1 94.62 174 TYR B CA 1
ATOM 3189 C C . TYR B 1 174 ? -3.068 -15.281 -3.486 1 94.62 174 TYR B C 1
ATOM 3191 O O . TYR B 1 174 ? -4.234 -15.531 -3.176 1 94.62 174 TYR B O 1
ATOM 3199 N N . LEU B 1 175 ? -2.467 -15.898 -4.5 1 94.69 175 LEU B N 1
ATOM 3200 C CA . LEU B 1 175 ? -3.188 -16.906 -5.273 1 94.69 175 LEU B CA 1
ATOM 3201 C C . LEU B 1 175 ? -3.527 -18.109 -4.406 1 94.69 175 LEU B C 1
ATOM 3203 O O . LEU B 1 175 ? -4.578 -18.734 -4.586 1 94.69 175 LEU B O 1
ATOM 3207 N N . ASN B 1 176 ? -2.633 -18.453 -3.523 1 94.19 176 ASN B N 1
ATOM 3208 C CA . ASN B 1 176 ? -2.953 -19.531 -2.586 1 94.19 176 ASN B CA 1
ATOM 3209 C C . ASN B 1 176 ? -4.137 -19.156 -1.696 1 94.19 176 ASN B C 1
ATOM 3211 O O . ASN B 1 176 ? -5.016 -19.984 -1.445 1 94.19 176 ASN B O 1
ATOM 3215 N N . MET B 1 177 ? -4.152 -17.938 -1.223 1 93.19 177 MET B N 1
ATOM 3216 C CA . MET B 1 177 ? -5.277 -17.469 -0.424 1 93.19 177 MET B CA 1
ATOM 3217 C C . MET B 1 177 ? -6.562 -17.453 -1.246 1 93.19 177 MET B C 1
ATOM 3219 O O . MET B 1 177 ? -7.621 -17.844 -0.753 1 93.19 177 MET B O 1
ATOM 3223 N N . PHE B 1 178 ? -6.426 -17 -2.48 1 92.94 178 PHE B N 1
ATOM 3224 C CA . PHE B 1 178 ? -7.566 -16.984 -3.389 1 92.94 178 PHE B CA 1
ATOM 3225 C C . PHE B 1 178 ? -8.148 -18.391 -3.531 1 92.94 178 PHE B C 1
ATOM 3227 O O . PHE B 1 178 ? -9.367 -18.578 -3.465 1 92.94 178 PHE B O 1
ATOM 3234 N N . ASP B 1 179 ? -7.316 -19.359 -3.66 1 92.25 179 ASP B N 1
ATOM 3235 C CA . ASP B 1 179 ? -7.73 -20.75 -3.846 1 92.25 179 ASP B CA 1
ATOM 3236 C C . ASP B 1 179 ? -8.5 -21.266 -2.631 1 92.25 179 ASP B C 1
ATOM 3238 O O . ASP B 1 179 ? -9.445 -22.047 -2.77 1 92.25 179 ASP B O 1
ATOM 3242 N N . THR B 1 180 ? -8.148 -20.797 -1.495 1 89.69 180 THR B N 1
ATOM 3243 C CA . THR B 1 180 ? -8.75 -21.297 -0.264 1 89.69 180 THR B CA 1
ATOM 3244 C C . THR B 1 180 ? -9.984 -20.484 0.102 1 89.69 180 THR B C 1
ATOM 3246 O O . THR B 1 180 ? -10.969 -21.047 0.615 1 89.69 180 THR B O 1
ATOM 3249 N N . MET B 1 181 ? -10.016 -19.219 -0.236 1 89.88 181 MET B N 1
ATOM 3250 C CA . MET B 1 181 ? -11.031 -18.328 0.318 1 89.88 181 MET B CA 1
ATOM 3251 C C . MET B 1 181 ? -12.109 -18.031 -0.719 1 89.88 181 MET B C 1
ATOM 3253 O O . MET B 1 181 ? -13.25 -17.719 -0.366 1 89.88 181 MET B O 1
ATOM 3257 N N . VAL B 1 182 ? -11.695 -18.078 -1.978 1 92.88 182 VAL B N 1
ATOM 3258 C CA . VAL B 1 182 ? -12.609 -17.594 -3 1 92.88 182 VAL B CA 1
ATOM 3259 C C . VAL B 1 182 ? -13.031 -18.734 -3.914 1 92.88 182 VAL B C 1
ATOM 3261 O O . VAL B 1 182 ? -14.227 -18.969 -4.125 1 92.88 182 VAL B O 1
ATOM 3264 N N . ALA B 1 183 ? -12.125 -19.531 -4.359 1 92.19 183 ALA B N 1
ATOM 3265 C CA . ALA B 1 183 ? -12.328 -20.531 -5.398 1 92.19 183 ALA B CA 1
ATOM 3266 C C . ALA B 1 183 ? -13.438 -21.5 -5.012 1 92.19 183 ALA B C 1
ATOM 3268 O O . ALA B 1 183 ? -14.281 -21.859 -5.84 1 92.19 183 ALA B O 1
ATOM 3269 N N . PRO B 1 184 ? -13.516 -21.906 -3.748 1 92.31 184 PRO B N 1
ATOM 3270 C CA . PRO B 1 184 ? -14.555 -22.859 -3.373 1 92.31 184 PRO B CA 1
ATOM 3271 C C . PRO B 1 184 ? -15.969 -22.312 -3.551 1 92.31 184 PRO B C 1
ATOM 3273 O O . PRO B 1 184 ? -16.938 -23.078 -3.613 1 92.31 184 PRO B O 1
ATOM 3276 N N . HIS B 1 185 ? -16.094 -21.016 -3.684 1 93.5 185 HIS B N 1
ATOM 3277 C CA . HIS B 1 185 ? -17.406 -20.391 -3.73 1 93.5 185 HIS B CA 1
ATOM 3278 C C . HIS B 1 185 ? -17.781 -20.016 -5.16 1 93.5 185 HIS B C 1
ATOM 3280 O O . HIS B 1 185 ? -18.828 -19.391 -5.387 1 93.5 185 HIS B O 1
ATOM 3286 N N . LEU B 1 186 ? -17.016 -20.328 -6.145 1 93.12 186 LEU B N 1
ATOM 3287 C CA . LEU B 1 186 ? -17.219 -19.891 -7.523 1 93.12 186 LEU B CA 1
ATOM 3288 C C . LEU B 1 186 ? -18.047 -20.922 -8.297 1 93.12 186 LEU B C 1
ATOM 3290 O O . LEU B 1 186 ? -18.188 -20.812 -9.516 1 93.12 186 LEU B O 1
ATOM 3294 N N . LYS B 1 187 ? -18.812 -21.688 -7.746 1 84.88 187 LYS B N 1
ATOM 3295 C CA . LYS B 1 187 ? -19.812 -22.594 -8.312 1 84.88 187 LYS B CA 1
ATOM 3296 C C . LYS B 1 187 ? -19.25 -23.328 -9.531 1 84.88 187 LYS B C 1
ATOM 3298 O O . LYS B 1 187 ? -19.875 -23.328 -10.594 1 84.88 187 LYS B O 1
ATOM 3303 N N . GLY B 1 188 ? -18.062 -23.812 -9.516 1 84 188 GLY B N 1
ATOM 3304 C CA . GLY B 1 188 ? -17.531 -24.672 -10.562 1 84 188 GLY B CA 1
ATOM 3305 C C . GLY B 1 188 ? -16.75 -23.922 -11.625 1 84 188 GLY B C 1
ATOM 3306 O O . GLY B 1 188 ? -16.219 -24.531 -12.555 1 84 188 GLY B O 1
ATOM 3307 N N . LYS B 1 189 ? -16.625 -22.656 -11.555 1 89.75 189 LYS B N 1
ATOM 3308 C CA . LYS B 1 189 ? -15.773 -21.906 -12.477 1 89.75 189 LYS B CA 1
ATOM 3309 C C . LYS B 1 189 ? -14.297 -22.125 -12.18 1 89.75 189 LYS B C 1
ATOM 3311 O O . LYS B 1 189 ? -13.898 -22.219 -11.016 1 89.75 189 LYS B O 1
ATOM 3316 N N . ASP B 1 190 ? -13.531 -22.297 -13.273 1 90.12 190 ASP B N 1
ATOM 3317 C CA . ASP B 1 190 ? -12.078 -22.422 -13.141 1 90.12 190 ASP B CA 1
ATOM 3318 C C . ASP B 1 190 ? -11.414 -21.047 -13.18 1 90.12 190 ASP B C 1
ATOM 3320 O O . ASP B 1 190 ? -11.336 -20.406 -14.234 1 90.12 190 ASP B O 1
ATOM 3324 N N . PRO B 1 191 ? -10.844 -20.625 -12.102 1 88.88 191 PRO B N 1
ATOM 3325 C CA . PRO B 1 191 ? -10.289 -19.266 -12.062 1 88.88 191 PRO B CA 1
ATOM 3326 C C . PRO B 1 191 ? -8.984 -19.141 -12.836 1 88.88 191 PRO B C 1
ATOM 3328 O O . PRO B 1 191 ? -8.523 -18.031 -13.102 1 88.88 191 PRO B O 1
ATOM 3331 N N . TYR B 1 192 ? -8.406 -20.203 -13.25 1 92.06 192 TYR B N 1
ATOM 3332 C CA . TYR B 1 192 ? -7.062 -20.156 -13.805 1 92.06 192 TYR B CA 1
ATOM 3333 C C . TYR B 1 192 ? -7.102 -20.188 -15.328 1 92.06 192 TYR B C 1
ATOM 3335 O O . 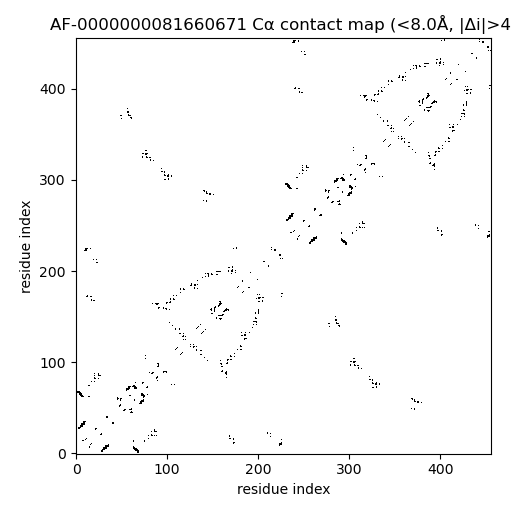TYR B 1 192 ? -6.074 -20.016 -15.984 1 92.06 192 TYR B O 1
ATOM 3343 N N . LYS B 1 193 ? -8.281 -20.328 -15.875 1 91.31 193 LYS B N 1
ATOM 3344 C CA . LYS B 1 193 ? -8.422 -20.406 -17.328 1 91.31 193 LYS B CA 1
ATOM 3345 C C . LYS B 1 193 ? -7.941 -19.125 -17.984 1 91.31 193 LYS B C 1
ATOM 3347 O O . LYS B 1 193 ? -7.32 -19.156 -19.062 1 91.31 193 LYS B O 1
ATOM 3352 N N . THR B 1 194 ? -8.188 -18.031 -17.359 1 88.88 194 THR B N 1
ATOM 3353 C CA . THR B 1 194 ? -7.914 -16.734 -17.984 1 88.88 194 THR B CA 1
ATOM 3354 C C . THR B 1 194 ? -6.602 -16.156 -17.484 1 88.88 194 THR B C 1
ATOM 3356 O O . THR B 1 194 ? -6.184 -15.086 -17.922 1 88.88 194 THR B O 1
ATOM 3359 N N . ILE B 1 195 ? -5.926 -16.859 -16.578 1 94.19 195 ILE B N 1
ATOM 3360 C CA . ILE B 1 195 ? -4.695 -16.297 -16.016 1 94.19 195 ILE B CA 1
ATOM 3361 C C . ILE B 1 195 ? -3.617 -17.391 -15.969 1 94.19 195 ILE B C 1
ATOM 3363 O O . ILE B 1 195 ? -3 -17.609 -14.93 1 94.19 195 ILE B O 1
ATOM 3367 N N . PRO B 1 196 ? -3.344 -17.969 -17.125 1 96.69 196 PRO B N 1
ATOM 3368 C CA . PRO B 1 196 ? -2.414 -19.094 -17.141 1 96.69 196 PRO B CA 1
ATOM 3369 C C . PRO B 1 196 ? -0.995 -18.703 -16.734 1 96.69 196 PRO B C 1
ATOM 3371 O O . PRO B 1 196 ? -0.282 -19.5 -16.125 1 96.69 196 PRO B O 1
ATOM 3374 N N . LEU B 1 197 ? -0.514 -17.594 -17.109 1 97.62 197 LEU B N 1
ATOM 3375 C CA . LEU B 1 197 ? 0.844 -17.172 -16.766 1 97.62 197 LEU B CA 1
ATOM 3376 C C . LEU B 1 197 ? 0.976 -16.922 -15.273 1 97.62 197 LEU B C 1
ATOM 3378 O O . LEU B 1 197 ? 1.99 -17.266 -14.664 1 97.62 197 LEU B O 1
ATOM 3382 N N . THR B 1 198 ? -0.056 -16.312 -14.727 1 97.5 198 THR B N 1
ATOM 3383 C CA . THR B 1 198 ? -0.055 -16.062 -13.289 1 97.5 198 THR B CA 1
ATOM 3384 C C . THR B 1 198 ? -0.057 -17.375 -12.516 1 97.5 198 THR B C 1
ATOM 3386 O O . THR B 1 198 ? 0.65 -17.5 -11.516 1 97.5 198 THR B O 1
ATOM 3389 N N . LYS B 1 199 ? -0.855 -18.297 -12.977 1 96.88 199 LYS B N 1
ATOM 3390 C CA . LYS B 1 199 ? -0.866 -19.609 -12.367 1 96.88 199 LYS B CA 1
ATOM 3391 C C . LYS B 1 199 ? 0.506 -20.281 -12.461 1 96.88 199 LYS B C 1
ATOM 3393 O O . LYS B 1 199 ? 0.997 -20.844 -11.484 1 96.88 199 LYS B O 1
ATOM 3398 N N . SER B 1 200 ? 1.059 -20.203 -13.609 1 97.81 200 SER B N 1
ATOM 3399 C CA . SER B 1 200 ? 2.375 -20.797 -13.82 1 97.81 200 SER B CA 1
ATOM 3400 C C . SER B 1 200 ? 3.42 -20.172 -12.906 1 97.81 200 SER B C 1
ATOM 3402 O O . SER B 1 200 ? 4.301 -20.859 -12.391 1 97.81 200 SER B O 1
ATOM 3404 N N . LEU B 1 201 ? 3.373 -18.875 -12.75 1 98.25 201 LEU B N 1
ATOM 3405 C CA . LEU B 1 201 ? 4.281 -18.188 -11.844 1 98.25 201 LEU B CA 1
ATOM 3406 C C . LEU B 1 201 ? 4.117 -18.703 -10.422 1 98.25 201 LEU B C 1
ATOM 3408 O O . LEU B 1 201 ? 5.109 -18.969 -9.734 1 98.25 201 LEU B O 1
ATOM 3412 N N . ARG B 1 202 ? 2.877 -18.781 -9.984 1 97.19 202 ARG B N 1
ATOM 3413 C CA . ARG B 1 202 ? 2.596 -19.312 -8.648 1 97.19 202 ARG B CA 1
ATOM 3414 C C . ARG B 1 202 ? 3.191 -20.703 -8.469 1 97.19 202 ARG B C 1
ATOM 3416 O O . ARG B 1 202 ? 3.836 -20.984 -7.457 1 97.19 202 ARG B O 1
ATOM 3423 N N . ASP B 1 203 ? 2.99 -21.547 -9.43 1 97.44 203 ASP B N 1
ATOM 3424 C CA . ASP B 1 203 ? 3.518 -22.906 -9.359 1 97.44 203 ASP B CA 1
ATOM 3425 C C . ASP B 1 203 ? 5.043 -22.906 -9.359 1 97.44 203 ASP B C 1
ATOM 3427 O O . ASP B 1 203 ? 5.668 -23.703 -8.641 1 97.44 203 ASP B O 1
ATOM 3431 N N . ARG B 1 204 ? 5.633 -22.062 -10.141 1 98 204 ARG B N 1
ATOM 3432 C CA . ARG B 1 204 ? 7.086 -21.938 -10.203 1 98 204 ARG B CA 1
ATOM 3433 C C . ARG B 1 204 ? 7.656 -21.5 -8.859 1 98 204 ARG B C 1
ATOM 3435 O O . ARG B 1 204 ? 8.633 -22.078 -8.375 1 98 204 ARG B O 1
ATOM 3442 N N . VAL B 1 205 ? 7.086 -20.516 -8.281 1 98.25 205 VAL B N 1
ATOM 3443 C CA . VAL B 1 205 ? 7.551 -20.031 -6.984 1 98.25 205 VAL B CA 1
ATOM 3444 C C . VAL B 1 205 ? 7.398 -21.125 -5.938 1 98.25 205 VAL B C 1
ATOM 3446 O O . VAL B 1 205 ? 8.312 -21.359 -5.141 1 98.25 205 VAL B O 1
ATOM 3449 N N . GLY B 1 206 ? 6.277 -21.812 -5.941 1 97.25 206 GLY B N 1
ATOM 3450 C CA . GLY B 1 206 ? 6.035 -22.891 -4.996 1 97.25 206 GLY B CA 1
ATOM 3451 C C . GLY B 1 206 ? 7.004 -24.047 -5.148 1 97.25 206 GLY B C 1
ATOM 3452 O O . GLY B 1 206 ? 7.211 -24.828 -4.207 1 97.25 206 GLY B O 1
ATOM 3453 N N . SER B 1 207 ? 7.613 -24.172 -6.297 1 97.38 207 SER B N 1
ATOM 3454 C CA . SER B 1 207 ? 8.5 -25.297 -6.59 1 97.38 207 SER B CA 1
ATOM 3455 C C . SER B 1 207 ? 9.953 -24.938 -6.277 1 97.38 207 SER B C 1
ATOM 3457 O O . SER B 1 207 ? 10.828 -25.797 -6.359 1 97.38 207 SER B O 1
ATOM 3459 N N . LEU B 1 208 ? 10.234 -23.688 -5.988 1 98 208 LEU B N 1
ATOM 3460 C CA . LEU B 1 208 ? 11.594 -23.328 -5.625 1 98 208 LEU B CA 1
ATOM 3461 C C . LEU B 1 208 ? 12.062 -24.109 -4.398 1 98 208 LEU B C 1
ATOM 3463 O O . LEU B 1 208 ? 11.297 -24.281 -3.445 1 98 208 LEU B O 1
ATOM 3467 N N . PRO B 1 209 ? 13.258 -24.562 -4.383 1 97.75 209 PRO B N 1
ATOM 3468 C CA . PRO B 1 209 ? 13.75 -25.406 -3.285 1 97.75 209 PRO B CA 1
ATOM 3469 C C . PRO B 1 209 ? 13.586 -24.734 -1.919 1 97.75 209 PRO B C 1
ATOM 3471 O O . PRO B 1 209 ? 13.109 -25.375 -0.974 1 97.75 209 PRO B O 1
ATOM 3474 N N . LYS B 1 210 ? 13.914 -23.5 -1.808 1 97.38 210 LYS B N 1
ATOM 3475 C CA . LYS B 1 210 ? 13.844 -22.812 -0.52 1 97.38 210 LYS B CA 1
ATOM 347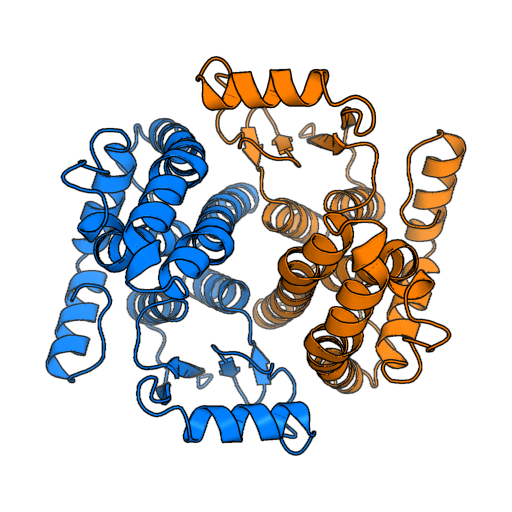6 C C . LYS B 1 210 ? 12.391 -22.641 -0.073 1 97.38 210 LYS B C 1
ATOM 3478 O O . LYS B 1 210 ? 12.102 -22.641 1.125 1 97.38 210 LYS B O 1
ATOM 3483 N N . VAL B 1 211 ? 11.477 -22.453 -0.991 1 97.44 211 VAL B N 1
ATOM 3484 C CA . VAL B 1 211 ? 10.062 -22.328 -0.656 1 97.44 211 VAL B CA 1
ATOM 3485 C C . VAL B 1 211 ? 9.516 -23.656 -0.171 1 97.44 211 VAL B C 1
ATOM 3487 O O . VAL B 1 211 ? 8.82 -23.719 0.847 1 97.44 211 VAL B O 1
ATOM 3490 N N . LYS B 1 212 ? 9.852 -24.719 -0.868 1 96.56 212 LYS B N 1
ATOM 3491 C CA . LYS B 1 212 ? 9.438 -26.047 -0.441 1 96.56 212 LYS B CA 1
ATOM 3492 C C . LYS B 1 212 ? 9.977 -26.375 0.95 1 96.56 212 LYS B C 1
ATOM 3494 O O . LYS B 1 212 ? 9.25 -26.906 1.796 1 96.56 212 LYS B O 1
ATOM 3499 N N . GLU B 1 213 ? 11.242 -26.094 1.086 1 96.19 213 GLU B N 1
ATOM 3500 C CA . GLU B 1 213 ? 11.867 -26.328 2.383 1 96.19 213 GLU B CA 1
ATOM 3501 C C . GLU B 1 213 ? 11.141 -25.578 3.492 1 96.19 213 GLU B C 1
ATOM 3503 O O . GLU B 1 213 ? 10.906 -26.125 4.57 1 96.19 213 GLU B O 1
ATOM 3508 N N . TYR B 1 214 ? 10.82 -24.312 3.227 1 95.94 214 TYR B N 1
ATOM 3509 C CA . TYR B 1 214 ? 10.117 -23.469 4.188 1 95.94 214 TYR B CA 1
ATOM 3510 C C . TYR B 1 214 ? 8.82 -24.141 4.641 1 95.94 214 TYR B C 1
ATOM 3512 O O . TYR B 1 214 ? 8.555 -24.234 5.84 1 95.94 214 TYR B O 1
ATOM 3520 N N . TYR B 1 215 ? 8.008 -24.594 3.736 1 94.62 215 TYR B N 1
ATOM 3521 C CA . TYR B 1 215 ? 6.703 -25.156 4.082 1 94.62 215 TYR B CA 1
ATOM 3522 C C . TYR B 1 215 ? 6.848 -26.516 4.738 1 94.62 215 TYR B C 1
ATOM 3524 O O . TYR B 1 215 ? 6.047 -26.891 5.598 1 94.62 215 TYR B O 1
ATOM 3532 N N . THR B 1 216 ? 7.902 -27.266 4.375 1 93.12 216 THR B N 1
ATOM 3533 C CA . THR B 1 216 ? 8.172 -28.531 5.043 1 93.12 216 THR B CA 1
ATOM 3534 C C . THR B 1 216 ? 8.539 -28.312 6.508 1 93.12 216 THR B C 1
ATOM 3536 O O . THR B 1 216 ? 8.023 -29 7.391 1 93.12 216 THR B O 1
ATOM 3539 N N . VAL B 1 217 ? 9.406 -27.344 6.691 1 90.69 217 VAL B N 1
ATOM 3540 C CA . VAL B 1 217 ? 9.844 -27.016 8.047 1 90.69 217 VAL B CA 1
ATOM 3541 C C . VAL B 1 217 ? 8.656 -26.531 8.867 1 90.69 217 VAL B C 1
ATOM 3543 O O . VAL B 1 217 ? 8.508 -26.906 10.039 1 90.69 217 VAL B O 1
ATOM 3546 N N . ARG B 1 218 ? 7.824 -25.719 8.289 1 89.12 218 ARG B N 1
ATOM 3547 C CA . ARG B 1 218 ? 6.668 -25.172 8.992 1 89.12 218 ARG B CA 1
ATOM 3548 C C . ARG B 1 218 ? 5.668 -26.281 9.328 1 89.12 218 ARG B C 1
ATOM 3550 O O . ARG B 1 218 ? 5.098 -26.297 10.422 1 89.12 218 ARG B O 1
ATOM 3557 N N . GLU B 1 219 ? 5.434 -27.156 8.367 1 84 219 GLU B N 1
ATOM 3558 C CA . GLU B 1 219 ? 4.543 -28.281 8.586 1 84 219 GLU B CA 1
ATOM 3559 C C . GLU B 1 219 ? 5.055 -29.188 9.711 1 84 219 GLU B C 1
ATOM 3561 O O . GLU B 1 219 ? 4.285 -29.625 10.562 1 84 219 GLU B O 1
ATOM 3566 N N . ASN B 1 220 ? 6.297 -29.359 9.734 1 83 220 ASN B N 1
ATOM 3567 C CA . ASN B 1 220 ? 6.914 -30.219 10.75 1 83 220 ASN B CA 1
ATOM 3568 C C . ASN B 1 220 ? 6.828 -29.578 12.133 1 83 220 ASN B C 1
ATOM 3570 O O . ASN B 1 220 ? 6.805 -30.297 13.141 1 83 220 ASN B O 1
ATOM 3574 N N . ASN B 1 221 ? 6.773 -28.219 12.117 1 81.62 221 ASN B N 1
ATOM 3575 C CA . ASN B 1 221 ? 6.73 -27.5 13.391 1 81.62 221 ASN B CA 1
ATOM 3576 C C . ASN B 1 221 ? 5.309 -27.078 13.75 1 81.62 221 ASN B C 1
ATOM 3578 O O . ASN B 1 221 ? 5.105 -26.25 14.641 1 81.62 221 ASN B O 1
ATOM 3582 N N . ASN B 1 222 ? 4.273 -27.594 13.023 1 73.88 222 ASN B N 1
ATOM 3583 C CA . ASN B 1 222 ? 2.852 -27.344 13.242 1 73.88 222 ASN B CA 1
ATOM 3584 C C . ASN B 1 222 ? 2.525 -25.844 13.156 1 73.88 222 ASN B C 1
ATOM 3586 O O . ASN B 1 222 ? 1.762 -25.328 13.969 1 73.88 222 ASN B O 1
ATOM 3590 N N . LYS B 1 223 ? 3.24 -25.281 12.336 1 76.12 223 LYS B N 1
ATOM 3591 C CA . LYS B 1 223 ? 2.959 -23.859 12.102 1 76.12 223 LYS B CA 1
ATOM 3592 C C . LYS B 1 223 ? 2.016 -23.672 10.914 1 76.12 223 LYS B C 1
ATOM 3594 O O . LYS B 1 223 ? 2.041 -24.469 9.969 1 76.12 223 LYS B O 1
ATOM 3599 N N . PRO B 1 224 ? 1.067 -22.656 10.922 1 70.12 224 PRO B N 1
ATOM 3600 C CA . PRO B 1 224 ? 0.1 -22.438 9.844 1 70.12 224 PRO B CA 1
ATOM 3601 C C . PRO B 1 224 ? 0.767 -22.125 8.508 1 70.12 224 PRO B C 1
ATOM 3603 O O . PRO B 1 224 ? 1.794 -21.438 8.469 1 70.12 224 PRO B O 1
ATOM 3606 N N . ASN B 1 225 ? 0.36 -22.75 7.43 1 69.5 225 ASN B N 1
ATOM 3607 C CA . ASN B 1 225 ? 0.906 -22.453 6.109 1 69.5 225 ASN B CA 1
ATOM 3608 C C . ASN B 1 225 ? -0.2 -22.266 5.074 1 69.5 225 ASN B C 1
ATOM 3610 O O . ASN B 1 225 ? -1.37 -22.531 5.352 1 69.5 225 ASN B O 1
ATOM 3614 N N . SER B 1 226 ? 0.078 -21.281 4.102 1 59.88 226 SER B N 1
ATOM 3615 C CA . SER B 1 226 ? -0.87 -20.891 3.061 1 59.88 226 SER B CA 1
ATOM 3616 C C . SER B 1 226 ? -1.177 -22.062 2.131 1 59.88 226 SER B C 1
ATOM 3618 O O . SER B 1 226 ? -1.991 -21.938 1.214 1 59.88 226 SER B O 1
ATOM 3620 N N . LEU B 1 227 ? -0.487 -23.094 2.215 1 54.03 227 LEU B N 1
ATOM 3621 C CA . LEU B 1 227 ? -0.648 -24.203 1.28 1 54.03 227 LEU B CA 1
ATOM 3622 C C . LEU B 1 227 ? -1.723 -25.156 1.765 1 54.03 227 LEU B C 1
ATOM 3624 O O . LEU B 1 227 ? -2.15 -26.047 1.018 1 54.03 227 LEU B O 1
ATOM 3628 N N . THR B 1 228 ? -2.203 -24.891 3.057 1 49.47 228 THR B N 1
ATOM 3629 C CA . THR B 1 228 ? -3.195 -25.828 3.59 1 49.47 228 THR B CA 1
ATOM 3630 C C . THR B 1 228 ? -4.391 -25.062 4.164 1 49.47 228 THR B C 1
ATOM 3632 O O . THR B 1 228 ? -4.258 -23.922 4.598 1 49.47 228 THR B O 1
#

Solvent-accessible surface area (backbone atoms only — not comparable to full-atom values): 23932 Å² total; per-residue (Å²): 129,85,57,37,35,40,36,32,51,59,54,26,79,77,49,35,45,41,52,49,50,33,58,68,47,69,51,74,64,41,80,45,69,39,55,69,90,52,49,62,64,54,52,52,55,34,47,27,49,73,70,56,72,44,80,64,48,40,62,53,80,53,77,32,36,40,36,48,86,81,35,42,42,31,34,50,68,24,52,37,53,39,52,16,63,76,48,58,24,47,40,95,45,68,68,45,30,27,52,33,36,22,52,32,52,50,53,48,49,44,43,64,68,40,52,45,53,36,69,73,37,50,84,83,45,25,41,60,46,26,39,53,36,47,75,37,60,47,44,54,52,50,42,41,46,36,50,37,22,41,73,26,72,69,30,71,50,30,67,54,66,80,47,73,31,53,32,45,39,41,52,33,51,48,51,39,47,40,54,68,72,33,50,79,39,40,82,83,60,69,82,52,76,79,28,54,50,55,48,50,39,31,53,52,53,57,63,33,66,61,50,43,49,51,54,50,52,32,55,74,66,73,42,64,52,60,89,106,130,84,59,38,36,40,35,32,51,60,54,24,78,76,50,36,46,41,52,50,48,32,59,68,48,68,50,75,62,42,78,45,70,39,55,70,89,54,49,62,65,55,53,53,55,35,48,28,47,72,71,56,70,45,80,65,46,40,62,52,80,54,77,31,34,40,34,47,85,83,35,41,42,32,32,50,67,24,52,36,52,38,52,16,64,75,50,58,25,48,41,93,44,68,67,46,30,27,51,33,37,22,52,31,53,50,51,48,48,46,44,64,68,40,51,44,52,37,68,71,38,50,85,84,46,25,40,60,46,27,40,53,36,46,74,36,60,47,45,54,52,50,41,41,47,37,51,37,24,42,74,26,72,69,31,73,49,28,67,55,67,80,48,72,30,53,32,45,39,41,53,33,50,49,52,38,45,40,54,71,72,33,49,79,39,39,82,84,60,67,83,51,76,79,28,55,50,54,50,49,39,32,52,51,54,56,64,34,68,62,48,42,50,50,54,51,53,32,55,74,66,74,42,64,50,59,88,106

pLDDT: mean 93.53, std 7.39, range [47.06, 98.88]

Secondary structure (DSSP, 8-state):
-PPEEEEEESSSHHHHHHHHHHHHHT---EEEEEPSS-THHHHHHHHHHHHT----TT--SSS-EEEETTEEE--HHHHHHHHHHHHT-S-SSHHHHHHHHHHHHHHHHHIIIIIHHHHHS-TTTHHHHHHHHIIIIIIIIIHHHHHHHHHTGGGTS-SSSSS--HHHHHHHHHHHHHHHHTGGGSTT--TTTT-HHHHHHHHHHHHSHHHHHHHHHHHHTT---TT-/-PPEEEEEESSSHHHHHHHHHHHHHT---EEEEEPSS-THHHHHHHHHHHHT----TT--SSS-EEEETTEEE--HHHHHHHHHHHHT-S-SSHHHHHHHHHHHHHHHHHIIIIIHHHHHS-TTTHHHHHHHHIIIIIIIIIHHHHHHHHHTGGGTS-SSSSS--HHHHHHHHHHHHHHHHTGGGSTT--TTTT-HHHHHHHHHHHHSHHHHHHHHHHHHTT---TT-

Foldseek 3Di:
DWEKEKEDELACPLCVLLLLLCQVLVPDYHYHHDYPVDCVVLVVVLVCVVVVVDVQPADHSDDIWMDTPSHIHGDSLVSQVVSQVVRVQAAPDDVRNVLLVVLLVLLVCCCVVQLVQLVPDDPVCNLVSLQCSLVPSVCVSLLVQLVQCCVAVHLPAASGHRDHHSSLSSLLLSVLSCVVRRVVSPVPDDSCPSRVSSVVSNVVVCPDPSNVVSVVVCVVVVGHDSND/DWEKEKEDELACQLCVLLLLLCLVLVPDYHYHHDYPVDCVVLVVVLVCVVVVVDVQPADHSDDIWMDTPSHIHGDSLVSQVVSQVVRVQAAPDDVRNVLLVVLLVLLVCCCVVQLVQLVPDDPVCNLVSLQCSLVPSVCVSLLVQLVQCCVAVHLPAASGHRDHHSSLSSLLLSVLSCVVRRVVSPVPDDSCPSRVSSVVSNVVVCPPPSNVVSVVVCVVVVGHDSND